Protein AF-A0A8H7CTT2-F1 (afdb_monomer)

Foldseek 3Di:
DKDKDKDFDDLVCLVVVLVVLLVVLCVVLVVQLVVQLVCVVVVPDDPPPPPPPVPPDPDDPVPVVCVVSVVVSVVSSVVSVVVSVVVSVCSCVPPCNVDRVQVQQVPDLLWGKIFIDINNHTQWIFTGDPDPPPPPDDPPDPDGDDPPRVLVVVLVVLPLQFAEEEEEAEPLADCVVNVLVCLVPDPAAEEAEDCDDPVCVVSDDPRYDYDYCPCQAPPNDPPRDLVLVVLVVCLVPPDAEEYEYEYAELQSNCVRVVHLVVSLVSLLVVSVSCVPHPYRYHYYYYYYPPDPNVVVCPDCVSDVWYKYKYKADPLLQVCCCNVVVDHDPPSDPNCVCCVPSVVQRVPSVNSCCCAPNPVHPHSPDNPDIDIDIDTDPQVPDPDHPDQDPVRVVVVVVPDDPPPPPPDPPDDDDDPPPDDDDDDDPPPPPPPPPVCPPPPD

InterPro domains:
  IPR019519 Elongator complex protein 5 [PTHR15641] (373-440)

Sequence (440 aa):
MASAAIRPIKDSDEKLVRFMVAKANMESLAAANRQGAFLSFARKQPPNVLQPIITHCYLQPLPGFATIFVPLMFAIDWINRPYFENLTQDALRAPDMRGNIKEHYEKSPASGFFIVEYDEKFVGLIAIDASIENDVSTKHSPNFILVEYKCLSFANHVGVSNLFLLLQSSIAQSSIAILCQLLEDASSHALLFCLLHPSLLSLQGTDVQVYDLLDNVPGYNDNYEDPRRRIHSAVENAPAGPLDFVVDSVDTLASDIGSIAETYKFLSELLSLIRARSSPSRLIVHALSPSALLPLLCQPGF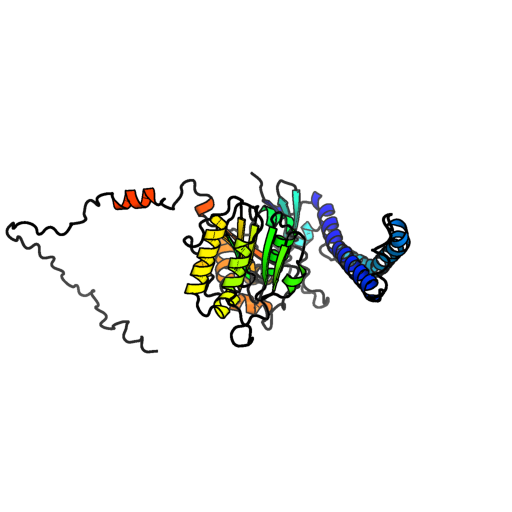SPSLTHVISHPPALLRHLSTEYLILPPPLSPEAKFWGIFLPVSERVHESERLIFGAEGEGTGDGDELVIETVVDPTQNVSFNLNLTASQQNSRAQVPLPYVHEGRPLEKQPPTAAAIFYDPDSADDIDDDDPDEDLDI

pLDDT: mean 76.31, std 17.23, range [29.31, 96.88]

Organism: NCBI:txid2733690

Secondary structure (DSSP, 8-state):
---EEEEE--GGGHHHHHHHHHHHHHHHHHHHHHHHHHHHHHTT--TTSSTTTTTT--S--HHHHHHHHHHHHHHHHHHHHHHHHHHHHHHHTSTTTSS-HHHHHTSSTT-EEEEEEETTEEEEEEEE-------TT--S----------GGGHHHHS-TT-SEEEEEEESS---HHHHHHHHHT-SSEEEEEESS-GGGGGG--SSEEEEE-TT--TTT-TT---HHHHHHHHHHTPPSS-EEEEES-HHHHHHHHT-HHHHHHHHHHHHHHHHTSSS--EEEEEEEES-SSHHHHTSTTT-TTEEEEEEE-HHHHHHHHHHS--PSTTSS-HHHHHHHHHHHHS-HHHHHHHHHSTT---S--TT--EEEEEE-GGGG-SS--SPPHHHHHHHHHS--TT----------------------TT-------TTTT---

Radius of gyration: 29.82 Å; Cα contacts (8 Å, |Δi|>4): 509; chains: 1; bounding box: 79×101×53 Å

Structure (mmCIF, N/CA/C/O backbone):
data_AF-A0A8H7CTT2-F1
#
_entry.id   AF-A0A8H7CTT2-F1
#
loop_
_atom_site.group_PDB
_atom_site.id
_atom_site.type_symbol
_atom_site.label_atom_id
_atom_site.label_alt_id
_atom_site.label_comp_id
_atom_site.label_asym_id
_atom_site.label_entity_id
_atom_site.label_seq_id
_atom_site.pdbx_PDB_ins_code
_atom_site.Cartn_x
_atom_site.Cartn_y
_atom_site.Cartn_z
_atom_site.occupancy
_atom_site.B_iso_or_equiv
_atom_site.auth_seq_id
_atom_site.auth_comp_id
_atom_site.auth_asym_id
_atom_site.auth_atom_id
_atom_site.pdbx_PDB_model_num
ATOM 1 N N . MET A 1 1 ? 14.256 13.945 19.549 1.00 48.69 1 MET A N 1
ATOM 2 C CA . MET A 1 1 ? 13.421 13.848 18.338 1.00 48.69 1 MET A CA 1
ATOM 3 C C . MET A 1 1 ? 14.164 12.921 17.419 1.00 48.69 1 MET A C 1
ATOM 5 O O . MET A 1 1 ? 15.333 13.197 17.179 1.00 48.69 1 MET A O 1
ATOM 9 N N . ALA A 1 2 ? 13.546 11.810 17.034 1.00 54.56 2 ALA A N 1
ATOM 10 C CA . ALA A 1 2 ? 14.168 10.929 16.068 1.00 54.56 2 ALA A CA 1
ATOM 11 C C . ALA A 1 2 ? 14.158 11.617 14.696 1.00 54.56 2 ALA A C 1
ATOM 13 O O . ALA A 1 2 ? 13.149 12.238 14.353 1.00 54.56 2 ALA A O 1
ATOM 14 N N . SER A 1 3 ? 15.268 11.584 13.961 1.00 73.38 3 SER A N 1
ATOM 15 C CA . SER A 1 3 ? 15.383 12.274 12.668 1.00 73.38 3 SER A CA 1
ATOM 16 C C . SER A 1 3 ? 15.800 11.296 11.583 1.00 73.38 3 SER A C 1
ATOM 18 O O . SER A 1 3 ? 16.865 10.684 11.667 1.00 73.38 3 SER A O 1
ATOM 20 N N . ALA A 1 4 ? 14.975 11.195 10.542 1.00 75.38 4 ALA A N 1
ATOM 21 C CA . ALA A 1 4 ? 15.380 10.615 9.272 1.00 75.38 4 ALA A CA 1
ATOM 22 C C . ALA A 1 4 ? 16.249 11.631 8.517 1.00 75.38 4 ALA A C 1
ATOM 24 O O . ALA A 1 4 ? 15.970 12.833 8.540 1.00 75.38 4 ALA A O 1
ATOM 25 N N . ALA A 1 5 ? 17.307 11.162 7.867 1.00 78.25 5 ALA A N 1
ATOM 26 C CA . ALA A 1 5 ? 18.188 11.982 7.053 1.00 78.25 5 ALA A CA 1
ATOM 27 C C . ALA A 1 5 ? 18.608 11.211 5.802 1.00 78.25 5 ALA A C 1
ATOM 29 O O . ALA A 1 5 ? 18.986 10.045 5.872 1.00 78.25 5 ALA A O 1
ATOM 30 N N . ILE A 1 6 ? 18.574 11.883 4.654 1.00 86.69 6 ILE A N 1
ATOM 31 C CA . ILE A 1 6 ? 19.164 11.385 3.412 1.00 86.69 6 ILE A CA 1
ATOM 32 C C . ILE A 1 6 ? 20.411 12.218 3.165 1.00 86.69 6 ILE A C 1
ATOM 34 O O . ILE A 1 6 ? 20.343 13.448 3.127 1.00 86.69 6 ILE A O 1
ATOM 38 N N . ARG A 1 7 ? 21.561 11.562 3.016 1.00 92.81 7 ARG A N 1
ATOM 39 C CA . ARG A 1 7 ? 22.835 12.245 2.767 1.00 92.81 7 ARG A CA 1
ATOM 40 C C . ARG A 1 7 ? 23.594 11.613 1.604 1.00 92.81 7 ARG A C 1
ATOM 42 O O . ARG A 1 7 ? 23.482 10.405 1.401 1.00 92.81 7 ARG A O 1
ATOM 49 N N . PRO A 1 8 ? 24.406 12.388 0.867 1.00 92.38 8 PRO A N 1
ATOM 50 C CA . PRO A 1 8 ? 25.280 11.829 -0.155 1.00 92.38 8 PRO A CA 1
ATOM 51 C C . PRO A 1 8 ? 26.294 10.854 0.454 1.00 92.38 8 PRO A C 1
ATOM 53 O O . PRO A 1 8 ? 26.694 10.979 1.624 1.00 92.38 8 PRO A O 1
ATOM 56 N N . ILE A 1 9 ? 26.706 9.885 -0.360 1.00 94.31 9 ILE A N 1
ATOM 57 C CA . ILE A 1 9 ? 27.750 8.922 -0.017 1.00 94.31 9 ILE A CA 1
ATOM 58 C C . ILE A 1 9 ? 29.070 9.645 0.299 1.00 94.31 9 ILE A C 1
ATOM 60 O O . ILE A 1 9 ? 29.475 10.593 -0.380 1.00 94.31 9 ILE A O 1
ATOM 64 N N . LYS A 1 10 ? 29.757 9.202 1.353 1.00 94.81 10 LYS A N 1
ATOM 65 C CA . LYS A 1 10 ? 31.129 9.610 1.676 1.00 94.81 10 LYS A CA 1
ATOM 66 C C . LYS A 1 10 ? 32.083 8.482 1.299 1.00 94.81 10 LYS A C 1
ATOM 68 O O . LYS A 1 10 ? 31.701 7.317 1.315 1.00 94.81 10 LYS A O 1
ATOM 73 N N . ASP A 1 11 ? 33.356 8.803 1.086 1.00 93.25 11 ASP A N 1
ATOM 74 C CA . ASP A 1 11 ? 34.378 7.793 0.766 1.00 93.25 11 ASP A CA 1
ATOM 75 C C . ASP A 1 11 ? 34.506 6.717 1.868 1.00 93.25 11 ASP A C 1
ATOM 77 O O . ASP A 1 11 ? 34.843 5.566 1.604 1.00 93.25 11 ASP A O 1
ATOM 81 N N . SER A 1 12 ? 34.176 7.060 3.121 1.00 94.31 12 SER A N 1
ATOM 82 C CA . SER A 1 12 ? 34.130 6.107 4.240 1.00 94.31 12 SER A CA 1
ATOM 83 C C . SER A 1 12 ? 33.042 5.039 4.104 1.00 94.31 12 SER A C 1
ATOM 85 O O . SER A 1 12 ? 33.159 3.974 4.711 1.00 94.31 12 SER A O 1
ATOM 87 N N . ASP A 1 13 ? 31.988 5.317 3.338 1.00 94.12 13 ASP A N 1
ATOM 88 C CA . ASP A 1 13 ? 30.805 4.469 3.247 1.00 94.12 13 ASP A CA 1
ATOM 89 C C . ASP A 1 13 ? 30.926 3.392 2.161 1.00 94.12 13 ASP A C 1
ATOM 91 O O . ASP A 1 13 ? 30.118 2.470 2.129 1.00 94.12 13 ASP A O 1
ATOM 95 N N . GLU A 1 14 ? 31.945 3.443 1.297 1.00 93.31 14 GLU A N 1
ATOM 96 C CA . GLU A 1 14 ? 32.088 2.537 0.145 1.00 93.31 14 GLU A CA 1
ATOM 97 C C . GLU A 1 14 ? 32.002 1.052 0.544 1.00 93.31 14 GLU A C 1
ATOM 99 O O . GLU A 1 14 ? 31.341 0.242 -0.110 1.00 93.31 14 GLU A O 1
ATOM 104 N N . LYS A 1 15 ? 32.620 0.688 1.676 1.00 93.06 15 LYS A N 1
ATOM 105 C CA . LYS A 1 15 ? 32.554 -0.679 2.215 1.00 93.06 15 LYS A CA 1
ATOM 106 C C . LYS A 1 15 ? 31.149 -1.060 2.668 1.00 93.06 15 LYS A C 1
ATOM 108 O O . LYS A 1 15 ? 30.745 -2.199 2.453 1.00 93.06 15 LYS A O 1
ATOM 113 N N . LEU A 1 16 ? 30.438 -0.132 3.307 1.00 90.62 16 LEU A N 1
ATOM 114 C CA . LEU A 1 16 ? 29.067 -0.341 3.762 1.00 90.62 16 LEU A CA 1
ATOM 115 C C . LEU A 1 16 ? 28.144 -0.535 2.560 1.00 90.62 16 LEU A C 1
ATOM 117 O O . LEU A 1 16 ? 27.384 -1.495 2.538 1.00 90.62 16 LEU A O 1
ATOM 121 N N . VAL A 1 17 ? 28.279 0.309 1.536 1.00 91.31 17 VAL A N 1
ATOM 122 C CA . VAL A 1 17 ? 27.490 0.222 0.304 1.00 91.31 17 VAL A CA 1
ATOM 123 C C . VAL A 1 17 ? 27.681 -1.125 -0.383 1.00 91.31 17 VAL A C 1
ATOM 125 O O . VAL A 1 17 ? 26.712 -1.853 -0.584 1.00 91.31 17 VAL A O 1
ATOM 128 N N . ARG A 1 18 ? 28.930 -1.519 -0.663 1.00 92.12 18 ARG A N 1
ATOM 129 C CA . ARG A 1 18 ? 29.215 -2.818 -1.296 1.00 92.12 18 ARG A CA 1
ATOM 130 C C . ARG A 1 18 ? 28.729 -3.991 -0.452 1.00 92.12 18 ARG A C 1
ATOM 132 O O . ARG A 1 18 ? 28.223 -4.967 -0.997 1.00 92.12 18 ARG A O 1
ATOM 139 N N . PHE A 1 19 ? 28.867 -3.904 0.871 1.00 90.94 19 PHE A N 1
ATOM 140 C CA . PHE A 1 19 ? 28.348 -4.926 1.773 1.00 90.94 19 PHE A CA 1
ATOM 141 C C . PHE A 1 19 ? 26.824 -5.040 1.684 1.00 90.94 19 PHE A C 1
ATOM 143 O O . PHE A 1 19 ? 26.311 -6.150 1.604 1.00 90.94 19 PHE A O 1
ATOM 150 N N . MET A 1 20 ? 26.109 -3.917 1.663 1.00 87.50 20 MET A N 1
ATOM 151 C CA . MET A 1 20 ? 24.649 -3.896 1.599 1.00 87.50 20 MET A CA 1
ATOM 152 C C . MET A 1 20 ? 24.117 -4.394 0.255 1.00 87.50 20 MET A C 1
ATOM 154 O O . MET A 1 20 ? 23.231 -5.241 0.249 1.00 87.50 20 MET A O 1
ATOM 158 N N . VAL A 1 21 ? 24.717 -3.982 -0.866 1.00 84.88 21 VAL A N 1
ATOM 159 C CA . VAL A 1 21 ? 24.374 -4.509 -2.202 1.00 84.88 21 VAL A CA 1
ATOM 160 C C . VAL A 1 21 ? 24.631 -6.017 -2.278 1.00 84.88 21 VAL A C 1
ATOM 162 O O . VAL A 1 21 ? 23.805 -6.774 -2.788 1.00 84.88 21 VAL A O 1
ATOM 165 N N . ALA A 1 22 ? 25.754 -6.490 -1.728 1.00 85.88 22 ALA A N 1
ATOM 166 C CA . ALA A 1 22 ? 26.042 -7.921 -1.686 1.00 85.88 22 ALA A CA 1
ATOM 167 C C . ALA A 1 22 ? 25.053 -8.686 -0.799 1.00 85.88 22 ALA A C 1
ATOM 169 O O . ALA A 1 22 ? 24.620 -9.783 -1.140 1.00 85.88 22 ALA A O 1
ATOM 170 N N . LYS A 1 23 ? 24.690 -8.097 0.342 1.00 85.19 23 LYS A N 1
ATOM 171 C CA . LYS A 1 23 ? 23.737 -8.665 1.290 1.00 85.19 23 LYS A CA 1
ATOM 172 C C . LYS A 1 23 ? 22.350 -8.793 0.668 1.00 85.19 23 LYS A C 1
ATOM 174 O O . LYS A 1 23 ? 21.797 -9.879 0.756 1.00 85.19 23 LYS A O 1
ATOM 179 N N . ALA A 1 24 ? 21.839 -7.755 0.008 1.00 79.62 24 ALA A N 1
ATOM 180 C CA . ALA A 1 24 ? 20.527 -7.770 -0.640 1.00 79.62 24 ALA A CA 1
ATOM 181 C C . ALA A 1 24 ? 20.403 -8.913 -1.663 1.00 79.62 24 ALA A C 1
ATOM 183 O O . ALA A 1 24 ? 19.492 -9.731 -1.575 1.00 79.62 24 ALA A O 1
ATOM 184 N N . ASN A 1 25 ? 21.397 -9.070 -2.542 1.00 80.00 25 ASN A N 1
ATOM 185 C CA . ASN A 1 25 ? 21.426 -10.167 -3.518 1.00 80.00 25 ASN A CA 1
ATOM 186 C C . ASN A 1 25 ? 21.512 -11.563 -2.869 1.00 80.00 25 ASN A C 1
ATOM 188 O O . ASN A 1 25 ? 21.018 -12.550 -3.418 1.00 80.00 25 ASN A O 1
ATOM 192 N N . MET A 1 26 ? 22.127 -11.661 -1.687 1.00 81.25 26 MET A N 1
ATOM 193 C CA . MET A 1 26 ? 22.232 -12.906 -0.923 1.00 81.25 26 MET A CA 1
ATOM 194 C C . MET A 1 26 ? 21.018 -13.177 -0.022 1.00 81.25 26 MET A C 1
ATOM 196 O O . MET A 1 26 ? 20.853 -14.307 0.431 1.00 81.25 26 MET A O 1
ATOM 200 N N . GLU A 1 27 ? 20.149 -12.204 0.251 1.00 79.50 27 GLU A N 1
ATOM 201 C CA . GLU A 1 27 ? 18.933 -12.434 1.045 1.00 79.50 27 GLU A CA 1
ATOM 202 C C . GLU A 1 27 ? 17.910 -13.281 0.277 1.00 79.50 27 GLU A C 1
ATOM 204 O O . GLU A 1 27 ? 17.281 -14.170 0.859 1.00 79.50 27 GLU A O 1
ATOM 209 N N . SER A 1 28 ? 17.842 -13.131 -1.048 1.00 76.31 28 SER A N 1
ATOM 210 C CA . SER A 1 28 ? 17.013 -13.966 -1.926 1.00 76.31 28 SER A CA 1
ATOM 211 C C . SER A 1 28 ? 17.384 -15.458 -1.859 1.00 76.31 28 SER A C 1
ATOM 213 O O . SER A 1 28 ? 16.513 -16.318 -2.019 1.00 76.31 28 SER A O 1
ATOM 215 N N . LEU A 1 29 ? 18.639 -15.799 -1.525 1.00 82.19 29 LEU A N 1
ATOM 216 C CA . LEU A 1 29 ? 19.058 -17.183 -1.260 1.00 82.19 29 LEU A CA 1
ATOM 217 C C . LEU A 1 29 ? 18.328 -17.767 -0.042 1.00 82.19 29 LEU A C 1
ATOM 219 O O . LEU A 1 29 ? 17.911 -18.924 -0.071 1.00 82.19 29 LEU A O 1
ATOM 223 N N . ALA A 1 30 ? 18.129 -16.982 1.021 1.00 73.62 30 ALA A N 1
ATOM 224 C CA . ALA A 1 30 ? 17.416 -17.444 2.210 1.00 73.62 30 ALA A CA 1
ATOM 225 C C . ALA A 1 30 ? 15.936 -17.730 1.903 1.00 73.62 30 ALA A C 1
ATOM 227 O O . ALA A 1 30 ? 15.404 -18.756 2.341 1.00 73.62 30 ALA A O 1
ATOM 228 N N . ALA A 1 31 ? 15.293 -16.877 1.098 1.00 73.12 31 ALA A N 1
ATOM 229 C CA . ALA A 1 31 ? 13.925 -17.088 0.628 1.00 73.12 31 ALA A CA 1
ATOM 230 C C . ALA A 1 31 ? 13.812 -18.349 -0.250 1.00 73.12 31 ALA A C 1
ATOM 232 O O . ALA A 1 31 ? 12.969 -19.215 0.013 1.00 73.12 31 ALA A O 1
ATOM 233 N N . ALA A 1 32 ? 14.718 -18.516 -1.219 1.00 74.12 32 ALA A N 1
ATOM 234 C CA . ALA A 1 32 ? 14.778 -19.697 -2.081 1.00 74.12 32 ALA A CA 1
ATOM 235 C C . ALA A 1 32 ? 15.019 -20.991 -1.280 1.00 74.12 32 ALA A C 1
ATOM 237 O O . ALA A 1 32 ? 14.371 -22.014 -1.517 1.00 74.12 32 ALA A O 1
ATOM 238 N N . ASN A 1 33 ? 15.897 -20.944 -0.275 1.00 76.25 33 ASN A N 1
ATOM 239 C CA . ASN A 1 33 ? 16.166 -22.073 0.614 1.00 76.25 33 ASN A CA 1
ATOM 240 C C . ASN A 1 33 ? 14.943 -22.443 1.464 1.00 76.25 33 ASN A C 1
ATOM 242 O O . ASN A 1 33 ? 14.650 -23.631 1.629 1.00 76.25 33 ASN A O 1
ATOM 246 N N . ARG A 1 34 ? 14.193 -21.450 1.963 1.00 71.88 34 ARG A N 1
ATOM 247 C CA . ARG A 1 34 ? 12.956 -21.670 2.731 1.00 71.88 34 ARG A CA 1
ATOM 248 C C . ARG A 1 34 ? 11.881 -22.344 1.873 1.00 71.88 34 ARG A C 1
ATOM 250 O O . ARG A 1 34 ? 11.289 -23.332 2.311 1.00 71.88 34 ARG A O 1
ATOM 257 N N . GLN A 1 35 ? 11.674 -21.867 0.645 1.00 72.38 35 GLN A N 1
ATOM 258 C CA . GLN A 1 35 ? 10.717 -22.463 -0.294 1.00 72.38 35 GLN A CA 1
ATOM 259 C C . GLN A 1 35 ? 11.130 -23.881 -0.723 1.00 72.38 35 GLN A C 1
ATOM 261 O O . GLN A 1 35 ? 10.313 -24.806 -0.697 1.00 72.38 35 GLN A O 1
ATOM 266 N N . GLY A 1 36 ? 12.409 -24.089 -1.052 1.00 71.88 36 GLY A N 1
ATOM 267 C CA . GLY A 1 36 ? 12.940 -25.395 -1.449 1.00 71.88 36 GLY A CA 1
ATOM 268 C C . GLY A 1 36 ? 12.846 -26.449 -0.340 1.00 71.88 36 GLY A C 1
ATOM 269 O O . GLY A 1 36 ? 12.511 -27.611 -0.606 1.00 71.88 36 GLY A O 1
ATOM 270 N N . ALA A 1 37 ? 13.086 -26.050 0.914 1.00 68.56 37 ALA A N 1
ATOM 271 C CA . ALA A 1 37 ? 12.950 -26.929 2.074 1.00 68.56 37 ALA A CA 1
ATOM 272 C C . ALA A 1 37 ? 11.487 -27.338 2.305 1.00 68.56 37 ALA A C 1
ATOM 274 O O . ALA A 1 37 ? 11.207 -28.517 2.538 1.00 68.56 37 ALA A O 1
ATOM 275 N N . PHE A 1 38 ? 10.552 -26.392 2.170 1.00 62.41 38 PHE A N 1
ATOM 276 C CA . PHE A 1 38 ? 9.121 -26.644 2.341 1.00 62.41 38 PHE A CA 1
ATOM 277 C C . PHE A 1 38 ? 8.565 -27.597 1.274 1.00 62.41 38 PHE A C 1
ATOM 279 O O . PHE A 1 38 ? 7.932 -28.600 1.607 1.00 62.41 38 PHE A O 1
ATOM 286 N N . LEU A 1 39 ? 8.876 -27.356 -0.004 1.00 60.28 39 LEU A N 1
ATOM 287 C CA . LEU A 1 39 ? 8.451 -28.216 -1.116 1.00 60.28 39 LEU A CA 1
ATOM 288 C C . LEU A 1 39 ? 9.016 -29.638 -1.000 1.00 60.28 39 LEU A C 1
ATOM 290 O O . LEU A 1 39 ? 8.318 -30.613 -1.280 1.00 60.28 39 LEU A O 1
ATOM 294 N N . SER A 1 40 ? 10.264 -29.776 -0.545 1.00 60.06 40 SER A N 1
ATOM 295 C CA . SER A 1 40 ? 10.899 -31.084 -0.344 1.00 60.06 40 SER A CA 1
ATOM 296 C C . SER A 1 40 ? 10.265 -31.881 0.800 1.00 60.06 40 SER A C 1
ATOM 298 O O . SER A 1 40 ? 10.217 -33.112 0.733 1.00 60.06 40 SER A O 1
ATOM 300 N N . PHE A 1 41 ? 9.763 -31.193 1.830 1.00 59.97 41 PHE A N 1
ATOM 301 C CA . PHE A 1 41 ? 9.067 -31.805 2.960 1.00 59.97 41 PHE A CA 1
ATOM 302 C C . PHE A 1 41 ? 7.616 -32.172 2.606 1.00 59.97 41 PHE A C 1
ATOM 304 O O . PHE A 1 41 ? 7.197 -33.308 2.833 1.00 59.97 41 PHE A O 1
ATOM 311 N N . ALA A 1 42 ? 6.880 -31.259 1.964 1.00 57.16 42 ALA A N 1
ATOM 312 C CA . ALA A 1 42 ? 5.481 -31.453 1.579 1.00 57.16 42 ALA A CA 1
ATOM 313 C C . ALA A 1 42 ? 5.296 -32.554 0.518 1.00 57.16 42 ALA A C 1
ATOM 315 O O . ALA A 1 42 ? 4.326 -33.306 0.556 1.00 57.16 42 ALA A O 1
ATOM 316 N N . ARG A 1 43 ? 6.249 -32.707 -0.412 1.00 55.84 43 ARG A N 1
ATOM 317 C CA . ARG A 1 43 ? 6.139 -33.668 -1.525 1.00 55.84 43 ARG A CA 1
ATOM 318 C C . ARG A 1 43 ? 6.504 -35.112 -1.149 1.00 55.84 43 ARG A C 1
ATOM 320 O O . ARG A 1 43 ? 6.282 -36.012 -1.954 1.00 55.84 43 ARG A O 1
ATOM 327 N N . LYS A 1 44 ? 7.072 -35.354 0.042 1.00 54.81 44 LYS A N 1
ATOM 328 C CA . LYS A 1 44 ? 7.575 -36.679 0.471 1.00 54.81 44 LYS A CA 1
ATOM 329 C C . LYS A 1 44 ? 6.771 -37.363 1.585 1.00 54.81 44 LYS A C 1
ATOM 331 O O . LYS A 1 44 ? 7.139 -38.471 1.970 1.00 54.81 44 LYS A O 1
ATOM 336 N N . GLN A 1 45 ? 5.691 -36.768 2.089 1.00 53.53 45 GLN A N 1
ATOM 337 C CA . GLN A 1 45 ? 4.894 -37.358 3.173 1.00 53.53 45 GLN A CA 1
ATOM 338 C C . GLN A 1 45 ? 3.493 -37.760 2.676 1.00 53.53 45 GLN A C 1
ATOM 340 O O . GLN A 1 45 ? 2.701 -36.884 2.333 1.00 53.53 45 GLN A O 1
ATOM 345 N N . PRO A 1 46 ? 3.143 -39.061 2.631 1.00 55.06 46 PRO A N 1
ATOM 346 C CA . PRO A 1 46 ? 1.758 -39.471 2.440 1.00 55.06 46 PRO A CA 1
ATOM 347 C C . PRO A 1 46 ? 0.923 -39.091 3.681 1.00 55.06 46 PRO A C 1
ATOM 349 O O . PRO A 1 46 ? 1.387 -39.290 4.807 1.00 55.06 46 PRO A O 1
ATOM 352 N N . PRO A 1 47 ? -0.327 -38.617 3.514 1.00 55.81 47 PRO A N 1
ATOM 353 C CA . PRO A 1 47 ? -1.152 -38.083 4.608 1.00 55.81 47 PRO A CA 1
ATOM 354 C C . PRO A 1 47 ? -1.468 -39.091 5.733 1.00 55.81 47 PRO A C 1
ATOM 356 O O . PRO A 1 47 ? -1.877 -38.696 6.820 1.00 55.81 47 PRO A O 1
ATOM 359 N N . ASN A 1 48 ? -1.218 -40.387 5.523 1.00 54.81 48 ASN A N 1
ATOM 360 C CA . ASN A 1 48 ? -1.610 -41.455 6.448 1.00 54.81 48 ASN A CA 1
ATOM 361 C C . ASN A 1 48 ? -0.519 -41.895 7.446 1.00 54.81 48 ASN A C 1
ATOM 363 O O . ASN A 1 48 ? -0.766 -42.799 8.240 1.00 54.81 48 ASN A O 1
ATOM 367 N N . VAL A 1 49 ? 0.681 -41.297 7.436 1.00 54.78 49 VAL A N 1
ATOM 368 C CA . VAL A 1 49 ? 1.801 -41.729 8.311 1.00 54.78 49 VAL A CA 1
ATOM 369 C C . VAL A 1 49 ? 1.967 -40.853 9.565 1.00 54.78 49 VAL A C 1
ATOM 371 O O . VAL A 1 49 ? 2.593 -41.275 10.535 1.00 54.78 49 VAL A O 1
ATOM 374 N N . LEU A 1 50 ? 1.348 -39.670 9.610 1.00 50.19 50 LEU A N 1
ATOM 375 C CA . LEU A 1 50 ? 1.482 -38.733 10.736 1.00 50.19 50 LEU A CA 1
ATOM 376 C C . LEU A 1 50 ? 0.495 -38.970 11.890 1.00 50.19 50 LEU A C 1
ATOM 378 O O . LEU A 1 50 ? 0.736 -38.500 13.000 1.00 50.19 50 LEU A O 1
ATOM 382 N N . GLN A 1 51 ? -0.579 -39.733 11.677 1.00 52.12 51 GLN A N 1
ATOM 383 C CA . GLN A 1 51 ? -1.618 -39.914 12.696 1.00 52.12 51 GLN A CA 1
ATOM 384 C C . GLN A 1 51 ? -1.233 -40.810 13.898 1.00 52.12 51 GLN A C 1
ATOM 386 O O . GLN A 1 51 ? -1.655 -40.476 15.002 1.00 52.12 51 GLN A O 1
ATOM 391 N N . PRO A 1 52 ? -0.422 -41.887 13.781 1.00 48.53 52 PRO A N 1
ATOM 392 C CA . PRO A 1 52 ? -0.124 -42.739 14.939 1.00 48.53 52 PRO A CA 1
ATOM 393 C C . PRO A 1 52 ? 1.076 -42.265 15.776 1.00 48.53 52 PRO A C 1
ATOM 395 O O . PRO A 1 52 ? 1.243 -42.713 16.909 1.00 48.53 52 PRO A O 1
ATOM 398 N N . ILE A 1 53 ? 1.929 -41.385 15.239 1.00 51.94 53 ILE A N 1
ATOM 399 C CA . ILE A 1 53 ? 3.192 -40.981 15.889 1.00 51.94 53 ILE A CA 1
ATOM 400 C C . ILE A 1 53 ? 2.960 -39.850 16.904 1.00 51.94 53 ILE A C 1
ATOM 402 O O . ILE A 1 53 ? 3.631 -39.787 17.933 1.00 51.94 53 ILE A O 1
ATOM 406 N N . ILE A 1 54 ? 1.963 -38.994 16.666 1.00 53.53 54 ILE A N 1
ATOM 407 C CA . ILE A 1 54 ? 1.665 -37.840 17.529 1.00 53.53 54 ILE A CA 1
ATOM 408 C C . ILE A 1 54 ? 0.993 -38.277 18.842 1.00 53.53 54 ILE A C 1
ATOM 410 O O . ILE A 1 54 ? 1.149 -37.620 19.866 1.00 53.53 54 ILE A O 1
ATOM 414 N N . THR A 1 55 ? 0.296 -39.416 18.860 1.00 52.75 55 THR A N 1
ATOM 415 C CA . THR A 1 55 ? -0.513 -39.816 20.023 1.00 52.75 55 THR A CA 1
ATOM 416 C C . THR A 1 55 ? 0.265 -40.564 21.115 1.00 52.75 55 THR A C 1
ATOM 418 O O . THR A 1 55 ? -0.275 -40.730 22.203 1.00 52.75 55 THR A O 1
ATOM 421 N N . HIS A 1 56 ? 1.510 -41.008 20.875 1.00 50.41 56 HIS A N 1
ATOM 422 C CA . HIS A 1 56 ? 2.236 -41.877 21.826 1.00 50.41 56 HIS A CA 1
ATOM 423 C C . HIS A 1 56 ? 3.656 -41.434 22.229 1.00 50.41 56 HIS A C 1
ATOM 425 O O . HIS A 1 56 ? 4.287 -42.120 23.033 1.00 50.41 56 HIS A O 1
ATOM 431 N N . CYS A 1 57 ? 4.173 -40.293 21.765 1.00 48.28 57 CYS A N 1
ATOM 432 C CA . CYS A 1 57 ? 5.526 -39.849 22.126 1.00 48.28 57 CYS A CA 1
ATOM 433 C C . CYS A 1 57 ? 5.518 -38.599 23.014 1.00 48.28 57 CYS A C 1
ATOM 435 O O . CYS A 1 57 ? 5.685 -37.477 22.551 1.00 48.28 57 CYS A O 1
ATOM 437 N N . TYR A 1 58 ? 5.417 -38.823 24.327 1.00 49.09 58 TYR A N 1
ATOM 438 C CA . TYR A 1 58 ? 5.636 -37.822 25.383 1.00 49.09 58 TYR A CA 1
ATOM 439 C C . TYR A 1 58 ? 7.136 -37.518 25.640 1.00 49.09 58 TYR A C 1
ATOM 441 O O . TYR A 1 58 ? 7.501 -36.972 26.677 1.00 49.09 58 TYR A O 1
ATOM 449 N N . LEU A 1 59 ? 8.023 -37.872 24.701 1.00 49.97 59 LEU A N 1
ATOM 450 C CA . LEU A 1 59 ? 9.461 -37.584 24.718 1.00 49.97 59 LEU A CA 1
ATOM 451 C C . LEU A 1 59 ? 9.909 -37.185 23.300 1.00 49.97 59 LEU A C 1
ATOM 453 O O . LEU A 1 59 ? 9.633 -37.889 22.333 1.00 49.97 59 LEU A O 1
ATOM 457 N N . GLN A 1 60 ? 10.575 -36.032 23.215 1.00 56.06 60 GLN A N 1
ATOM 458 C CA . GLN A 1 60 ? 11.192 -35.395 22.041 1.00 56.06 60 GLN A CA 1
ATOM 459 C C . GLN A 1 60 ? 11.561 -36.330 20.863 1.00 56.06 60 GLN A C 1
ATOM 461 O O . GLN A 1 60 ? 12.471 -37.147 21.008 1.00 56.06 60 GLN A O 1
ATOM 466 N N . PRO A 1 61 ? 11.046 -36.084 19.640 1.00 51.97 61 PRO A N 1
ATOM 467 C CA . PRO A 1 61 ? 11.662 -36.568 18.409 1.00 51.97 61 PRO A CA 1
ATOM 468 C C . PRO A 1 61 ? 12.461 -35.463 17.687 1.00 51.97 61 PRO A C 1
ATOM 470 O O . PRO A 1 61 ? 12.612 -35.505 16.473 1.00 51.97 61 PRO A O 1
ATOM 473 N N . LEU A 1 62 ? 12.985 -34.451 18.385 1.00 55.12 62 LEU A N 1
ATOM 474 C CA . LEU A 1 62 ? 13.770 -33.383 17.741 1.00 55.12 62 LEU A CA 1
ATOM 475 C C . LEU A 1 62 ? 15.147 -33.833 17.193 1.00 55.12 62 LEU A C 1
ATOM 477 O O . LEU A 1 62 ? 15.501 -33.385 16.103 1.00 55.12 62 LEU A O 1
ATOM 481 N N . PRO A 1 63 ? 15.919 -34.742 17.832 1.00 58.03 63 PRO A N 1
ATOM 482 C CA . PRO A 1 63 ? 17.253 -35.085 17.324 1.00 58.03 63 PRO A CA 1
ATOM 483 C C . PRO A 1 63 ? 17.229 -35.909 16.028 1.00 58.03 63 PRO A C 1
ATOM 485 O O . PRO A 1 63 ? 18.056 -35.696 15.148 1.00 58.03 63 PRO A O 1
ATOM 488 N N . GLY A 1 64 ? 16.284 -36.848 15.894 1.00 62.06 64 GLY A N 1
ATOM 489 C CA . GLY A 1 64 ? 16.268 -37.813 14.786 1.00 62.06 64 GLY A CA 1
ATOM 490 C C . GLY A 1 64 ? 15.806 -37.234 13.448 1.00 62.06 64 GLY A C 1
ATOM 491 O O . GLY A 1 64 ? 16.276 -37.661 12.400 1.00 62.06 64 GLY A O 1
ATOM 492 N N . PHE A 1 65 ? 14.916 -36.238 13.464 1.00 62.66 65 PHE A N 1
ATOM 493 C CA . PHE A 1 65 ? 14.543 -35.522 12.241 1.00 62.66 65 PHE A CA 1
ATOM 494 C C . PHE A 1 65 ? 15.578 -34.458 11.873 1.00 62.66 65 PHE A C 1
ATOM 496 O O . PHE A 1 65 ? 15.839 -34.254 10.688 1.00 62.66 65 PHE A O 1
ATOM 503 N N . ALA A 1 66 ? 16.236 -33.843 12.863 1.00 66.69 66 ALA A N 1
ATOM 504 C CA . ALA A 1 66 ? 17.310 -32.885 12.619 1.00 66.69 66 ALA A CA 1
ATOM 505 C C . ALA A 1 66 ? 18.491 -33.509 11.852 1.00 66.69 66 ALA A C 1
ATOM 507 O O . ALA A 1 66 ? 19.049 -32.856 10.974 1.00 66.69 66 ALA A O 1
ATOM 508 N N . THR A 1 67 ? 18.837 -34.779 12.097 1.00 75.56 67 THR A N 1
ATOM 509 C CA . THR A 1 67 ? 19.949 -35.449 11.391 1.00 75.56 67 THR A CA 1
ATOM 510 C C . THR A 1 67 ? 19.697 -35.672 9.900 1.00 75.56 67 THR A C 1
ATOM 512 O O . THR A 1 67 ? 20.661 -35.772 9.148 1.00 75.56 67 THR A O 1
ATOM 515 N N . ILE A 1 68 ? 18.438 -35.715 9.451 1.00 76.88 68 ILE A N 1
ATOM 516 C CA . ILE A 1 68 ? 18.073 -35.813 8.025 1.00 76.88 68 ILE A CA 1
ATOM 517 C C . ILE A 1 68 ? 17.800 -34.423 7.443 1.00 76.88 68 ILE A C 1
ATOM 519 O O . ILE A 1 68 ? 18.181 -34.129 6.309 1.00 76.88 68 ILE A O 1
ATOM 523 N N . PHE A 1 69 ? 17.161 -33.554 8.224 1.00 78.56 69 PHE A N 1
ATOM 524 C CA . PHE A 1 69 ? 16.775 -32.217 7.792 1.00 78.56 69 PHE A CA 1
ATOM 525 C C . PHE A 1 69 ? 17.983 -31.298 7.588 1.00 78.56 69 PHE A C 1
ATOM 527 O O . PHE A 1 69 ? 18.034 -30.577 6.597 1.00 78.56 69 PHE A O 1
ATOM 534 N N . VAL A 1 70 ? 18.985 -31.357 8.472 1.00 80.44 70 VAL A N 1
ATOM 535 C CA . VAL A 1 70 ? 20.177 -30.500 8.382 1.00 80.44 70 VAL A CA 1
ATOM 536 C C . VAL A 1 70 ? 20.976 -30.768 7.093 1.00 80.44 70 VAL A C 1
ATOM 538 O O . VAL A 1 70 ? 21.200 -29.811 6.352 1.00 80.44 70 VAL A O 1
ATOM 541 N N . PRO A 1 71 ? 21.344 -32.018 6.728 1.00 87.50 71 PRO A N 1
ATOM 542 C CA . PRO A 1 71 ? 21.991 -32.292 5.442 1.00 87.50 71 PRO A CA 1
ATOM 543 C C . PRO A 1 71 ? 21.148 -31.897 4.226 1.00 87.50 71 PRO A C 1
ATOM 545 O O . PRO A 1 71 ? 21.702 -31.440 3.232 1.00 87.50 71 PRO A O 1
ATOM 548 N N . LEU A 1 72 ? 19.818 -32.045 4.296 1.00 84.44 72 LEU A N 1
ATOM 549 C CA . LEU A 1 72 ? 18.919 -31.633 3.215 1.00 84.44 72 LEU A CA 1
ATOM 550 C C . LEU A 1 72 ? 18.907 -30.109 3.040 1.00 84.44 72 LEU A C 1
ATOM 552 O O . LEU A 1 72 ? 18.994 -29.628 1.915 1.00 84.44 72 LEU A O 1
ATOM 556 N N . MET A 1 73 ? 18.845 -29.357 4.140 1.00 83.12 73 MET A N 1
ATOM 557 C CA . MET A 1 73 ? 18.926 -27.896 4.130 1.00 83.12 73 MET A CA 1
ATOM 558 C C . MET A 1 73 ? 20.261 -27.425 3.539 1.00 83.12 73 MET A C 1
ATOM 560 O O . MET A 1 73 ? 20.264 -26.556 2.673 1.00 83.12 73 MET A O 1
ATOM 564 N N . PHE A 1 74 ? 21.380 -28.047 3.933 1.00 88.69 74 PHE A N 1
ATOM 565 C CA . PHE A 1 74 ? 22.690 -27.763 3.340 1.00 88.69 74 PHE A CA 1
ATOM 566 C C . PHE A 1 74 ? 22.766 -28.138 1.857 1.00 88.69 74 PHE A C 1
ATOM 568 O O . PHE A 1 74 ? 23.399 -27.421 1.092 1.00 88.69 74 PHE A O 1
ATOM 575 N N . ALA A 1 75 ? 22.125 -29.228 1.427 1.00 88.56 75 ALA A N 1
ATOM 576 C CA . ALA A 1 75 ? 22.089 -29.610 0.018 1.00 88.56 75 ALA A CA 1
ATOM 577 C C . ALA A 1 75 ? 21.290 -28.609 -0.832 1.00 88.56 75 ALA A C 1
ATOM 579 O O . ALA A 1 75 ? 21.722 -28.267 -1.929 1.00 88.56 75 ALA A O 1
ATOM 580 N N . ILE A 1 76 ? 20.153 -28.120 -0.328 1.00 85.44 76 ILE A N 1
ATOM 581 C CA . ILE A 1 76 ? 19.348 -27.088 -0.999 1.00 85.44 76 ILE A CA 1
ATOM 582 C C . ILE A 1 76 ? 20.135 -25.778 -1.083 1.00 85.44 76 ILE A C 1
ATOM 584 O O . ILE A 1 76 ? 20.243 -25.210 -2.168 1.00 85.44 76 ILE A O 1
ATOM 588 N N . ASP A 1 77 ? 20.752 -25.355 0.025 1.00 90.12 77 ASP A N 1
ATOM 589 C CA . ASP A 1 77 ? 21.635 -24.186 0.043 1.00 90.12 77 ASP A CA 1
ATOM 590 C C . ASP A 1 77 ? 22.777 -24.335 -0.968 1.00 90.12 77 ASP A C 1
ATOM 592 O O . ASP A 1 77 ? 23.021 -23.433 -1.759 1.00 90.12 77 ASP A O 1
ATOM 596 N N . TRP A 1 78 ? 23.421 -25.503 -1.023 1.00 92.31 78 TRP A N 1
ATOM 597 C CA . TRP A 1 78 ? 24.509 -25.782 -1.961 1.00 92.31 78 TRP A CA 1
ATOM 598 C C . TRP A 1 78 ? 24.077 -25.718 -3.431 1.00 92.31 78 TRP A C 1
ATOM 600 O O . TRP A 1 78 ? 24.860 -25.302 -4.282 1.00 92.31 78 TRP A O 1
ATOM 610 N N . ILE A 1 79 ? 22.849 -26.136 -3.748 1.00 90.06 79 ILE A N 1
ATOM 611 C CA . ILE A 1 79 ? 22.311 -26.088 -5.115 1.00 90.06 79 ILE A CA 1
ATOM 612 C C . ILE A 1 79 ? 21.989 -24.648 -5.523 1.00 90.06 79 ILE A C 1
ATOM 614 O O . ILE A 1 79 ? 22.293 -24.251 -6.645 1.00 90.06 79 ILE A O 1
ATOM 618 N N . ASN A 1 80 ? 21.394 -23.866 -4.621 1.00 83.12 80 ASN A N 1
ATOM 619 C CA . ASN A 1 80 ? 20.964 -22.501 -4.914 1.00 83.12 80 ASN A CA 1
ATOM 620 C C . ASN A 1 80 ? 22.129 -21.499 -4.885 1.00 83.12 80 ASN A C 1
ATOM 622 O O . ASN A 1 80 ? 22.168 -20.569 -5.689 1.00 83.12 80 ASN A O 1
ATOM 626 N N . ARG A 1 81 ? 23.099 -21.686 -3.983 1.00 92.19 81 ARG A N 1
ATOM 627 C CA . ARG A 1 81 ? 24.171 -20.720 -3.697 1.00 92.19 81 ARG A CA 1
ATOM 628 C C . ARG A 1 81 ? 24.979 -20.266 -4.923 1.00 92.19 81 ARG A C 1
ATOM 630 O O . ARG A 1 81 ? 25.150 -19.057 -5.042 1.00 92.19 81 ARG A O 1
ATOM 637 N N . PRO A 1 82 ? 25.436 -21.131 -5.853 1.00 93.12 82 PRO A N 1
ATOM 638 C CA . PRO A 1 82 ? 26.243 -20.686 -6.992 1.00 93.12 82 PRO A CA 1
ATOM 639 C C . PRO A 1 82 ? 25.546 -19.640 -7.869 1.00 93.12 82 PRO A C 1
ATOM 641 O O . PRO A 1 82 ? 26.199 -18.745 -8.395 1.00 93.12 82 PRO A O 1
ATOM 644 N N . TYR A 1 83 ? 24.220 -19.733 -8.016 1.00 90.19 83 TYR A N 1
ATOM 645 C CA . TYR A 1 83 ? 23.439 -18.754 -8.770 1.00 90.19 83 TYR A CA 1
ATOM 646 C C . TYR A 1 83 ? 23.483 -17.373 -8.103 1.00 90.19 83 TYR A C 1
ATOM 648 O O . TYR A 1 83 ? 23.855 -16.393 -8.745 1.00 90.19 83 TYR A O 1
ATOM 656 N N . PHE A 1 84 ? 23.181 -17.307 -6.803 1.00 85.50 84 PHE A N 1
ATOM 657 C CA . PHE A 1 84 ? 23.176 -16.048 -6.053 1.00 85.50 84 PHE A CA 1
ATOM 658 C C . PHE A 1 84 ? 24.583 -15.475 -5.844 1.00 85.50 84 PHE A C 1
ATOM 660 O O . PHE A 1 84 ? 24.753 -14.258 -5.851 1.00 85.50 84 PHE A O 1
ATOM 667 N N . GLU A 1 85 ? 25.608 -16.324 -5.722 1.00 90.69 85 GLU A N 1
ATOM 668 C CA . GLU A 1 85 ? 27.004 -15.879 -5.697 1.00 90.69 85 GLU A CA 1
ATOM 669 C C . GLU A 1 85 ? 27.403 -15.230 -7.024 1.00 90.69 85 GLU A C 1
ATOM 671 O O . GLU A 1 85 ? 28.028 -14.173 -7.004 1.00 90.69 85 GLU A O 1
ATOM 676 N N . ASN A 1 86 ? 27.014 -15.809 -8.166 1.00 86.25 86 ASN A N 1
ATOM 677 C CA . ASN A 1 86 ? 27.263 -15.199 -9.473 1.00 86.25 86 ASN A CA 1
ATOM 678 C C . ASN A 1 86 ? 26.526 -13.866 -9.610 1.00 86.25 86 ASN A C 1
ATOM 680 O O . ASN A 1 86 ? 27.160 -12.872 -9.934 1.00 86.25 86 ASN A O 1
ATOM 684 N N . LEU A 1 87 ? 25.239 -13.817 -9.257 1.00 78.75 87 LEU A N 1
ATOM 685 C CA . LEU A 1 87 ? 24.439 -12.590 -9.299 1.00 78.75 87 LEU A CA 1
ATOM 686 C C . LEU A 1 87 ? 25.036 -11.489 -8.406 1.00 78.75 87 LEU A C 1
ATOM 688 O O . LEU A 1 87 ? 25.190 -10.346 -8.828 1.00 78.75 87 LEU A O 1
ATOM 692 N N . THR A 1 88 ? 25.483 -11.852 -7.202 1.00 84.81 88 THR A N 1
ATOM 693 C CA . THR A 1 88 ? 26.191 -10.942 -6.290 1.00 84.81 88 THR A CA 1
ATOM 694 C C . THR A 1 88 ? 27.525 -10.470 -6.875 1.00 84.81 88 THR A C 1
ATOM 696 O O . THR A 1 88 ? 27.869 -9.294 -6.770 1.00 84.81 88 THR A O 1
ATOM 699 N N . GLN A 1 89 ? 28.306 -11.367 -7.485 1.00 90.50 89 GLN A N 1
ATOM 700 C CA . GLN A 1 89 ? 29.571 -11.006 -8.130 1.00 90.50 89 GLN A CA 1
ATOM 701 C C . GLN A 1 89 ? 29.349 -10.100 -9.336 1.00 90.50 89 GLN A C 1
ATOM 703 O O . GLN A 1 89 ? 30.134 -9.176 -9.528 1.00 90.50 89 GLN A O 1
ATOM 708 N N . ASP A 1 90 ? 28.309 -10.346 -10.124 1.00 82.44 90 ASP A N 1
ATOM 709 C CA . ASP A 1 90 ? 27.959 -9.548 -11.291 1.00 82.44 90 ASP A CA 1
ATOM 710 C C . ASP A 1 90 ? 27.527 -8.142 -10.861 1.00 82.44 90 ASP A C 1
ATOM 712 O O . ASP A 1 90 ? 28.086 -7.169 -11.365 1.00 82.44 90 ASP A O 1
ATOM 716 N N . ALA A 1 91 ? 26.678 -8.025 -9.832 1.00 81.94 91 ALA A N 1
ATOM 717 C CA . ALA A 1 91 ? 26.306 -6.743 -9.230 1.00 81.94 91 ALA A CA 1
ATOM 718 C C . ALA A 1 91 ? 27.526 -5.979 -8.679 1.00 81.94 91 ALA A C 1
ATOM 720 O O . ALA A 1 91 ? 27.716 -4.801 -8.963 1.00 81.94 91 ALA A O 1
ATOM 721 N N . LEU A 1 92 ? 28.426 -6.646 -7.947 1.00 87.19 92 LEU A N 1
ATOM 722 C CA . LEU A 1 92 ? 29.645 -6.009 -7.423 1.00 87.19 92 LEU A CA 1
ATOM 723 C C . LEU A 1 92 ? 30.681 -5.674 -8.509 1.00 87.19 92 LEU A C 1
ATOM 725 O O . LEU A 1 92 ? 31.578 -4.860 -8.281 1.00 87.19 92 LEU A O 1
ATOM 729 N N . ARG A 1 93 ? 30.602 -6.322 -9.674 1.00 88.12 93 ARG A N 1
ATOM 730 C CA . ARG A 1 93 ? 31.464 -6.066 -10.835 1.00 88.12 93 ARG A CA 1
ATOM 731 C C . ARG A 1 93 ? 30.834 -5.101 -11.830 1.00 88.12 93 ARG A C 1
ATOM 733 O O . ARG A 1 93 ? 31.489 -4.828 -12.841 1.00 88.12 93 ARG A O 1
ATOM 740 N N . ALA A 1 94 ? 29.631 -4.606 -11.565 1.00 83.88 94 ALA A N 1
ATOM 741 C CA . ALA A 1 94 ? 28.984 -3.622 -12.407 1.00 83.88 94 ALA A CA 1
ATOM 742 C C . ALA A 1 94 ? 29.857 -2.348 -12.526 1.00 83.88 94 ALA A C 1
ATOM 744 O O . ALA A 1 94 ? 30.680 -2.069 -11.639 1.00 83.88 94 ALA A O 1
ATOM 745 N N . PRO A 1 95 ? 29.771 -1.608 -13.649 1.00 83.44 95 PRO A N 1
ATOM 746 C CA . PRO A 1 95 ? 30.614 -0.434 -13.905 1.00 83.44 95 PRO A CA 1
ATOM 747 C C . PRO A 1 95 ? 30.527 0.657 -12.829 1.00 83.44 95 PRO A C 1
ATOM 749 O O . PRO A 1 95 ? 31.490 1.401 -12.624 1.00 83.44 95 PRO A O 1
ATOM 752 N N . ASP A 1 96 ? 29.397 0.737 -12.139 1.00 84.81 96 ASP A N 1
ATOM 753 C CA . ASP A 1 96 ? 29.113 1.655 -11.039 1.00 84.81 96 ASP A CA 1
ATOM 754 C C . ASP A 1 96 ? 29.725 1.204 -9.700 1.00 84.81 96 ASP A C 1
ATOM 756 O O . ASP A 1 96 ? 30.085 2.036 -8.868 1.00 84.81 96 ASP A O 1
ATOM 760 N N . MET A 1 97 ? 29.962 -0.100 -9.530 1.00 88.56 97 MET A N 1
ATOM 761 C CA . MET A 1 97 ? 30.521 -0.697 -8.310 1.00 88.56 97 MET A CA 1
ATOM 762 C C . MET A 1 97 ? 32.031 -0.988 -8.378 1.00 88.56 97 MET A C 1
ATOM 764 O O . MET A 1 97 ? 32.691 -1.051 -7.333 1.00 88.56 97 MET A O 1
ATOM 768 N N . ARG A 1 98 ? 32.609 -1.141 -9.583 1.00 83.19 98 ARG A N 1
ATOM 769 C CA . ARG A 1 98 ? 34.033 -1.496 -9.807 1.00 83.19 98 ARG A CA 1
ATOM 770 C C . ARG A 1 98 ? 35.048 -0.431 -9.384 1.00 83.19 98 ARG A C 1
ATOM 772 O O . ARG A 1 98 ? 36.215 -0.770 -9.187 1.00 83.19 98 ARG A O 1
ATOM 779 N N . GLY A 1 99 ? 34.633 0.829 -9.300 1.00 85.12 99 GLY A N 1
ATOM 780 C CA . GLY A 1 99 ? 35.504 1.972 -9.028 1.00 85.12 99 GLY A CA 1
ATOM 781 C C . GLY A 1 99 ? 35.073 2.769 -7.803 1.00 85.12 99 GLY A C 1
ATOM 782 O O . GLY A 1 99 ? 34.429 2.241 -6.895 1.00 85.12 99 GLY A O 1
ATOM 783 N N . ASN A 1 100 ? 35.431 4.054 -7.793 1.00 90.19 100 ASN A N 1
ATOM 784 C CA . ASN A 1 100 ? 34.877 4.990 -6.829 1.00 90.19 100 ASN A CA 1
ATOM 785 C C . ASN A 1 100 ? 33.398 5.222 -7.175 1.00 90.19 100 ASN A C 1
ATOM 787 O O . ASN A 1 100 ? 33.084 5.872 -8.172 1.00 90.19 100 ASN A O 1
ATOM 791 N N . ILE A 1 101 ? 32.508 4.665 -6.349 1.00 90.94 101 ILE A N 1
ATOM 792 C CA . ILE A 1 101 ? 31.050 4.760 -6.515 1.00 90.94 101 ILE A CA 1
ATOM 793 C C . ILE A 1 101 ? 30.645 6.231 -6.640 1.00 90.94 101 ILE A C 1
ATOM 795 O O . ILE A 1 101 ? 29.916 6.608 -7.549 1.00 90.94 101 ILE A O 1
ATOM 799 N N . LYS A 1 102 ? 31.194 7.096 -5.783 1.00 91.38 102 LYS A N 1
ATOM 800 C CA . LYS A 1 102 ? 30.895 8.526 -5.802 1.00 91.38 102 LYS A CA 1
ATOM 801 C C . LYS A 1 102 ? 31.263 9.166 -7.142 1.00 91.38 102 LYS A C 1
ATOM 803 O O . LYS A 1 102 ? 30.437 9.845 -7.731 1.00 91.38 102 LYS A O 1
ATOM 808 N N . GLU A 1 103 ? 32.460 8.888 -7.654 1.00 90.50 103 GLU A N 1
ATOM 809 C CA . GLU A 1 103 ? 32.921 9.426 -8.940 1.00 90.50 103 GLU A CA 1
ATOM 810 C C . GLU A 1 103 ? 32.046 8.956 -10.109 1.00 90.50 103 GLU A C 1
ATOM 812 O O . GLU A 1 103 ? 31.777 9.729 -11.025 1.00 90.50 103 GLU A O 1
ATOM 817 N N . HIS A 1 104 ? 31.566 7.707 -10.076 1.00 87.38 104 HIS A N 1
ATOM 818 C CA . HIS A 1 104 ? 30.667 7.188 -11.104 1.00 87.38 104 HIS A CA 1
ATOM 819 C C . HIS A 1 104 ? 29.346 7.966 -11.142 1.00 87.38 104 HIS A C 1
ATOM 821 O O . HIS A 1 104 ? 28.940 8.431 -12.205 1.00 87.38 104 HIS A O 1
ATOM 827 N N . TYR A 1 105 ? 28.715 8.152 -9.984 1.00 85.88 105 TYR A N 1
ATOM 828 C CA . TYR A 1 105 ? 27.433 8.848 -9.874 1.00 85.88 105 TYR A CA 1
ATOM 829 C C . TYR A 1 105 ? 27.564 10.383 -9.912 1.00 85.88 105 TYR A C 1
ATOM 831 O O . TYR A 1 105 ? 26.560 11.069 -10.039 1.00 85.88 105 TYR A O 1
ATOM 839 N N . GLU A 1 106 ? 28.776 10.945 -9.865 1.00 87.38 106 GLU A N 1
ATOM 840 C CA . GLU A 1 106 ? 29.039 12.377 -10.094 1.00 87.38 106 GLU A CA 1
ATOM 841 C C . GLU A 1 106 ? 29.243 12.730 -11.582 1.00 87.38 106 GLU A C 1
ATOM 843 O O . GLU A 1 106 ? 29.342 13.909 -11.929 1.00 87.38 106 GLU A O 1
ATOM 848 N N . LYS A 1 107 ? 29.284 11.737 -12.488 1.00 84.50 107 LYS A N 1
ATOM 849 C CA . LYS A 1 107 ? 29.470 11.962 -13.937 1.00 84.50 107 LYS A CA 1
ATOM 850 C C . LYS A 1 107 ? 28.351 12.784 -14.576 1.00 84.50 107 LYS A C 1
ATOM 852 O O . LYS A 1 107 ? 28.605 13.513 -15.534 1.00 84.50 107 LYS A O 1
ATOM 857 N N . SER A 1 108 ? 27.123 12.638 -14.084 1.00 82.12 108 SER A N 1
ATOM 858 C CA . SER A 1 108 ? 25.956 13.392 -14.541 1.00 82.12 108 SER A CA 1
ATOM 859 C C . SER A 1 108 ? 25.436 14.248 -13.389 1.00 82.12 108 SER A C 1
ATOM 861 O O . SER A 1 108 ? 25.310 13.742 -12.276 1.00 82.12 108 SER A O 1
ATOM 863 N N . PRO A 1 109 ? 25.075 15.522 -13.627 1.00 76.31 109 PRO A N 1
ATOM 864 C CA . PRO A 1 109 ? 24.515 16.383 -12.586 1.00 76.31 109 PRO A CA 1
ATOM 865 C C . PRO A 1 109 ? 23.151 15.896 -12.070 1.00 76.31 109 PRO A C 1
ATOM 867 O O . PRO A 1 109 ? 22.690 16.381 -11.040 1.00 76.31 109 PRO A O 1
ATOM 870 N N . ALA A 1 110 ? 22.503 14.971 -12.788 1.00 72.75 110 ALA A N 1
ATOM 871 C CA . ALA A 1 110 ? 21.252 14.334 -12.391 1.00 72.75 110 ALA A CA 1
ATOM 872 C C . ALA A 1 110 ? 21.447 12.918 -11.803 1.00 72.75 110 ALA A C 1
ATOM 874 O O . ALA A 1 110 ? 20.466 12.287 -11.414 1.00 72.75 110 ALA A O 1
ATOM 875 N N . SER A 1 111 ? 22.685 12.417 -11.731 1.00 83.19 111 SER A N 1
ATOM 876 C CA . SER A 1 111 ? 23.011 11.175 -11.026 1.00 83.19 111 SER A CA 1
ATOM 877 C C . SER A 1 111 ? 23.366 11.473 -9.564 1.00 83.19 111 SER A C 1
ATOM 879 O O . SER A 1 111 ? 23.755 12.585 -9.201 1.00 83.19 111 SER A O 1
ATOM 881 N N . GLY A 1 112 ? 23.222 10.482 -8.691 1.00 82.56 112 GLY A N 1
ATOM 882 C CA . GLY A 1 112 ? 23.627 10.596 -7.301 1.00 82.56 112 GLY A CA 1
ATOM 883 C C . GLY A 1 112 ? 23.502 9.287 -6.535 1.00 82.56 112 GLY A C 1
ATOM 884 O O . GLY A 1 112 ? 22.700 8.423 -6.874 1.00 82.56 112 GLY A O 1
ATOM 885 N N . PHE A 1 113 ? 24.299 9.155 -5.479 1.00 88.56 113 PHE A N 1
ATOM 886 C CA . PHE A 1 113 ? 24.284 7.994 -4.598 1.00 88.56 113 PHE A CA 1
ATOM 887 C C . PHE A 1 113 ? 24.175 8.452 -3.144 1.00 88.56 113 PHE A C 1
ATOM 889 O O . PHE A 1 113 ? 24.981 9.259 -2.666 1.00 88.56 113 PHE A O 1
ATOM 896 N N . PHE A 1 114 ? 23.183 7.933 -2.430 1.00 86.75 114 PHE A N 1
ATOM 897 C CA . PHE A 1 114 ? 22.779 8.407 -1.114 1.00 86.75 114 PHE A CA 1
ATOM 898 C C . PHE A 1 114 ? 22.639 7.272 -0.116 1.00 86.75 114 PHE A C 1
ATOM 900 O O . PHE A 1 114 ? 22.407 6.112 -0.458 1.00 86.75 114 PHE A O 1
ATOM 907 N N . ILE A 1 115 ? 22.766 7.655 1.146 1.00 86.56 115 ILE A N 1
ATOM 908 C CA . ILE A 1 115 ? 22.516 6.811 2.300 1.00 86.56 115 ILE A CA 1
ATOM 909 C C . ILE A 1 115 ? 21.331 7.394 3.050 1.00 86.56 115 ILE A C 1
ATOM 911 O O . ILE A 1 115 ? 21.290 8.595 3.333 1.00 86.56 115 ILE A O 1
ATOM 915 N N . VAL A 1 116 ? 20.389 6.519 3.375 1.00 84.81 116 VAL A N 1
ATOM 916 C CA . VAL A 1 116 ? 19.260 6.812 4.249 1.00 84.81 116 VAL A CA 1
ATOM 917 C C . VAL A 1 116 ? 19.664 6.427 5.663 1.00 84.81 116 VAL A C 1
ATOM 919 O O . VAL A 1 116 ? 20.034 5.279 5.917 1.00 84.81 116 VAL A O 1
ATOM 922 N N . GLU A 1 117 ? 19.611 7.384 6.581 1.00 83.62 117 GLU A N 1
ATOM 923 C CA . GLU A 1 117 ? 19.917 7.194 7.995 1.00 83.62 117 GLU A CA 1
ATOM 924 C C . GLU A 1 117 ? 18.712 7.572 8.862 1.00 83.62 117 GLU A C 1
ATOM 926 O O . GLU A 1 117 ? 17.959 8.493 8.545 1.00 83.62 117 GLU A O 1
ATOM 931 N N . TYR A 1 118 ? 18.546 6.875 9.981 1.00 77.06 118 TYR A N 1
ATOM 932 C CA . TYR A 1 118 ? 17.574 7.193 11.023 1.00 77.06 118 TYR A CA 1
ATOM 933 C C . TYR A 1 118 ? 18.282 7.156 12.369 1.00 77.06 118 TYR A C 1
ATOM 935 O O . TYR A 1 118 ? 18.848 6.127 12.739 1.00 77.06 118 TYR A O 1
ATOM 943 N N . ASP A 1 119 ? 18.293 8.279 13.086 1.00 82.25 119 ASP A N 1
ATOM 944 C CA . ASP A 1 119 ? 19.063 8.430 14.329 1.00 82.25 119 ASP A CA 1
ATOM 945 C C . ASP A 1 119 ? 20.528 7.989 14.168 1.00 82.25 119 ASP A C 1
ATOM 947 O O . ASP A 1 119 ? 21.055 7.207 14.960 1.00 82.25 119 ASP A O 1
ATOM 951 N N . GLU A 1 120 ? 21.162 8.457 13.085 1.00 81.31 120 GLU A N 1
ATOM 952 C CA . GLU A 1 120 ? 22.551 8.143 12.701 1.00 81.31 120 GLU A CA 1
ATOM 953 C C . GLU A 1 120 ? 22.812 6.656 12.393 1.00 81.31 120 GLU A C 1
ATOM 955 O O . GLU A 1 120 ? 23.955 6.240 12.196 1.00 81.31 120 GLU A O 1
ATOM 960 N N . LYS A 1 121 ? 21.764 5.829 12.325 1.00 80.62 121 LYS A N 1
ATOM 961 C CA . LYS A 1 121 ? 21.866 4.429 11.911 1.00 80.62 121 LYS A CA 1
ATOM 962 C C . LYS A 1 121 ? 21.537 4.302 10.440 1.00 80.62 121 LYS A C 1
ATOM 964 O O . LYS A 1 121 ? 20.528 4.821 9.981 1.00 80.62 121 LYS A O 1
ATOM 969 N N . PHE A 1 122 ? 22.360 3.546 9.729 1.00 85.62 122 PHE A N 1
ATOM 970 C CA . PHE A 1 122 ? 22.100 3.150 8.354 1.00 85.62 122 PHE A CA 1
ATOM 971 C C . PHE A 1 122 ? 20.758 2.406 8.231 1.00 85.62 122 PHE A C 1
ATOM 973 O O . PHE A 1 122 ? 20.521 1.438 8.958 1.00 85.62 122 PHE A O 1
ATOM 980 N N . VAL A 1 123 ? 19.915 2.844 7.297 1.00 82.19 123 VAL A N 1
ATOM 981 C CA . VAL A 1 123 ? 18.613 2.237 6.980 1.00 82.19 123 VAL A CA 1
ATOM 982 C C . VAL A 1 123 ? 18.616 1.643 5.577 1.00 82.19 123 VAL A C 1
ATOM 984 O O . VAL A 1 123 ? 18.173 0.512 5.411 1.00 82.19 123 VAL A O 1
ATOM 987 N N . GLY A 1 124 ? 19.140 2.377 4.594 1.00 80.38 124 GLY A N 1
ATOM 988 C CA . GLY A 1 124 ? 19.083 1.978 3.191 1.00 80.38 124 GLY A CA 1
ATOM 989 C C . GLY A 1 124 ? 20.001 2.798 2.290 1.00 80.38 124 GLY A C 1
ATOM 990 O O . GLY A 1 124 ? 20.678 3.732 2.732 1.00 80.38 124 GLY A O 1
ATOM 991 N N . LEU A 1 125 ? 20.029 2.426 1.014 1.00 85.12 125 LEU A N 1
ATOM 992 C CA . LEU A 1 125 ? 20.762 3.110 -0.049 1.00 85.12 125 LEU A CA 1
ATOM 993 C C . LEU A 1 125 ? 19.764 3.719 -1.034 1.00 85.12 125 LEU A C 1
ATOM 995 O O . LEU A 1 125 ? 18.621 3.283 -1.106 1.00 85.12 125 LEU A O 1
ATOM 999 N N . ILE A 1 126 ? 20.190 4.739 -1.772 1.00 80.75 126 ILE A N 1
ATOM 1000 C CA . ILE A 1 126 ? 19.466 5.243 -2.941 1.00 80.75 126 ILE A CA 1
ATOM 1001 C C . ILE A 1 126 ? 20.514 5.518 -4.012 1.00 80.75 126 ILE A C 1
ATOM 1003 O O . ILE A 1 126 ? 21.393 6.352 -3.805 1.00 80.75 126 ILE A O 1
ATOM 1007 N N . ALA A 1 127 ? 20.422 4.837 -5.147 1.00 80.94 127 ALA A N 1
ATOM 1008 C CA . ALA A 1 127 ? 21.268 5.080 -6.306 1.00 80.94 127 ALA A CA 1
ATOM 1009 C C . ALA A 1 127 ? 20.399 5.605 -7.450 1.00 80.94 127 ALA A C 1
ATOM 1011 O O . ALA A 1 127 ? 19.395 4.992 -7.803 1.00 80.94 127 ALA A O 1
ATOM 1012 N N . ILE A 1 128 ? 20.764 6.753 -8.008 1.00 77.94 128 ILE A N 1
ATOM 1013 C CA . ILE A 1 128 ? 20.082 7.370 -9.141 1.00 77.94 128 ILE A CA 1
ATOM 1014 C C . ILE A 1 128 ? 21.127 7.548 -10.229 1.00 77.94 128 ILE A C 1
ATOM 1016 O O . ILE A 1 128 ? 22.019 8.374 -10.066 1.00 77.94 128 ILE A O 1
ATOM 1020 N N . ASP A 1 129 ? 21.025 6.813 -11.333 1.00 78.88 129 ASP A N 1
ATOM 1021 C CA . ASP A 1 129 ? 21.874 7.055 -12.496 1.00 78.88 129 ASP A CA 1
ATOM 1022 C C . ASP A 1 129 ? 21.081 7.682 -13.649 1.00 78.88 129 ASP A C 1
ATOM 1024 O O . ASP A 1 129 ? 20.260 7.041 -14.294 1.00 78.88 129 ASP A O 1
ATOM 1028 N N . ALA A 1 130 ? 21.326 8.964 -13.897 1.00 75.62 130 ALA A N 1
ATOM 1029 C CA . ALA A 1 130 ? 20.838 9.716 -15.045 1.00 75.62 130 ALA A CA 1
ATOM 1030 C C . ALA A 1 130 ? 21.929 9.912 -16.114 1.00 75.62 130 ALA A C 1
ATOM 1032 O O . ALA A 1 130 ? 21.864 10.853 -16.912 1.00 75.62 130 ALA A O 1
ATOM 1033 N N . SER A 1 131 ? 22.989 9.100 -16.104 1.00 73.38 131 SER A N 1
ATOM 1034 C CA . SER A 1 131 ? 23.970 9.106 -17.180 1.00 73.38 131 SER A CA 1
ATOM 1035 C C . SER A 1 131 ? 23.361 8.456 -18.431 1.00 73.38 131 SER A C 1
ATOM 1037 O O . SER A 1 131 ? 22.824 7.352 -18.399 1.00 73.38 131 SER A O 1
ATOM 1039 N N . ILE A 1 132 ? 23.379 9.177 -19.556 1.00 59.16 132 ILE A N 1
ATOM 1040 C CA . ILE A 1 132 ? 22.930 8.640 -20.847 1.00 59.16 132 ILE A CA 1
ATOM 1041 C C . ILE A 1 132 ? 24.077 7.779 -21.390 1.00 59.16 132 ILE A C 1
ATOM 1043 O O . ILE A 1 132 ? 24.903 8.258 -22.170 1.00 59.16 132 ILE A O 1
ATOM 1047 N N . GLU A 1 133 ? 24.196 6.527 -20.949 1.00 58.00 133 GLU A N 1
ATOM 1048 C CA . GLU A 1 133 ? 25.123 5.594 -21.592 1.00 58.00 133 GLU A CA 1
ATOM 1049 C C . GLU A 1 133 ? 24.524 5.110 -22.926 1.00 58.00 133 GLU A C 1
ATOM 1051 O O . GLU A 1 133 ? 23.514 4.416 -22.979 1.00 58.00 133 GLU A O 1
ATOM 1056 N N . ASN A 1 134 ? 25.172 5.486 -24.036 1.00 39.72 134 ASN A N 1
ATOM 1057 C CA . ASN A 1 134 ? 24.863 5.069 -25.414 1.00 39.72 134 ASN A CA 1
ATOM 1058 C C . ASN A 1 134 ? 25.163 3.576 -25.693 1.00 39.72 134 ASN A C 1
ATOM 1060 O O . ASN A 1 134 ? 25.414 3.205 -26.844 1.00 39.72 134 ASN A O 1
ATOM 1064 N N . ASP A 1 135 ? 25.210 2.708 -24.681 1.00 44.16 135 ASP A N 1
ATOM 1065 C CA . ASP A 1 135 ? 25.704 1.346 -24.868 1.00 44.16 135 ASP A CA 1
ATOM 1066 C C . ASP A 1 135 ? 24.586 0.389 -25.316 1.00 44.16 135 ASP A C 1
ATOM 1068 O O . ASP A 1 135 ? 23.935 -0.311 -24.546 1.00 44.16 135 ASP A O 1
ATOM 1072 N N . VAL A 1 136 ? 24.383 0.357 -26.636 1.00 41.97 136 VAL A N 1
ATOM 1073 C CA . VAL A 1 136 ? 23.416 -0.459 -27.401 1.00 41.97 136 VAL A CA 1
ATOM 1074 C C . VAL A 1 136 ? 23.663 -1.984 -27.275 1.00 41.97 136 VAL A C 1
ATOM 1076 O O . VAL A 1 136 ? 23.064 -2.775 -28.002 1.00 41.97 136 VAL A O 1
ATOM 1079 N N . SER A 1 137 ? 24.534 -2.459 -26.376 1.00 36.97 137 SER A N 1
ATOM 1080 C CA . SER A 1 137 ? 25.013 -3.852 -26.401 1.00 36.97 137 SER A CA 1
ATOM 1081 C C . SER A 1 137 ? 24.745 -4.719 -25.168 1.00 36.97 137 SER A C 1
ATOM 1083 O O . SER A 1 137 ? 24.909 -5.938 -25.262 1.00 36.97 137 SER A O 1
ATOM 1085 N N . THR A 1 138 ? 24.235 -4.185 -24.058 1.00 35.94 138 THR A N 1
ATOM 1086 C CA . THR A 1 138 ? 23.854 -5.016 -22.905 1.00 35.94 138 THR A CA 1
ATOM 1087 C C . THR A 1 138 ? 22.350 -4.988 -22.683 1.00 35.94 138 THR A C 1
ATOM 1089 O O . THR A 1 138 ? 21.789 -3.985 -22.267 1.00 35.94 138 THR A O 1
ATOM 1092 N N . LYS A 1 139 ? 21.688 -6.135 -22.900 1.00 33.81 139 LYS A N 1
ATOM 1093 C CA . LYS A 1 139 ? 20.337 -6.445 -22.390 1.00 33.81 139 LYS A CA 1
ATOM 1094 C C . LYS A 1 139 ? 20.337 -6.571 -20.855 1.00 33.81 139 LYS A C 1
ATOM 1096 O O . LYS A 1 139 ? 19.881 -7.571 -20.305 1.00 33.81 139 LYS A O 1
ATOM 1101 N N . HIS A 1 140 ? 20.919 -5.609 -20.163 1.00 35.75 140 HIS A N 1
ATOM 1102 C CA . HIS A 1 140 ? 20.660 -5.367 -18.758 1.00 35.75 140 HIS A CA 1
ATOM 1103 C C . HIS A 1 140 ? 20.046 -3.985 -18.723 1.00 35.75 140 HIS A C 1
ATOM 1105 O O . HIS A 1 140 ? 20.673 -3.010 -19.130 1.00 35.75 140 HIS A O 1
ATOM 1111 N N . SER A 1 141 ? 18.769 -3.971 -18.358 1.00 30.95 141 SER A N 1
ATOM 1112 C CA . SER A 1 141 ? 17.990 -2.797 -18.002 1.00 30.95 141 SER A CA 1
ATOM 1113 C C . SER A 1 141 ? 18.868 -1.797 -17.238 1.00 30.95 141 SER A C 1
ATOM 1115 O O . SER A 1 141 ? 19.746 -2.247 -16.498 1.00 30.95 141 SER A O 1
ATOM 1117 N N . PRO A 1 142 ? 18.675 -0.475 -17.391 1.00 33.00 142 PRO A N 1
ATOM 1118 C CA . PRO A 1 142 ? 19.405 0.498 -16.582 1.00 33.00 142 PRO A CA 1
ATOM 1119 C C . PRO A 1 142 ? 19.314 0.083 -15.107 1.00 33.00 142 PRO A C 1
ATOM 1121 O O . PRO A 1 142 ? 18.219 -0.030 -14.556 1.00 33.00 142 PRO A O 1
ATOM 1124 N N . ASN A 1 143 ? 20.470 -0.252 -14.525 1.00 34.00 143 ASN A N 1
ATOM 1125 C CA . ASN A 1 143 ? 20.595 -0.823 -13.188 1.00 34.00 143 ASN A CA 1
ATOM 1126 C C . ASN A 1 143 ? 20.275 0.262 -12.153 1.00 34.00 143 ASN A C 1
ATOM 1128 O O . ASN A 1 143 ? 21.170 0.926 -11.640 1.00 34.00 143 ASN A O 1
ATOM 1132 N N . PHE A 1 144 ? 18.998 0.442 -11.839 1.00 35.84 144 PHE A N 1
ATOM 1133 C CA . PHE A 1 144 ? 18.586 1.019 -10.568 1.00 35.84 144 PHE A CA 1
ATOM 1134 C C . PHE A 1 144 ? 18.438 -0.151 -9.598 1.00 35.84 144 PHE A C 1
ATOM 1136 O O . PHE A 1 144 ? 17.683 -1.079 -9.867 1.00 35.84 144 PHE A O 1
ATOM 1143 N N . ILE A 1 145 ? 19.223 -0.154 -8.520 1.00 34.69 145 ILE A N 1
ATOM 1144 C CA . ILE A 1 145 ? 19.127 -1.162 -7.464 1.00 34.69 145 ILE A CA 1
ATOM 1145 C C . ILE A 1 145 ? 18.904 -0.450 -6.131 1.00 34.69 145 ILE A C 1
ATOM 1147 O O . ILE A 1 145 ? 19.788 0.245 -5.624 1.00 34.69 145 ILE A O 1
ATOM 1151 N N . LEU A 1 146 ? 17.729 -0.744 -5.567 1.00 31.94 146 LEU A N 1
ATOM 1152 C CA . LEU A 1 146 ? 17.401 -0.814 -4.148 1.00 31.94 146 LEU A CA 1
ATOM 1153 C C . LEU A 1 146 ? 17.298 0.522 -3.406 1.00 31.94 146 LEU A C 1
ATOM 1155 O O . LEU A 1 146 ? 18.221 0.951 -2.715 1.00 31.94 146 LEU A O 1
ATOM 1159 N N . VAL A 1 147 ? 16.087 1.080 -3.394 1.00 31.28 147 VAL A N 1
ATOM 1160 C CA . VAL A 1 147 ? 15.583 1.711 -2.170 1.00 31.28 147 VAL A CA 1
ATOM 1161 C C . VAL A 1 147 ? 15.040 0.590 -1.281 1.00 31.28 147 VAL A C 1
ATOM 1163 O O . VAL A 1 147 ? 13.844 0.315 -1.267 1.00 31.28 147 VAL A O 1
ATOM 1166 N N . GLU A 1 148 ? 15.916 -0.088 -0.531 1.00 29.83 148 GLU A N 1
ATOM 1167 C CA . GLU A 1 148 ? 15.462 -0.957 0.563 1.00 29.83 148 GLU A CA 1
ATOM 1168 C C . GLU A 1 148 ? 14.946 -0.049 1.686 1.00 29.83 148 GLU A C 1
ATOM 1170 O O . GLU A 1 148 ? 15.641 0.245 2.661 1.00 29.83 148 GLU A O 1
ATOM 1175 N N . TYR A 1 149 ? 13.702 0.419 1.570 1.00 34.28 149 TYR A N 1
ATOM 1176 C CA . TYR A 1 149 ? 12.934 0.676 2.775 1.00 34.28 149 TYR A CA 1
ATOM 1177 C C . TYR A 1 149 ? 12.683 -0.687 3.386 1.00 34.28 149 TYR A C 1
ATOM 1179 O O . TYR A 1 149 ? 11.730 -1.381 3.040 1.00 34.28 149 TYR A O 1
ATOM 1187 N N . LYS A 1 150 ? 13.536 -1.075 4.335 1.00 29.31 150 LYS A N 1
ATOM 1188 C CA . LYS A 1 150 ? 13.132 -2.094 5.288 1.00 29.31 150 LYS A CA 1
ATOM 1189 C C . LYS A 1 150 ? 11.839 -1.601 5.915 1.00 29.31 150 LYS A C 1
ATOM 1191 O O . LYS A 1 150 ? 11.835 -0.661 6.708 1.00 29.31 150 LYS A O 1
ATOM 1196 N N . CYS A 1 151 ? 10.740 -2.226 5.514 1.00 33.84 151 CYS A N 1
ATOM 1197 C CA . CYS A 1 151 ? 9.384 -1.878 5.909 1.00 33.84 151 CYS A CA 1
ATOM 1198 C C . CYS A 1 151 ? 9.198 -1.972 7.452 1.00 33.84 151 CYS A C 1
ATOM 1200 O O . CYS A 1 151 ? 8.334 -1.314 8.026 1.00 33.84 151 CYS A O 1
ATOM 1202 N N . LEU A 1 152 ? 10.164 -2.597 8.144 1.00 31.44 152 LEU A N 1
ATOM 1203 C CA . LEU A 1 152 ? 10.463 -2.463 9.580 1.00 31.44 152 LEU A CA 1
ATOM 1204 C C . LEU A 1 152 ? 10.504 -1.009 10.108 1.00 31.44 152 LEU A C 1
ATOM 1206 O O . LEU A 1 152 ? 10.207 -0.769 11.278 1.00 31.44 152 LEU A O 1
ATOM 1210 N N . SER A 1 153 ? 10.883 -0.017 9.291 1.00 34.28 153 SER A N 1
ATOM 1211 C CA . SER A 1 153 ? 10.832 1.402 9.679 1.00 34.28 153 SER A CA 1
ATOM 1212 C C . SER A 1 153 ? 9.475 2.045 9.401 1.00 34.28 153 SER A C 1
ATOM 1214 O O . SER A 1 153 ? 9.137 3.010 10.081 1.00 34.28 153 SER A O 1
ATOM 1216 N N . PHE A 1 154 ? 8.694 1.543 8.442 1.00 39.91 154 PHE A N 1
ATOM 1217 C CA . PHE A 1 154 ? 7.375 2.085 8.114 1.00 39.91 154 PHE A CA 1
ATOM 1218 C C . PHE A 1 154 ? 6.372 1.811 9.239 1.00 39.91 154 PHE A C 1
ATOM 1220 O O . PHE A 1 154 ? 5.675 2.730 9.657 1.00 39.91 154 PHE A O 1
ATOM 1227 N N . ALA A 1 155 ? 6.395 0.608 9.826 1.00 38.53 155 ALA A N 1
ATOM 1228 C CA . ALA A 1 155 ? 5.618 0.286 11.028 1.00 38.53 155 ALA A CA 1
ATOM 1229 C C . ALA A 1 155 ? 5.965 1.187 12.236 1.00 38.53 155 ALA A C 1
ATOM 1231 O O . ALA A 1 155 ? 5.117 1.434 13.089 1.00 38.53 155 ALA A O 1
ATOM 1232 N N . ASN A 1 156 ? 7.195 1.718 12.294 1.00 36.75 156 ASN A N 1
ATOM 1233 C CA . ASN A 1 156 ? 7.616 2.688 13.313 1.00 36.75 156 ASN A CA 1
ATOM 1234 C C . ASN A 1 156 ? 7.276 4.150 12.943 1.00 36.75 156 ASN A C 1
ATOM 1236 O O . ASN A 1 156 ? 7.137 4.981 13.839 1.00 36.75 156 ASN A O 1
ATOM 1240 N N . HIS A 1 157 ? 7.148 4.475 11.648 1.00 41.81 157 HIS A N 1
ATOM 1241 C CA . HIS A 1 157 ? 6.848 5.821 11.135 1.00 41.81 157 HIS A CA 1
ATOM 1242 C C . HIS A 1 157 ? 5.340 6.109 11.059 1.00 41.81 157 HIS A C 1
ATOM 1244 O O . HIS A 1 157 ? 4.908 7.219 11.374 1.00 41.81 157 HIS A O 1
ATOM 1250 N N . VAL A 1 158 ? 4.536 5.111 10.679 1.00 50.12 158 VAL A N 1
ATOM 1251 C CA . VAL A 1 158 ? 3.076 5.115 10.826 1.00 50.12 158 VAL A CA 1
ATOM 1252 C C . VAL A 1 158 ? 2.793 4.789 12.283 1.00 50.12 158 VAL A C 1
ATOM 1254 O O . VAL A 1 158 ? 2.607 3.636 12.661 1.00 50.12 158 VAL A O 1
ATOM 1257 N N . GLY A 1 159 ? 2.887 5.818 13.125 1.00 45.97 159 GLY A N 1
ATOM 1258 C CA . GLY A 1 159 ? 2.807 5.680 14.571 1.00 45.97 159 GLY A CA 1
ATOM 1259 C C . GLY A 1 159 ? 1.636 4.800 15.017 1.00 45.97 159 GLY A C 1
ATOM 1260 O O . GLY A 1 159 ? 0.518 4.903 14.512 1.00 45.97 159 GLY A O 1
ATOM 1261 N N . VAL A 1 160 ? 1.891 3.988 16.044 1.00 48.44 160 VAL A N 1
ATOM 1262 C CA . VAL A 1 160 ? 0.924 3.109 16.738 1.00 48.44 160 VAL A CA 1
ATOM 1263 C C . VAL A 1 160 ? -0.283 3.887 17.321 1.00 48.44 160 VAL A C 1
ATOM 1265 O O . VAL A 1 160 ? -1.204 3.307 17.886 1.00 48.44 160 VAL A O 1
ATOM 1268 N N . SER A 1 161 ? -0.303 5.216 17.198 1.00 56.47 161 SER A N 1
ATOM 1269 C CA . SER A 1 161 ? -1.318 6.129 17.726 1.00 56.47 161 SER A CA 1
ATOM 1270 C C . SER A 1 161 ? -2.433 6.520 16.747 1.00 56.47 161 SER A C 1
ATOM 1272 O O . SER A 1 161 ? -3.369 7.202 17.169 1.00 56.47 161 SER A O 1
ATOM 1274 N N . ASN A 1 162 ? -2.360 6.144 15.465 1.00 71.56 162 ASN A N 1
ATOM 1275 C CA . ASN A 1 162 ? -3.321 6.630 14.469 1.00 71.56 162 ASN A CA 1
ATOM 1276 C C . ASN A 1 162 ? -4.544 5.711 14.378 1.00 71.56 162 ASN A C 1
ATOM 1278 O O . ASN A 1 162 ? -4.428 4.506 14.166 1.00 71.56 162 ASN A O 1
ATOM 1282 N N . LEU A 1 163 ? -5.732 6.300 14.554 1.00 86.19 163 LEU A N 1
ATOM 1283 C CA . LEU A 1 163 ? -7.003 5.571 14.591 1.00 86.19 163 LEU A CA 1
ATOM 1284 C C . LEU A 1 163 ? -7.403 5.072 13.196 1.00 86.19 163 LEU A C 1
ATOM 1286 O O . LEU A 1 163 ? -8.101 4.066 13.095 1.00 86.19 163 LEU A O 1
ATOM 1290 N N . PHE A 1 164 ? -6.990 5.779 12.138 1.00 91.00 164 PHE A N 1
ATOM 1291 C CA . PHE A 1 164 ? -7.368 5.475 10.763 1.00 91.00 164 PHE A CA 1
ATOM 1292 C C . PHE A 1 164 ? -6.168 5.537 9.811 1.00 91.00 164 PHE A C 1
ATOM 1294 O O . PHE A 1 164 ? -5.516 6.574 9.681 1.00 91.00 164 PHE A O 1
ATOM 1301 N N . LEU A 1 165 ? -5.911 4.419 9.135 1.00 91.88 165 LEU A N 1
ATOM 1302 C CA . LEU A 1 165 ? -4.899 4.257 8.101 1.00 91.88 165 LEU A CA 1
ATOM 1303 C C . LEU A 1 165 ? -5.592 3.941 6.774 1.00 91.88 165 LEU A C 1
ATOM 1305 O O . LEU A 1 165 ? -6.297 2.939 6.661 1.00 91.88 165 LEU A O 1
ATOM 1309 N N . LEU A 1 166 ? -5.368 4.779 5.769 1.00 93.94 166 LEU A N 1
ATOM 1310 C CA . LEU A 1 166 ? -5.855 4.578 4.410 1.00 93.94 166 LEU A CA 1
ATOM 1311 C C . LEU A 1 166 ? -4.674 4.205 3.513 1.00 93.94 166 LEU A C 1
ATOM 1313 O O . LEU A 1 166 ? -3.720 4.971 3.403 1.00 93.94 166 LEU A O 1
ATOM 1317 N N . LEU A 1 167 ? -4.735 3.037 2.884 1.00 95.12 167 LEU A N 1
ATOM 1318 C CA . LEU A 1 167 ? -3.784 2.575 1.881 1.00 95.12 167 LEU A CA 1
ATOM 1319 C C . LEU A 1 167 ? -4.413 2.756 0.498 1.00 95.12 167 LEU A C 1
ATOM 1321 O O . LEU A 1 167 ? -5.409 2.111 0.184 1.00 95.12 167 LEU A O 1
ATOM 1325 N N . GLN A 1 168 ? -3.821 3.596 -0.341 1.00 93.69 168 GLN A N 1
ATOM 1326 C CA . GLN A 1 168 ? -4.264 3.812 -1.712 1.00 93.69 168 GLN A CA 1
ATOM 1327 C C . GLN A 1 168 ? -3.336 3.083 -2.686 1.00 93.69 168 GLN A C 1
ATOM 1329 O O . GLN A 1 168 ? -2.127 3.326 -2.729 1.00 93.69 168 GLN A O 1
ATOM 1334 N N . SER A 1 169 ? -3.925 2.192 -3.479 1.00 92.31 169 SER A N 1
ATOM 1335 C CA . SER A 1 169 ? -3.307 1.573 -4.654 1.00 92.31 169 SER A CA 1
ATOM 1336 C C . SER A 1 169 ? -3.755 2.251 -5.943 1.00 92.31 169 SER A C 1
ATOM 1338 O O . SER A 1 169 ? -4.743 2.980 -5.971 1.00 92.31 169 SER A O 1
ATOM 1340 N N . SER A 1 170 ? -3.063 1.948 -7.032 1.00 88.94 170 SER A N 1
ATOM 1341 C CA . SER A 1 170 ? -3.522 2.175 -8.401 1.00 88.94 170 SER A CA 1
ATOM 1342 C C . SER A 1 170 ? -3.380 0.882 -9.204 1.00 88.94 170 SER A C 1
ATOM 1344 O O . SER A 1 170 ? -2.773 -0.085 -8.742 1.00 88.94 170 SER A O 1
ATOM 1346 N N . ILE A 1 171 ? -3.904 0.864 -10.429 1.00 85.56 171 ILE A N 1
ATOM 1347 C CA . ILE A 1 171 ? -3.672 -0.248 -11.364 1.00 85.56 171 ILE A CA 1
ATOM 1348 C C . ILE A 1 171 ? -2.172 -0.386 -11.684 1.00 85.56 171 ILE A C 1
ATOM 1350 O O . ILE A 1 171 ? -1.679 -1.493 -11.887 1.00 85.56 171 ILE A O 1
ATOM 1354 N N . ALA A 1 172 ? -1.438 0.730 -11.689 1.00 84.88 172 ALA A N 1
ATOM 1355 C CA . ALA A 1 172 ? -0.005 0.766 -11.964 1.00 84.88 172 ALA A CA 1
ATOM 1356 C C . ALA A 1 172 ? 0.862 0.301 -10.778 1.00 84.88 172 ALA A C 1
ATOM 1358 O O . ALA A 1 172 ? 1.952 -0.217 -11.001 1.00 84.88 172 ALA A O 1
ATOM 1359 N N . GLN A 1 173 ? 0.404 0.482 -9.533 1.00 87.88 173 GLN A N 1
ATOM 1360 C CA . GLN A 1 173 ? 1.156 0.117 -8.329 1.00 87.88 173 GLN A CA 1
ATOM 1361 C C . GLN A 1 173 ? 0.234 -0.298 -7.176 1.00 87.88 173 GLN A C 1
ATOM 1363 O O . GLN A 1 173 ? -0.594 0.485 -6.704 1.00 87.88 173 GLN A O 1
ATOM 1368 N N . SER A 1 174 ? 0.452 -1.508 -6.654 1.00 87.81 174 SER A N 1
ATOM 1369 C CA . SER A 1 174 ? -0.261 -2.024 -5.484 1.00 87.81 174 SER A CA 1
ATOM 1370 C C . SER A 1 174 ? 0.446 -1.673 -4.170 1.00 87.81 174 SER A C 1
ATOM 1372 O O . SER A 1 174 ? 1.670 -1.739 -4.068 1.00 87.81 174 SER A O 1
ATOM 1374 N N . SER A 1 175 ? -0.349 -1.365 -3.146 1.00 88.81 175 SER A N 1
ATOM 1375 C CA . SER A 1 175 ? 0.052 -1.160 -1.749 1.00 88.81 175 SER A CA 1
ATOM 1376 C C . SER A 1 175 ? -0.132 -2.417 -0.886 1.00 88.81 175 SER A C 1
ATOM 1378 O O . SER A 1 175 ? 0.101 -2.383 0.322 1.00 88.81 175 SER A O 1
ATOM 1380 N N . ILE A 1 176 ? -0.527 -3.551 -1.478 1.00 88.00 176 ILE A N 1
ATOM 1381 C CA . ILE A 1 176 ? -0.809 -4.794 -0.742 1.00 88.00 176 ILE A CA 1
ATOM 1382 C C . ILE A 1 176 ? 0.436 -5.355 -0.051 1.00 88.00 176 ILE A C 1
ATOM 1384 O O . ILE A 1 176 ? 0.323 -5.872 1.056 1.00 88.00 176 ILE A O 1
ATOM 1388 N N . ALA A 1 177 ? 1.628 -5.180 -0.628 1.00 84.12 177 ALA A N 1
ATOM 1389 C CA . ALA A 1 177 ? 2.880 -5.560 0.030 1.00 84.12 177 ALA A CA 1
ATOM 1390 C C . ALA A 1 177 ? 3.077 -4.827 1.373 1.00 84.12 177 ALA A C 1
ATOM 1392 O O . ALA A 1 177 ? 3.497 -5.434 2.357 1.00 84.12 177 ALA A O 1
ATOM 1393 N N . ILE A 1 178 ? 2.691 -3.545 1.439 1.00 84.75 178 ILE A N 1
ATOM 1394 C CA . ILE A 1 178 ? 2.712 -2.754 2.678 1.00 84.75 178 ILE A CA 1
ATOM 1395 C C . ILE A 1 178 ? 1.729 -3.350 3.684 1.00 84.75 178 ILE A C 1
ATOM 1397 O O . ILE A 1 178 ? 2.062 -3.499 4.858 1.00 84.75 178 ILE A O 1
ATOM 1401 N N . LEU A 1 179 ? 0.526 -3.716 3.232 1.00 87.94 179 LEU A N 1
ATOM 1402 C CA . LEU A 1 179 ? -0.475 -4.320 4.103 1.00 87.94 179 LEU A CA 1
ATOM 1403 C C . LEU A 1 179 ? -0.006 -5.664 4.678 1.00 87.94 179 LEU A C 1
ATOM 1405 O O . LEU A 1 179 ? -0.149 -5.883 5.879 1.00 87.94 179 LEU A O 1
ATOM 1409 N N . CYS A 1 180 ? 0.583 -6.532 3.850 1.00 86.81 180 CYS A N 1
ATOM 1410 C CA . CYS A 1 180 ? 1.165 -7.797 4.299 1.00 86.81 180 CYS A CA 1
ATOM 1411 C C . CYS A 1 180 ? 2.199 -7.559 5.399 1.00 86.81 180 CYS A C 1
ATOM 1413 O O . CYS A 1 180 ? 2.088 -8.144 6.473 1.00 86.81 180 CYS A O 1
ATOM 1415 N N . GLN A 1 181 ? 3.148 -6.646 5.175 1.00 82.31 181 GLN A N 1
ATOM 1416 C CA . GLN A 1 181 ? 4.159 -6.344 6.182 1.00 82.31 181 GLN A CA 1
ATOM 1417 C C . GLN A 1 181 ? 3.539 -5.792 7.473 1.00 82.31 181 GLN A C 1
ATOM 1419 O O . GLN A 1 181 ? 3.919 -6.205 8.565 1.00 82.31 181 GLN A O 1
ATOM 1424 N N . LEU A 1 182 ? 2.578 -4.868 7.367 1.00 84.19 182 LEU A N 1
ATOM 1425 C CA . LEU A 1 182 ? 1.912 -4.278 8.533 1.00 84.19 182 LEU A CA 1
ATOM 1426 C C . LEU A 1 182 ? 1.218 -5.325 9.408 1.00 84.19 182 LEU A C 1
ATOM 1428 O O . LEU A 1 182 ? 1.122 -5.120 10.617 1.00 84.19 182 LEU A O 1
ATOM 1432 N N . LEU A 1 183 ? 0.717 -6.398 8.794 1.00 86.62 183 LEU A N 1
ATOM 1433 C CA . LEU A 1 183 ? 0.075 -7.518 9.473 1.00 86.62 183 LEU A CA 1
ATOM 1434 C C . LEU A 1 183 ? 1.089 -8.522 10.033 1.00 86.62 183 LEU A C 1
ATOM 1436 O O . LEU A 1 183 ? 0.872 -9.046 11.121 1.00 86.62 183 LEU A O 1
ATOM 1440 N N . GLU A 1 184 ? 2.195 -8.775 9.331 1.00 83.56 184 GLU A N 1
ATOM 1441 C CA . GLU A 1 184 ? 3.277 -9.646 9.814 1.00 83.56 184 GLU A CA 1
ATOM 1442 C C . GLU A 1 184 ? 4.018 -9.048 11.021 1.00 83.56 184 GLU A C 1
ATOM 1444 O O . GLU A 1 184 ? 4.375 -9.774 11.948 1.00 83.56 184 GLU A O 1
ATOM 1449 N N . ASP A 1 185 ? 4.202 -7.725 11.034 1.00 75.56 185 ASP A N 1
ATOM 1450 C CA . ASP A 1 185 ? 4.848 -6.982 12.124 1.00 75.56 185 ASP A CA 1
ATOM 1451 C C . ASP A 1 185 ? 3.852 -6.518 13.209 1.00 75.56 185 ASP A C 1
ATOM 1453 O O . ASP A 1 185 ? 4.233 -5.812 14.153 1.00 75.56 185 ASP A O 1
ATOM 1457 N N . ALA A 1 186 ? 2.566 -6.872 13.091 1.00 73.88 186 ALA A N 1
ATOM 1458 C CA . ALA A 1 186 ? 1.537 -6.428 14.022 1.00 73.88 186 ALA A CA 1
ATOM 1459 C C . ALA A 1 186 ? 1.812 -6.959 15.439 1.00 73.88 186 ALA A C 1
ATOM 1461 O O . ALA A 1 186 ? 1.942 -8.156 15.681 1.00 73.88 186 ALA A O 1
ATOM 1462 N N . SER A 1 187 ? 1.869 -6.041 16.406 1.00 72.38 187 SER A N 1
ATOM 1463 C CA . SER A 1 187 ? 1.916 -6.385 17.838 1.00 72.38 187 SER A CA 1
ATOM 1464 C C . SER A 1 187 ? 0.521 -6.545 18.457 1.00 72.38 187 SER A C 1
ATOM 1466 O O . SER A 1 187 ? 0.390 -6.984 19.601 1.00 72.38 187 SER A O 1
ATOM 1468 N N . SER A 1 188 ? -0.513 -6.159 17.709 1.00 82.56 188 SER A N 1
ATOM 1469 C CA . SER A 1 188 ? -1.935 -6.257 18.027 1.00 82.56 188 SER A CA 1
ATOM 1470 C C . SER A 1 188 ? -2.570 -7.449 17.315 1.00 82.56 188 SER A C 1
ATOM 1472 O O . SER A 1 188 ? -2.093 -7.910 16.281 1.00 82.56 188 SER A O 1
ATOM 1474 N N . HIS A 1 189 ? -3.692 -7.922 17.856 1.00 90.81 189 HIS A N 1
ATOM 1475 C CA . HIS A 1 189 ? -4.529 -8.874 17.136 1.00 90.81 189 HIS A CA 1
ATOM 1476 C C . HIS A 1 189 ? -5.136 -8.178 15.910 1.00 90.81 189 HIS A C 1
ATOM 1478 O O . HIS A 1 189 ? -5.577 -7.036 16.027 1.00 90.81 189 HIS A O 1
ATOM 1484 N N . ALA A 1 190 ? -5.196 -8.840 14.760 1.00 93.31 190 ALA A N 1
ATOM 1485 C CA . ALA A 1 190 ? -5.727 -8.278 13.525 1.00 93.31 190 ALA A CA 1
ATOM 1486 C C . ALA A 1 190 ? -6.913 -9.090 12.998 1.00 93.31 190 ALA A C 1
ATOM 1488 O O . ALA A 1 190 ? -6.858 -10.317 12.925 1.00 93.31 190 ALA A O 1
ATOM 1489 N N . LEU A 1 191 ? -7.976 -8.396 12.593 1.00 95.19 191 LEU A N 1
ATOM 1490 C CA . LEU A 1 191 ? -9.108 -8.958 11.861 1.00 95.19 191 LEU A CA 1
ATOM 1491 C C . LEU A 1 191 ? -9.017 -8.483 10.414 1.00 95.19 191 LEU A C 1
ATOM 1493 O O . LEU A 1 191 ? -9.188 -7.295 10.145 1.00 95.19 191 LEU A O 1
ATOM 1497 N N . LEU A 1 192 ? -8.742 -9.405 9.497 1.00 95.81 192 LEU A N 1
ATOM 1498 C CA . LEU A 1 192 ? -8.577 -9.128 8.075 1.00 95.81 192 LEU A CA 1
ATOM 1499 C C . LEU A 1 192 ? -9.784 -9.630 7.290 1.00 95.81 192 LEU A C 1
ATOM 1501 O O . LEU A 1 192 ? -10.069 -10.823 7.312 1.00 95.81 192 LEU A O 1
ATOM 1505 N N . PHE A 1 193 ? -10.470 -8.739 6.581 1.00 96.12 193 PHE A N 1
ATOM 1506 C CA . PHE A 1 193 ? -11.572 -9.074 5.680 1.00 96.12 193 PHE A CA 1
ATOM 1507 C C . PHE A 1 193 ? -11.055 -9.021 4.249 1.00 96.12 193 PHE A C 1
ATOM 1509 O O . PHE A 1 193 ? -10.688 -7.946 3.775 1.00 96.12 193 PHE A O 1
ATOM 1516 N N . CYS A 1 194 ? -11.004 -10.184 3.598 1.00 95.00 194 CYS A N 1
ATOM 1517 C CA . CYS A 1 194 ? -10.530 -10.336 2.227 1.00 95.00 194 CYS A CA 1
ATOM 1518 C C . CYS A 1 194 ? -11.722 -10.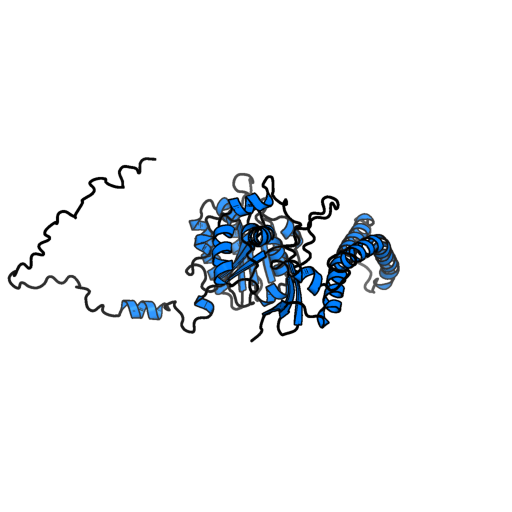355 1.269 1.00 95.00 194 CYS A C 1
ATOM 1520 O O . CYS A 1 194 ? -12.378 -11.386 1.130 1.00 95.00 194 CYS A O 1
ATOM 1522 N N . LEU A 1 195 ? -12.001 -9.221 0.631 1.00 93.69 195 LEU A N 1
ATOM 1523 C CA . LEU A 1 195 ? -13.026 -9.053 -0.395 1.00 93.69 195 LEU A CA 1
ATOM 1524 C C . LEU A 1 195 ? -12.454 -9.154 -1.812 1.00 93.69 195 LEU A C 1
ATOM 1526 O O . LEU A 1 195 ? -13.183 -9.547 -2.717 1.00 93.69 195 LEU A O 1
ATOM 1530 N N . LEU A 1 196 ? -11.173 -8.821 -2.021 1.00 92.25 196 LEU A N 1
ATOM 1531 C CA . LEU A 1 196 ? -10.592 -8.753 -3.368 1.00 92.25 196 LEU A CA 1
ATOM 1532 C C . LEU A 1 196 ? -9.252 -9.481 -3.522 1.00 92.25 196 LEU A C 1
ATOM 1534 O O . LEU A 1 196 ? -8.973 -10.018 -4.593 1.00 92.25 196 LEU A O 1
ATOM 1538 N N . HIS A 1 197 ? -8.406 -9.507 -2.491 1.00 89.81 197 HIS A N 1
ATOM 1539 C CA . HIS A 1 197 ? -7.014 -9.942 -2.628 1.00 89.81 197 HIS A CA 1
ATOM 1540 C C . HIS A 1 197 ? -6.783 -11.357 -2.063 1.00 89.81 197 HIS A C 1
ATOM 1542 O O . HIS A 1 197 ? -6.523 -11.513 -0.867 1.00 89.81 197 HIS A O 1
ATOM 1548 N N . PRO A 1 198 ? -6.776 -12.417 -2.900 1.00 86.44 198 PRO A N 1
ATOM 1549 C CA . PRO A 1 198 ? -6.571 -13.793 -2.435 1.00 86.44 198 PRO A CA 1
ATOM 1550 C C . PRO A 1 198 ? -5.181 -14.043 -1.846 1.00 86.44 198 PRO A C 1
ATOM 1552 O O . PRO A 1 198 ? -5.014 -14.939 -1.021 1.00 86.44 198 PRO A O 1
ATOM 1555 N N . SER A 1 199 ? -4.179 -13.246 -2.228 1.00 81.44 199 SER A N 1
ATOM 1556 C CA . SER A 1 199 ? -2.822 -13.321 -1.671 1.00 81.44 199 SER A CA 1
ATOM 1557 C C . SER A 1 199 ? -2.780 -13.070 -0.161 1.00 81.44 199 SER A C 1
ATOM 1559 O O . SER A 1 199 ? -1.882 -13.563 0.514 1.00 81.44 199 SER A O 1
ATOM 1561 N N . LEU A 1 200 ? -3.765 -12.358 0.389 1.00 85.44 200 LEU A N 1
ATOM 1562 C CA . LEU A 1 200 ? -3.859 -12.080 1.819 1.00 85.44 200 LEU A CA 1
ATOM 1563 C C . LEU A 1 200 ? -4.355 -13.279 2.637 1.00 85.44 200 LEU A C 1
ATOM 1565 O O . LEU A 1 200 ? -4.133 -13.334 3.846 1.00 85.44 200 LEU A O 1
ATOM 1569 N N . LEU A 1 201 ? -4.973 -14.280 1.998 1.00 84.75 201 LEU A N 1
ATOM 1570 C CA . LEU A 1 201 ? -5.483 -15.467 2.691 1.00 84.75 201 LEU A CA 1
ATOM 1571 C C . LEU A 1 201 ? -4.371 -16.299 3.346 1.00 84.75 201 LEU A C 1
ATOM 1573 O O . LEU A 1 201 ? -4.618 -16.987 4.335 1.00 84.75 201 LEU A O 1
ATOM 1577 N N . SER A 1 202 ? -3.137 -16.228 2.835 1.00 82.81 202 SER A N 1
ATOM 1578 C CA . SER A 1 202 ? -2.001 -16.955 3.412 1.00 82.81 202 SER A CA 1
ATOM 1579 C C . SER A 1 202 ? -1.460 -16.358 4.714 1.00 82.81 202 SER A C 1
ATOM 1581 O O . SER A 1 202 ? -0.636 -17.003 5.357 1.00 82.81 202 SER A O 1
ATOM 1583 N N . LEU A 1 203 ? -1.915 -15.169 5.126 1.00 80.75 203 LEU A N 1
ATOM 1584 C CA . LEU A 1 203 ? -1.450 -14.476 6.340 1.00 80.75 203 LEU A CA 1
ATOM 1585 C C . LEU A 1 203 ? -2.070 -15.020 7.640 1.00 80.75 203 LEU A C 1
ATOM 1587 O O . LEU A 1 203 ? -1.931 -14.418 8.702 1.00 80.75 203 LEU A O 1
ATOM 1591 N N . GLN A 1 204 ? -2.768 -16.153 7.579 1.00 77.56 204 GLN A N 1
ATOM 1592 C CA . GLN A 1 204 ? -3.431 -16.743 8.735 1.00 77.56 204 GLN A CA 1
ATOM 1593 C C . GLN A 1 204 ? -2.405 -17.156 9.809 1.00 77.56 204 GLN A C 1
ATOM 1595 O O . GLN A 1 204 ? -1.515 -17.972 9.559 1.00 77.56 204 GLN A O 1
ATOM 1600 N N . GLY A 1 205 ? -2.541 -16.607 11.019 1.00 75.06 205 GLY A N 1
ATOM 1601 C CA . GLY A 1 205 ? -1.570 -16.776 12.103 1.00 75.06 205 GLY A CA 1
ATOM 1602 C C . GLY A 1 205 ? -2.208 -16.783 13.490 1.00 75.06 205 GLY A C 1
ATOM 1603 O O . GLY A 1 205 ? -3.429 -16.782 13.627 1.00 75.06 205 GLY A O 1
ATOM 1604 N N . THR A 1 206 ? -1.382 -16.803 14.541 1.00 65.50 206 THR A N 1
ATOM 1605 C CA . THR A 1 206 ? -1.859 -16.705 15.935 1.00 65.50 206 THR A CA 1
ATOM 1606 C C . THR A 1 206 ? -2.535 -15.371 16.218 1.00 65.50 206 THR A C 1
ATOM 1608 O O . THR A 1 206 ? -3.511 -15.324 16.964 1.00 65.50 206 THR A O 1
ATOM 1611 N N . ASP A 1 207 ? -2.038 -14.311 15.585 1.00 86.50 207 ASP A N 1
ATOM 1612 C CA . ASP A 1 207 ? -2.441 -12.937 15.865 1.00 86.50 207 ASP A CA 1
ATOM 1613 C C . ASP A 1 207 ? -3.280 -12.321 14.738 1.00 86.50 207 ASP A C 1
ATOM 1615 O O . ASP A 1 207 ? -3.906 -11.293 14.959 1.00 86.50 207 ASP A O 1
ATOM 1619 N N . VAL A 1 208 ? -3.387 -12.978 13.575 1.00 91.75 208 VAL A N 1
ATOM 1620 C CA . VAL A 1 208 ? -4.181 -12.514 12.424 1.00 91.75 208 VAL A CA 1
ATOM 1621 C C . VAL A 1 208 ? -5.313 -13.498 12.128 1.00 91.75 208 VAL A C 1
ATOM 1623 O O . VAL A 1 208 ? -5.078 -14.638 11.713 1.00 91.75 208 VAL A O 1
ATOM 1626 N N . GLN A 1 209 ? -6.555 -13.045 12.302 1.00 93.88 209 GLN A N 1
ATOM 1627 C CA . GLN A 1 209 ? -7.760 -13.770 11.915 1.00 93.88 209 GLN A CA 1
ATOM 1628 C C . GLN A 1 209 ? -8.260 -13.276 10.556 1.00 93.88 209 GLN A C 1
ATOM 1630 O O . GLN A 1 209 ? -8.688 -12.132 10.413 1.00 93.88 209 GLN A O 1
ATOM 1635 N N . VAL A 1 210 ? -8.248 -14.169 9.567 1.00 94.12 210 VAL A N 1
ATOM 1636 C CA . VAL A 1 210 ? -8.679 -13.864 8.199 1.00 94.12 210 VAL A CA 1
ATOM 1637 C C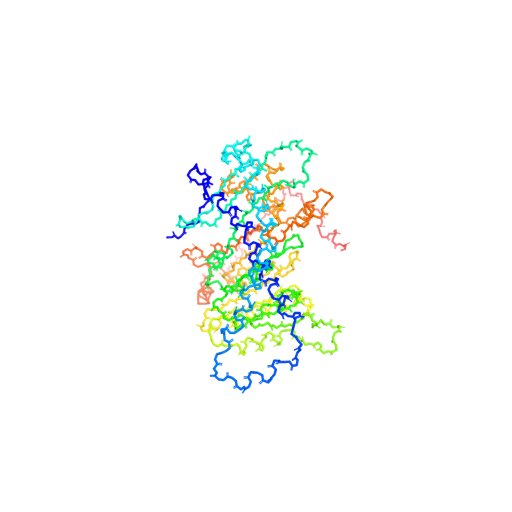 . VAL A 1 210 ? -10.125 -14.317 7.974 1.00 94.12 210 VAL A C 1
ATOM 1639 O O . VAL A 1 210 ? -10.485 -15.459 8.268 1.00 94.12 210 VAL A O 1
ATOM 1642 N N . TYR A 1 211 ? -10.945 -13.418 7.439 1.00 94.38 211 TYR A N 1
ATOM 1643 C CA . TYR A 1 211 ? -12.313 -13.638 6.991 1.00 94.38 211 TYR A CA 1
ATOM 1644 C C . TYR A 1 211 ? -12.332 -13.607 5.464 1.00 94.38 211 TYR A C 1
ATOM 1646 O O . TYR A 1 211 ? -12.226 -12.545 4.854 1.00 94.38 211 TYR A O 1
ATOM 1654 N N . ASP A 1 212 ? -12.467 -14.785 4.864 1.00 93.56 212 ASP A N 1
ATOM 1655 C CA . ASP A 1 212 ? -12.591 -14.940 3.417 1.00 93.56 212 ASP A CA 1
ATOM 1656 C C . ASP A 1 212 ? -14.005 -14.554 2.954 1.00 93.56 212 ASP A C 1
ATOM 1658 O O . ASP A 1 212 ? -14.994 -15.160 3.390 1.00 93.56 212 ASP A O 1
ATOM 1662 N N . LEU A 1 213 ? -14.086 -13.516 2.120 1.00 92.06 213 LEU A N 1
ATOM 1663 C CA . LEU A 1 213 ? -15.306 -12.989 1.509 1.00 92.06 213 LEU A CA 1
ATOM 1664 C C . LEU A 1 213 ? -15.199 -12.921 -0.026 1.00 92.06 213 LEU A C 1
ATOM 1666 O O . LEU A 1 213 ? -16.080 -12.342 -0.654 1.00 92.06 213 LE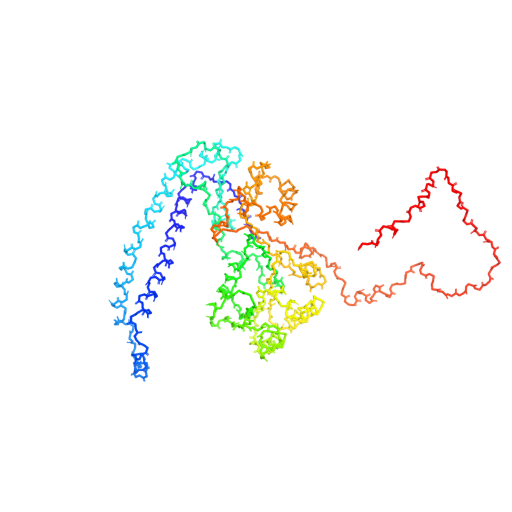U A O 1
ATOM 1670 N N . LEU A 1 214 ? -14.177 -13.533 -0.637 1.00 90.81 214 LEU A N 1
ATOM 1671 C CA . LEU A 1 214 ? -13.935 -13.448 -2.086 1.00 90.81 214 LEU A CA 1
ATOM 1672 C C . LEU A 1 214 ? -15.088 -14.034 -2.916 1.00 90.81 214 LEU A C 1
ATOM 1674 O O . LEU A 1 214 ? -15.454 -13.494 -3.956 1.00 90.81 214 LEU A O 1
ATOM 1678 N N . ASP A 1 215 ? -15.689 -15.126 -2.433 1.00 88.00 215 ASP A N 1
ATOM 1679 C CA . ASP A 1 215 ? -16.798 -15.820 -3.106 1.00 88.00 215 ASP A CA 1
ATOM 1680 C C . A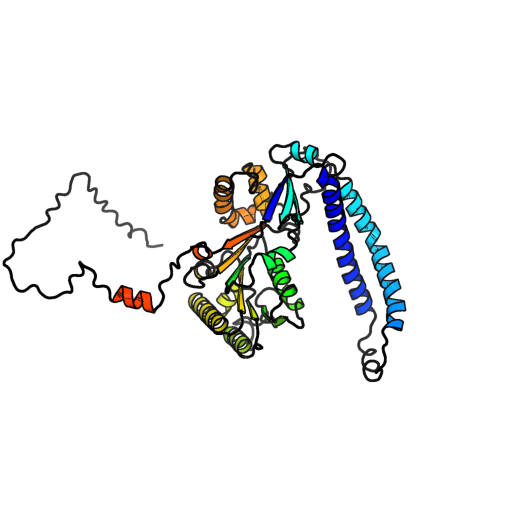SP A 1 215 ? -18.185 -15.277 -2.698 1.00 88.00 215 ASP A C 1
ATOM 1682 O O . ASP A 1 215 ? -19.228 -15.809 -3.100 1.00 88.00 215 ASP A O 1
ATOM 1686 N N . ASN A 1 216 ? -18.234 -14.228 -1.871 1.00 88.00 216 ASN A N 1
ATOM 1687 C CA . ASN A 1 216 ? -19.474 -13.669 -1.335 1.00 88.00 216 ASN A CA 1
ATOM 1688 C C . ASN A 1 216 ? -20.018 -12.519 -2.199 1.00 88.00 216 ASN A C 1
ATOM 1690 O O . ASN A 1 216 ? -20.273 -11.421 -1.712 1.00 88.00 216 ASN A O 1
ATOM 1694 N N . VAL A 1 217 ? -20.207 -12.783 -3.492 1.00 87.38 217 VAL A N 1
ATOM 1695 C CA . VAL A 1 217 ? -20.598 -11.756 -4.468 1.00 87.38 217 VAL A CA 1
ATOM 1696 C C . VAL A 1 217 ? -22.129 -11.670 -4.603 1.00 87.38 217 VAL A C 1
ATOM 1698 O O . VAL A 1 217 ? -22.774 -12.687 -4.914 1.00 87.38 217 VAL A O 1
ATOM 1701 N N . PRO A 1 218 ? -22.745 -10.483 -4.423 1.00 86.69 218 PRO A N 1
ATOM 1702 C CA . PRO A 1 218 ? -24.185 -10.319 -4.571 1.00 86.69 218 PRO A CA 1
ATOM 1703 C C . PRO A 1 218 ? -24.663 -10.705 -5.977 1.00 86.69 218 PRO A C 1
ATOM 1705 O O . PRO A 1 218 ? -24.105 -10.289 -6.990 1.00 86.69 218 PRO A O 1
ATOM 1708 N N . GLY A 1 219 ? -25.726 -11.509 -6.048 1.00 86.06 219 GLY A N 1
ATOM 1709 C CA . GLY A 1 219 ? -26.335 -11.946 -7.312 1.00 86.06 219 GLY A CA 1
ATOM 1710 C C . GLY A 1 219 ? -25.663 -13.143 -7.996 1.00 86.06 219 GLY A C 1
ATOM 1711 O O . GLY A 1 219 ? -26.238 -13.674 -8.943 1.00 86.06 219 GLY A O 1
ATOM 1712 N N . TYR A 1 220 ? -24.506 -13.603 -7.509 1.00 82.12 220 TYR A N 1
ATOM 1713 C CA . TYR A 1 220 ? -23.815 -14.795 -8.026 1.00 82.12 220 TYR A CA 1
ATOM 1714 C C . TYR A 1 220 ? -23.841 -15.982 -7.059 1.00 82.12 220 TYR A C 1
ATOM 1716 O O . TYR A 1 220 ? -23.728 -17.127 -7.496 1.00 82.12 220 TYR A O 1
ATOM 1724 N N . ASN A 1 221 ? -24.005 -15.727 -5.759 1.00 78.88 221 ASN A N 1
ATOM 1725 C CA . ASN A 1 221 ? -24.070 -16.757 -4.729 1.00 78.88 221 ASN A CA 1
ATOM 1726 C C . ASN A 1 221 ? -25.493 -16.862 -4.156 1.00 78.88 221 ASN A C 1
ATOM 1728 O O . ASN A 1 221 ? -26.020 -15.888 -3.614 1.00 78.88 221 ASN A O 1
ATOM 1732 N N . ASP A 1 222 ? -26.099 -18.053 -4.231 1.00 79.75 222 ASP A N 1
ATOM 1733 C CA . ASP A 1 222 ? -27.428 -18.333 -3.660 1.00 79.75 222 ASP A CA 1
ATOM 1734 C C . ASP A 1 222 ? -27.472 -18.105 -2.136 1.00 79.75 222 ASP A C 1
ATOM 1736 O O . ASP A 1 222 ? -28.531 -17.834 -1.571 1.00 79.75 222 ASP A O 1
ATOM 1740 N N . ASN A 1 223 ? -26.313 -18.186 -1.473 1.00 85.25 223 ASN A N 1
ATOM 1741 C CA . ASN A 1 223 ? -26.140 -17.975 -0.037 1.00 85.25 223 ASN A CA 1
ATOM 1742 C C . ASN A 1 223 ? -25.442 -16.645 0.283 1.00 85.25 223 ASN A C 1
ATOM 1744 O O . ASN A 1 223 ? -24.734 -16.566 1.287 1.00 85.25 223 ASN A O 1
ATOM 1748 N N . TYR A 1 224 ? -25.606 -15.620 -0.561 1.00 88.38 224 TYR A N 1
ATOM 1749 C CA . TYR A 1 224 ? -25.047 -14.294 -0.296 1.00 88.38 224 TYR A CA 1
ATOM 1750 C C . TYR A 1 224 ? -25.423 -13.800 1.109 1.00 88.38 224 TYR A C 1
ATOM 1752 O O . TYR A 1 224 ? -26.602 -13.726 1.478 1.00 88.38 224 TYR A O 1
ATOM 1760 N N . GLU A 1 225 ? -24.407 -13.434 1.883 1.00 89.06 225 GLU A N 1
ATOM 1761 C CA . GLU A 1 225 ? -24.560 -12.797 3.183 1.00 89.06 225 GLU A CA 1
ATOM 1762 C C . GLU A 1 225 ? -24.039 -11.366 3.094 1.00 89.06 225 GLU A C 1
ATOM 1764 O O . GLU A 1 225 ? -22.935 -11.131 2.627 1.00 89.06 225 GLU A O 1
ATOM 1769 N N . ASP A 1 226 ? -24.808 -10.390 3.573 1.00 90.75 226 ASP A N 1
ATOM 1770 C CA . ASP A 1 226 ? -24.339 -9.004 3.621 1.00 90.75 226 ASP A CA 1
ATOM 1771 C C . ASP A 1 226 ? -23.025 -8.907 4.432 1.00 90.75 226 ASP A C 1
ATOM 1773 O O . ASP A 1 226 ? -23.042 -9.194 5.642 1.00 90.75 226 ASP A O 1
ATOM 1777 N N . PRO A 1 227 ? -21.899 -8.485 3.816 1.00 91.88 227 PRO A N 1
ATOM 1778 C CA . PRO A 1 227 ? -20.595 -8.455 4.474 1.00 91.88 227 PRO A CA 1
ATOM 1779 C C . PRO A 1 227 ? -20.611 -7.585 5.735 1.00 91.88 227 PRO A C 1
ATOM 1781 O O . PRO A 1 227 ? -19.906 -7.893 6.699 1.00 91.88 227 PRO A O 1
ATOM 1784 N N . ARG A 1 228 ? -21.488 -6.570 5.807 1.00 94.00 228 ARG A N 1
ATOM 1785 C CA . ARG A 1 228 ? -21.644 -5.710 6.990 1.00 94.00 228 ARG A CA 1
ATOM 1786 C C . ARG A 1 228 ? -21.961 -6.507 8.250 1.00 94.00 228 ARG A C 1
ATOM 1788 O O . ARG A 1 228 ? -21.429 -6.202 9.316 1.00 94.00 228 ARG A O 1
ATOM 1795 N N . ARG A 1 229 ? -22.793 -7.550 8.149 1.00 92.50 229 ARG A N 1
ATOM 1796 C CA . ARG A 1 229 ? -23.188 -8.380 9.302 1.00 92.50 229 ARG A CA 1
ATOM 1797 C C . ARG A 1 229 ? -22.011 -9.166 9.852 1.00 92.50 229 ARG A C 1
ATOM 1799 O O . ARG A 1 229 ? -21.808 -9.208 11.064 1.00 92.50 229 ARG A O 1
ATOM 1806 N N . ARG A 1 230 ? -21.224 -9.756 8.955 1.00 91.75 230 ARG A N 1
ATOM 1807 C CA . ARG A 1 230 ? -20.062 -10.568 9.314 1.00 91.75 230 ARG A CA 1
ATOM 1808 C C . ARG A 1 230 ? -18.942 -9.715 9.900 1.00 91.75 230 ARG A C 1
ATOM 1810 O O . ARG A 1 230 ? -18.373 -10.091 10.920 1.00 91.75 230 ARG A O 1
ATOM 1817 N N . ILE A 1 231 ? -18.710 -8.539 9.319 1.00 93.75 231 ILE A N 1
ATOM 1818 C CA . ILE A 1 231 ? -17.784 -7.523 9.833 1.00 93.75 231 ILE A CA 1
ATOM 1819 C C . ILE A 1 231 ? -18.221 -7.073 11.238 1.00 93.75 231 ILE A C 1
ATOM 1821 O O . ILE A 1 231 ? -17.425 -7.162 12.169 1.00 93.75 231 ILE A O 1
ATOM 1825 N N . HIS A 1 232 ? -19.484 -6.678 11.445 1.00 91.44 232 HIS A N 1
ATOM 1826 C CA . HIS A 1 232 ? -19.981 -6.293 12.776 1.00 91.44 232 HIS A CA 1
ATOM 1827 C C . HIS A 1 232 ? -19.841 -7.413 13.807 1.00 91.44 232 HIS A C 1
ATOM 1829 O O . HIS A 1 232 ? -19.319 -7.186 14.898 1.00 91.44 232 HIS A O 1
ATOM 1835 N N . SER A 1 233 ? -20.260 -8.630 13.455 1.00 92.50 233 SER A N 1
ATOM 1836 C CA . SER A 1 233 ? -20.174 -9.778 14.356 1.00 92.50 233 SER A CA 1
ATOM 1837 C C . SER A 1 233 ? -18.727 -10.084 14.752 1.00 92.50 233 SER A C 1
ATOM 1839 O O . SER A 1 233 ? -18.451 -10.388 15.911 1.00 92.50 233 SER A O 1
ATOM 1841 N N . ALA A 1 234 ? -17.784 -9.956 13.819 1.00 92.81 234 ALA A N 1
ATOM 1842 C CA . ALA A 1 234 ? -16.366 -10.132 14.099 1.00 92.81 234 ALA A CA 1
ATOM 1843 C C . ALA A 1 234 ? -15.821 -9.061 15.061 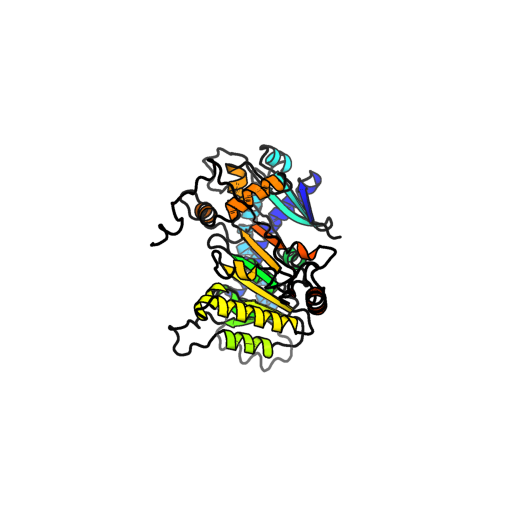1.00 92.81 234 ALA A C 1
ATOM 1845 O O . ALA A 1 234 ? -15.063 -9.394 15.969 1.00 92.81 234 ALA A O 1
ATOM 1846 N N . VAL A 1 235 ? -16.240 -7.796 14.917 1.00 89.12 235 VAL A N 1
ATOM 1847 C CA . VAL A 1 235 ? -15.850 -6.700 15.828 1.00 89.12 235 VAL A CA 1
ATOM 1848 C C . VAL A 1 235 ? -16.375 -6.932 17.244 1.00 89.12 235 VAL A C 1
ATOM 1850 O O . VAL A 1 235 ? -15.642 -6.735 18.213 1.00 89.12 235 VAL A O 1
ATOM 1853 N N . GLU A 1 236 ? -17.637 -7.344 17.376 1.00 89.06 236 GLU A N 1
ATOM 1854 C CA . GLU A 1 236 ? -18.277 -7.583 18.675 1.00 89.06 236 GLU A CA 1
ATOM 1855 C C . GLU A 1 236 ? -17.655 -8.767 19.422 1.00 89.06 236 GLU A C 1
ATOM 1857 O O . GLU A 1 236 ? -17.498 -8.718 20.641 1.00 89.06 236 GLU A O 1
ATOM 1862 N N . ASN A 1 237 ? -17.263 -9.811 18.688 1.00 90.81 237 ASN A N 1
ATOM 1863 C CA . ASN A 1 237 ? -16.637 -11.011 19.243 1.00 90.81 237 ASN A CA 1
ATOM 1864 C C . ASN A 1 237 ? -15.107 -10.905 19.370 1.00 90.81 237 ASN A C 1
ATOM 1866 O O . ASN A 1 237 ? -14.461 -11.858 19.814 1.00 90.81 237 ASN A O 1
ATOM 1870 N N . ALA A 1 238 ? -14.516 -9.772 18.983 1.00 90.06 238 ALA A N 1
ATOM 1871 C CA . ALA A 1 238 ? -13.074 -9.579 19.012 1.00 90.06 238 ALA A CA 1
ATOM 1872 C C . ALA A 1 238 ? -12.523 -9.632 20.451 1.00 90.06 238 ALA A C 1
ATOM 1874 O O . ALA A 1 238 ? -13.149 -9.094 21.375 1.00 90.06 238 ALA A O 1
ATOM 1875 N N . PRO A 1 239 ? -11.324 -10.207 20.665 1.00 88.25 239 PRO A N 1
ATOM 1876 C CA . PRO A 1 239 ? -10.724 -10.303 21.992 1.00 88.25 239 PRO A CA 1
ATOM 1877 C C . PRO A 1 239 ? -10.504 -8.921 22.618 1.00 88.25 239 PRO A C 1
ATOM 1879 O O . PRO A 1 239 ? -10.350 -7.911 21.928 1.00 88.25 239 PRO A O 1
ATOM 1882 N N . ALA A 1 240 ? -10.473 -8.863 23.951 1.00 85.56 240 ALA A N 1
ATOM 1883 C CA . ALA A 1 240 ? -10.102 -7.644 24.662 1.00 85.56 240 ALA A CA 1
ATOM 1884 C C . ALA A 1 240 ? -8.610 -7.342 24.441 1.00 85.56 240 ALA A C 1
ATOM 1886 O O . ALA A 1 240 ? -7.772 -8.227 24.596 1.00 85.56 240 ALA A O 1
ATOM 1887 N N . GLY A 1 241 ? -8.277 -6.092 24.112 1.00 86.69 241 GLY A N 1
ATOM 1888 C CA . GLY A 1 241 ? -6.904 -5.676 23.814 1.00 86.69 241 GLY A CA 1
ATOM 1889 C C . GLY A 1 241 ? -6.782 -4.887 22.506 1.00 86.69 241 GLY A C 1
ATOM 1890 O O . GLY A 1 241 ? -7.803 -4.615 21.855 1.00 86.69 241 GLY A O 1
ATOM 1891 N N . PRO A 1 242 ? -5.563 -4.427 22.171 1.00 87.69 242 PRO A N 1
ATOM 1892 C CA . PRO A 1 242 ? -5.287 -3.704 20.933 1.00 87.69 242 PRO A CA 1
ATOM 1893 C C . PRO A 1 242 ? -5.706 -4.518 19.708 1.00 87.69 242 PRO A C 1
ATOM 1895 O O . PRO A 1 242 ? -5.407 -5.712 19.640 1.00 87.69 242 PRO A O 1
ATOM 1898 N N . LEU A 1 243 ? -6.416 -3.877 18.779 1.00 90.50 243 LEU A N 1
ATOM 1899 C CA . LEU A 1 243 ? -7.022 -4.541 17.627 1.00 90.50 243 LEU A CA 1
ATOM 1900 C C . LEU A 1 243 ? -6.802 -3.741 16.343 1.00 90.50 243 LEU A C 1
ATOM 1902 O O . LEU A 1 243 ? -7.104 -2.547 16.293 1.00 90.50 243 LEU A O 1
ATOM 1906 N N . ASP A 1 244 ? -6.371 -4.431 15.298 1.00 92.19 244 ASP A N 1
ATOM 1907 C CA . ASP A 1 244 ? -6.291 -3.903 13.945 1.00 92.19 244 ASP A CA 1
ATOM 1908 C C . ASP A 1 244 ? -7.461 -4.425 13.131 1.00 92.19 244 ASP A C 1
ATOM 1910 O O . ASP A 1 244 ? -7.669 -5.631 13.013 1.00 92.19 244 ASP A O 1
ATOM 1914 N N . PHE A 1 245 ? -8.237 -3.515 12.567 1.00 94.00 245 PHE A N 1
ATOM 1915 C CA . PHE A 1 245 ? -9.362 -3.859 11.722 1.00 94.00 245 PHE A CA 1
ATOM 1916 C C . PHE A 1 245 ? -9.019 -3.564 10.273 1.00 94.00 245 PHE A C 1
ATOM 1918 O O . PHE A 1 245 ? -8.819 -2.401 9.942 1.00 94.00 245 PHE A O 1
ATOM 1925 N N . VAL A 1 246 ? -8.940 -4.580 9.419 1.00 95.81 246 VAL A N 1
ATOM 1926 C CA . VAL A 1 246 ? -8.441 -4.428 8.050 1.00 95.81 246 VAL A CA 1
ATOM 1927 C C . VAL A 1 246 ? -9.501 -4.791 7.024 1.00 95.81 246 VAL A C 1
ATOM 1929 O O . VAL A 1 246 ? -9.934 -5.937 6.963 1.00 95.81 246 VAL A O 1
ATOM 1932 N N . VAL A 1 247 ? -9.859 -3.834 6.170 1.00 96.75 247 VAL A N 1
ATOM 1933 C CA . VAL A 1 247 ? -10.681 -4.063 4.974 1.00 96.75 247 VAL A CA 1
ATOM 1934 C C . VAL A 1 247 ? -9.783 -3.934 3.747 1.00 96.75 247 VAL A C 1
ATOM 1936 O O . VAL A 1 247 ? -9.258 -2.852 3.485 1.00 96.75 247 VAL A O 1
ATOM 1939 N N . ASP A 1 248 ? -9.584 -5.030 3.014 1.00 95.00 248 ASP A N 1
ATOM 1940 C CA . ASP A 1 248 ? -8.630 -5.097 1.897 1.00 95.00 248 ASP A CA 1
ATOM 1941 C C . ASP A 1 248 ? -9.103 -4.415 0.601 1.00 95.00 248 ASP A C 1
ATOM 1943 O O . ASP A 1 248 ? -8.298 -4.237 -0.306 1.00 95.00 248 ASP A O 1
ATOM 1947 N N . SER A 1 249 ? -10.391 -4.089 0.476 1.00 95.56 249 SER A N 1
ATOM 1948 C CA . SER A 1 249 ? -10.943 -3.343 -0.654 1.00 95.56 249 SER A CA 1
ATOM 1949 C C . SER A 1 249 ? -12.282 -2.709 -0.283 1.00 95.56 249 SER A 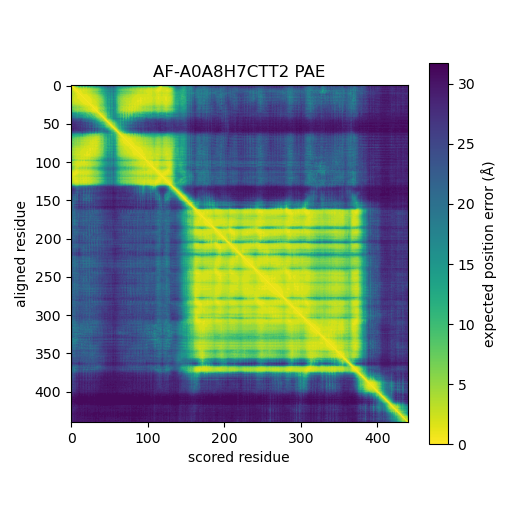C 1
ATOM 1951 O O . SER A 1 249 ? -13.328 -3.365 -0.281 1.00 95.56 249 SER A O 1
ATOM 1953 N N . VAL A 1 250 ? -12.277 -1.406 0.011 1.00 95.81 250 VAL A N 1
ATOM 1954 C CA . VAL A 1 250 ? -13.536 -0.677 0.256 1.00 95.81 250 VAL A CA 1
ATOM 1955 C C . VAL A 1 250 ? -14.346 -0.427 -1.005 1.00 95.81 250 VAL A C 1
ATOM 1957 O O . VAL A 1 250 ? -15.558 -0.257 -0.915 1.00 95.81 250 VAL A O 1
ATOM 1960 N N . ASP A 1 251 ? -13.710 -0.442 -2.172 1.00 94.56 251 ASP A N 1
ATOM 1961 C CA . ASP A 1 251 ? -14.405 -0.309 -3.452 1.00 94.56 251 ASP A CA 1
ATOM 1962 C C . ASP A 1 251 ? -15.259 -1.547 -3.741 1.00 94.56 251 ASP A C 1
ATOM 1964 O O . ASP A 1 251 ? -16.423 -1.417 -4.124 1.00 94.56 251 ASP A O 1
ATOM 1968 N N . THR A 1 252 ? -14.728 -2.742 -3.454 1.00 94.31 252 THR A N 1
ATOM 1969 C CA . THR A 1 252 ? -15.494 -3.996 -3.537 1.00 94.31 252 THR A CA 1
ATOM 1970 C C . THR A 1 252 ? -16.632 -3.994 -2.520 1.00 94.31 252 THR A C 1
ATOM 1972 O O . THR A 1 252 ? -17.777 -4.246 -2.881 1.00 94.31 252 THR A O 1
ATOM 1975 N N . LEU A 1 253 ? -16.361 -3.574 -1.278 1.00 94.75 253 LEU A N 1
ATOM 1976 C CA . LEU A 1 253 ? -17.398 -3.431 -0.253 1.00 94.75 253 LEU A CA 1
ATOM 1977 C C . LEU A 1 253 ? -18.520 -2.466 -0.685 1.00 94.75 253 LEU A C 1
ATOM 1979 O O . LEU A 1 253 ? -19.696 -2.748 -0.460 1.00 94.75 253 LEU A O 1
ATOM 1983 N N . ALA A 1 254 ? -18.178 -1.336 -1.312 1.00 94.88 254 ALA A N 1
ATOM 1984 C CA . ALA A 1 254 ? -19.165 -0.393 -1.835 1.00 94.88 254 ALA A CA 1
ATOM 1985 C C . ALA A 1 254 ? -19.976 -0.957 -2.995 1.00 94.88 254 ALA A C 1
ATOM 1987 O O . ALA A 1 254 ? -21.183 -0.707 -3.060 1.00 94.88 254 ALA A O 1
ATOM 1988 N N . SER A 1 255 ? -19.332 -1.714 -3.884 1.00 92.81 255 SER A N 1
ATOM 1989 C CA . SER A 1 255 ? -20.019 -2.438 -4.949 1.00 92.81 255 SER A CA 1
ATOM 1990 C C . SER A 1 255 ? -21.009 -3.453 -4.372 1.00 92.81 255 SER A C 1
ATOM 1992 O O . SER A 1 255 ? -22.152 -3.502 -4.822 1.00 92.81 255 SER A O 1
ATOM 1994 N N . ASP A 1 256 ? -20.614 -4.202 -3.340 1.00 91.88 256 ASP A N 1
ATOM 1995 C CA . ASP A 1 256 ? -21.459 -5.230 -2.723 1.00 91.88 256 ASP A CA 1
ATOM 1996 C C . ASP A 1 256 ? -22.664 -4.641 -1.979 1.00 91.88 256 ASP A C 1
ATOM 1998 O O . ASP A 1 256 ? -23.774 -5.176 -2.034 1.00 91.88 256 ASP A O 1
ATOM 2002 N N . ILE A 1 257 ? -22.463 -3.509 -1.298 1.00 93.38 257 ILE A N 1
ATOM 2003 C CA . ILE A 1 257 ? -23.538 -2.757 -0.636 1.00 93.38 257 ILE A CA 1
ATOM 2004 C C . ILE A 1 257 ? -24.447 -2.073 -1.672 1.00 93.38 257 ILE A C 1
ATOM 2006 O O . ILE A 1 257 ? -25.636 -1.876 -1.421 1.00 93.38 257 ILE A O 1
ATOM 2010 N N . GLY A 1 258 ? -23.903 -1.692 -2.830 1.00 92.00 258 GLY A N 1
ATOM 2011 C CA . GLY A 1 258 ? -24.620 -0.988 -3.895 1.00 92.00 258 GLY A CA 1
ATOM 2012 C C . GLY A 1 258 ? -24.845 0.505 -3.624 1.00 92.00 258 GLY A C 1
ATOM 2013 O O . GLY A 1 258 ? -25.612 1.149 -4.339 1.00 92.00 258 GLY A O 1
ATOM 2014 N N . SER A 1 259 ? -24.207 1.078 -2.594 1.00 94.31 259 SER A N 1
ATOM 2015 C CA . SER A 1 259 ? -24.347 2.497 -2.239 1.00 94.31 259 SER A CA 1
ATOM 2016 C C . SER A 1 259 ? -23.108 3.058 -1.541 1.00 94.31 259 SER A C 1
ATOM 2018 O O . SER A 1 259 ? -22.712 2.611 -0.461 1.00 94.31 259 SER A O 1
ATOM 2020 N N . ILE A 1 260 ? -22.538 4.119 -2.121 1.00 95.25 260 ILE A N 1
ATOM 2021 C CA . ILE A 1 260 ? -21.392 4.856 -1.562 1.00 95.25 260 ILE A CA 1
ATOM 2022 C C . ILE A 1 260 ? -21.758 5.468 -0.203 1.00 95.25 260 ILE A C 1
ATOM 2024 O O . ILE A 1 260 ? -20.990 5.367 0.751 1.00 95.25 260 ILE A O 1
ATOM 2028 N N . ALA A 1 261 ? -22.950 6.064 -0.087 1.00 95.56 261 ALA A N 1
ATOM 2029 C CA . ALA A 1 261 ? -23.401 6.716 1.142 1.00 95.56 261 ALA A CA 1
ATOM 2030 C C . ALA A 1 261 ? -23.621 5.713 2.285 1.00 95.56 261 ALA A C 1
ATOM 2032 O O . ALA A 1 261 ? -23.241 5.981 3.426 1.00 95.56 261 ALA A O 1
ATOM 2033 N N . GLU A 1 262 ? -24.197 4.544 1.987 1.00 96.56 262 GLU A N 1
ATOM 2034 C CA . GLU A 1 262 ? -24.344 3.483 2.989 1.00 96.56 262 GLU A CA 1
ATOM 2035 C C . GLU A 1 262 ? -22.992 2.911 3.411 1.00 96.56 262 GLU A C 1
ATOM 2037 O O . GLU A 1 262 ? -22.784 2.662 4.596 1.00 96.56 262 GLU A O 1
ATOM 2042 N N . THR A 1 263 ? -22.059 2.759 2.471 1.00 96.88 263 THR A N 1
ATOM 2043 C CA . THR A 1 263 ? -20.705 2.269 2.760 1.00 96.88 263 THR A CA 1
ATOM 2044 C C . THR A 1 263 ? -19.929 3.255 3.624 1.00 96.88 263 THR A C 1
ATOM 2046 O O . THR A 1 263 ? -19.329 2.866 4.621 1.00 96.88 263 THR A O 1
ATOM 2049 N N . TYR A 1 264 ? -20.000 4.551 3.310 1.00 96.81 264 TYR A N 1
ATOM 2050 C CA . TYR A 1 264 ? -19.420 5.606 4.139 1.00 96.81 264 TYR A CA 1
ATOM 2051 C C . TYR A 1 264 ? -19.999 5.592 5.559 1.00 96.81 264 TYR A C 1
ATOM 2053 O O . TYR A 1 264 ? -19.252 5.615 6.540 1.00 96.81 264 TYR A O 1
ATOM 2061 N N . LYS A 1 265 ? -21.331 5.510 5.677 1.00 96.69 265 LYS A N 1
ATOM 2062 C CA . LYS A 1 265 ? -22.018 5.435 6.971 1.00 96.69 265 LYS A CA 1
ATOM 2063 C C . LYS A 1 265 ? -21.548 4.219 7.771 1.00 96.69 265 LYS A C 1
ATOM 2065 O O . LYS A 1 265 ? -21.211 4.358 8.942 1.00 96.69 265 LYS A O 1
ATOM 2070 N N . PHE A 1 266 ? -21.463 3.063 7.125 1.00 96.81 266 PHE A N 1
ATOM 2071 C CA . PHE A 1 266 ? -20.983 1.828 7.729 1.00 96.81 266 PHE A CA 1
ATOM 2072 C C . PHE A 1 266 ? -19.531 1.931 8.223 1.00 96.81 266 PHE A C 1
ATOM 2074 O O . PHE A 1 266 ? -19.241 1.584 9.366 1.00 96.81 266 PHE A O 1
ATOM 2081 N N . LEU A 1 267 ? -18.616 2.470 7.410 1.00 96.44 267 LEU A N 1
ATOM 2082 C CA . LEU A 1 267 ? -17.222 2.677 7.819 1.00 96.44 267 LEU A CA 1
ATOM 2083 C C . LEU A 1 267 ? -17.106 3.680 8.980 1.00 96.44 267 LEU A C 1
ATOM 2085 O O . LEU A 1 267 ? -16.264 3.510 9.862 1.00 96.44 267 LEU A O 1
ATOM 2089 N N . SER A 1 268 ? -17.974 4.695 9.025 1.00 95.00 268 SER A N 1
ATOM 2090 C CA . SER A 1 268 ? -18.049 5.651 10.138 1.00 95.00 268 SER A CA 1
ATOM 2091 C C . SER A 1 268 ? -18.562 5.000 11.434 1.00 95.00 268 SER A C 1
ATOM 2093 O O . SER A 1 268 ? -18.013 5.228 12.519 1.00 95.00 268 SER A O 1
ATOM 2095 N N . GLU A 1 269 ? -19.579 4.140 11.337 1.00 94.88 269 GLU A N 1
ATOM 2096 C CA . GLU A 1 269 ? -20.078 3.330 12.457 1.00 94.88 269 GLU A CA 1
ATOM 2097 C C . GLU A 1 269 ? -18.989 2.388 12.988 1.00 94.88 269 GLU A C 1
ATOM 2099 O O . GLU A 1 269 ? -18.743 2.338 14.195 1.00 94.88 269 GLU A O 1
ATOM 2104 N N . LEU A 1 270 ? -18.266 1.715 12.094 1.00 93.56 270 LEU A N 1
ATOM 2105 C CA . LEU A 1 270 ? -17.138 0.853 12.432 1.00 93.56 270 LEU A CA 1
ATOM 2106 C C . LEU A 1 270 ? -16.015 1.624 13.144 1.00 93.56 270 LEU A C 1
ATOM 2108 O O . LEU A 1 270 ? -15.539 1.198 14.197 1.00 93.56 270 LEU A O 1
ATOM 2112 N N . LEU A 1 271 ? -15.635 2.797 12.633 1.00 92.44 271 LEU A N 1
ATOM 2113 C CA . LEU A 1 271 ? -14.649 3.665 13.279 1.00 92.44 271 LEU A CA 1
ATOM 2114 C C . LEU A 1 271 ? -15.108 4.111 14.680 1.00 92.44 271 LEU A C 1
ATOM 2116 O O . LEU A 1 271 ? -14.298 4.202 15.605 1.00 92.44 271 LEU A O 1
ATOM 2120 N N . SER A 1 272 ? -16.411 4.349 14.859 1.00 91.88 272 SER A N 1
ATOM 2121 C CA . SER A 1 272 ? -17.008 4.687 16.158 1.00 91.88 272 SER A CA 1
ATOM 2122 C C . SER A 1 272 ? -16.924 3.523 17.150 1.00 91.88 272 SER A C 1
ATOM 2124 O O . SER A 1 272 ? -16.586 3.741 18.315 1.00 91.88 272 SER A O 1
ATOM 2126 N N . LEU A 1 273 ? -17.162 2.289 16.690 1.00 90.69 273 LEU A N 1
ATOM 2127 C CA . LEU A 1 273 ? -16.988 1.073 17.493 1.00 90.69 273 LEU A CA 1
ATOM 2128 C C . LEU A 1 273 ? -15.530 0.874 17.912 1.00 90.69 273 LEU A C 1
ATOM 2130 O O . LEU A 1 273 ? -15.260 0.593 19.077 1.00 90.69 273 LEU A O 1
ATOM 2134 N N . ILE A 1 274 ? -14.588 1.074 16.989 1.00 89.81 274 ILE A N 1
ATOM 2135 C CA . ILE A 1 274 ? -13.146 0.977 17.257 1.00 89.81 274 ILE A CA 1
ATOM 2136 C C . ILE A 1 274 ? -12.726 2.028 18.291 1.00 89.81 274 ILE A C 1
ATOM 2138 O O . ILE A 1 274 ? -12.026 1.703 19.248 1.00 89.81 274 ILE A O 1
ATOM 2142 N N . ARG A 1 275 ? -13.219 3.268 18.164 1.00 89.12 275 ARG A N 1
ATOM 2143 C CA . ARG A 1 275 ? -12.961 4.356 19.122 1.00 89.12 275 ARG A CA 1
ATOM 2144 C C . ARG A 1 275 ? -13.535 4.082 20.516 1.00 89.12 275 ARG A C 1
ATOM 2146 O O . ARG A 1 275 ? -12.990 4.580 21.497 1.00 89.12 275 ARG A O 1
ATOM 2153 N N . ALA A 1 276 ? -14.627 3.327 20.617 1.00 89.88 276 ALA A N 1
ATOM 2154 C CA . ALA A 1 276 ? -15.257 2.994 21.895 1.00 89.88 276 ALA A CA 1
ATOM 2155 C C . ALA A 1 276 ? -14.491 1.922 22.696 1.00 89.88 276 ALA A C 1
ATOM 2157 O O . ALA A 1 276 ? -14.793 1.705 23.872 1.00 89.88 276 ALA A O 1
ATOM 2158 N N . ARG A 1 277 ? -13.506 1.246 22.089 1.00 88.31 277 ARG A N 1
ATOM 2159 C CA . ARG A 1 277 ? -12.691 0.229 22.764 1.00 88.31 277 ARG A CA 1
ATOM 2160 C C . ARG A 1 277 ? -11.739 0.879 23.773 1.00 88.31 277 ARG A C 1
ATOM 2162 O O . ARG A 1 277 ? -11.227 1.973 23.568 1.00 88.31 277 ARG A O 1
ATOM 2169 N N . SER A 1 278 ? -11.488 0.183 24.882 1.00 82.88 278 SER A N 1
ATOM 2170 C CA . SER A 1 278 ? -10.612 0.662 25.964 1.00 82.88 278 SER A CA 1
ATOM 2171 C C . SER A 1 278 ? -9.121 0.632 25.612 1.00 82.88 278 SER A C 1
ATOM 2173 O O . SER A 1 278 ? -8.318 1.310 26.250 1.00 82.88 278 SER A O 1
ATOM 2175 N N . SER A 1 279 ? -8.750 -0.167 24.618 1.00 83.88 279 SER A N 1
ATOM 2176 C CA . SER A 1 279 ? -7.394 -0.363 24.116 1.00 83.88 279 SER A CA 1
ATOM 2177 C C . SER A 1 279 ? -7.192 0.348 22.773 1.00 83.88 279 SER A C 1
ATOM 2179 O O . SER A 1 279 ? -8.127 0.394 21.966 1.00 83.88 279 SER A O 1
ATOM 2181 N N . PRO A 1 280 ? -5.974 0.852 22.490 1.00 82.19 280 PRO A N 1
ATOM 2182 C CA . PRO A 1 280 ? -5.675 1.500 21.217 1.00 82.19 280 PRO A CA 1
ATOM 2183 C C . PRO A 1 280 ? -5.914 0.505 20.079 1.00 82.19 280 PRO A C 1
ATOM 2185 O O . PRO A 1 280 ? -5.320 -0.569 20.051 1.00 82.19 280 PRO A O 1
A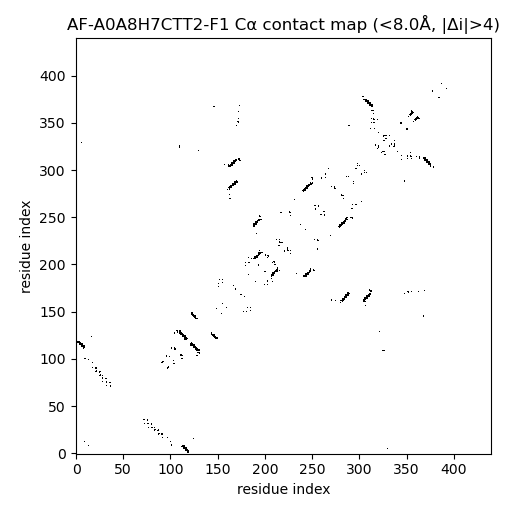TOM 2188 N N . SER A 1 281 ? -6.846 0.840 19.196 1.00 89.94 281 SER A N 1
ATOM 2189 C CA . SER A 1 281 ? -7.266 0.011 18.067 1.00 89.94 281 SER A CA 1
ATOM 2190 C C . SER A 1 281 ? -7.283 0.886 16.815 1.00 89.94 281 SER A C 1
ATOM 2192 O O . SER A 1 281 ? -7.516 2.092 16.929 1.00 89.94 281 SER A O 1
ATOM 2194 N N . ARG A 1 282 ? -7.031 0.310 15.639 1.00 90.44 282 ARG A N 1
ATOM 2195 C CA . ARG A 1 282 ? -6.933 1.053 14.371 1.00 90.44 282 ARG A CA 1
ATOM 2196 C C . ARG A 1 282 ? -7.809 0.444 13.286 1.00 90.44 282 ARG A C 1
ATOM 2198 O O . ARG A 1 282 ? -7.942 -0.772 13.204 1.00 90.44 282 ARG A O 1
ATOM 2205 N N . LEU A 1 283 ? -8.379 1.301 12.446 1.00 94.06 283 LEU A N 1
ATOM 2206 C CA . LEU A 1 283 ? -9.026 0.923 11.194 1.00 94.06 283 LEU A CA 1
ATOM 2207 C C . LEU A 1 283 ? -8.022 1.101 10.051 1.00 94.06 283 LEU A C 1
ATOM 2209 O O . LEU A 1 283 ? -7.540 2.209 9.831 1.00 94.06 283 LEU A O 1
ATOM 2213 N N . ILE A 1 284 ? -7.723 0.027 9.332 1.00 94.94 284 ILE A N 1
ATOM 2214 C CA . ILE A 1 284 ? -6.905 0.008 8.123 1.00 94.94 284 ILE A CA 1
ATOM 2215 C C . ILE A 1 284 ? -7.829 -0.293 6.948 1.00 94.94 284 ILE A C 1
ATOM 2217 O O . ILE A 1 284 ? -8.528 -1.304 6.925 1.00 94.94 284 ILE A O 1
ATOM 2221 N N . VAL A 1 285 ? -7.837 0.595 5.969 1.00 96.50 285 VAL A N 1
ATOM 2222 C CA . VAL A 1 285 ? -8.655 0.468 4.766 1.00 96.50 285 VAL A CA 1
ATOM 2223 C C . VAL A 1 285 ? -7.750 0.523 3.554 1.00 96.50 285 VAL A C 1
ATOM 2225 O O . VAL A 1 285 ? -6.904 1.407 3.462 1.00 96.50 285 VAL A O 1
ATOM 2228 N N . HIS A 1 286 ? -7.958 -0.388 2.612 1.00 96.75 286 HIS A N 1
ATOM 2229 C CA . HIS A 1 286 ? -7.349 -0.331 1.292 1.00 96.75 286 HIS A CA 1
ATOM 2230 C C . HIS A 1 286 ? -8.374 0.100 0.237 1.00 96.75 286 HIS A C 1
ATOM 2232 O O . HIS A 1 286 ? -9.501 -0.398 0.216 1.00 96.75 286 HIS A O 1
ATOM 2238 N N . ALA A 1 287 ? -7.977 1.054 -0.605 1.00 95.81 287 ALA A N 1
ATOM 2239 C CA . ALA A 1 287 ? -8.759 1.593 -1.713 1.00 95.81 287 ALA A CA 1
ATOM 2240 C C . ALA A 1 287 ? -7.941 1.576 -3.013 1.00 95.81 287 ALA A C 1
ATOM 2242 O O . ALA A 1 287 ? -6.723 1.785 -3.005 1.00 95.81 287 ALA A O 1
ATOM 2243 N N . LEU A 1 288 ? -8.618 1.371 -4.141 1.00 92.50 288 LEU A N 1
ATOM 2244 C CA . LEU A 1 288 ? -8.035 1.398 -5.478 1.00 92.50 288 LEU A CA 1
ATOM 2245 C C . LEU A 1 288 ? -8.411 2.706 -6.182 1.00 92.50 288 LEU A C 1
ATOM 2247 O O . LEU A 1 288 ? -9.582 3.002 -6.382 1.00 92.50 288 LEU A O 1
ATOM 2251 N N . SER A 1 289 ? -7.417 3.496 -6.581 1.00 89.31 289 SER A N 1
ATOM 2252 C CA . SER A 1 289 ? -7.640 4.699 -7.380 1.00 89.31 289 SER A CA 1
ATOM 2253 C C . SER A 1 289 ? -7.926 4.338 -8.846 1.00 89.31 289 SER A C 1
ATOM 2255 O O . SER A 1 289 ? -7.181 3.526 -9.408 1.00 89.31 289 SER A O 1
ATOM 2257 N N . PRO A 1 290 ? -8.940 4.954 -9.487 1.00 89.38 290 PRO A N 1
ATOM 2258 C CA . PRO A 1 290 ? -9.861 5.947 -8.925 1.00 89.38 290 PRO A CA 1
ATOM 2259 C C . PRO A 1 290 ? -10.961 5.315 -8.054 1.00 89.38 290 PRO A C 1
ATOM 2261 O O . PRO A 1 290 ? -11.584 4.332 -8.442 1.00 89.38 290 PRO A O 1
ATOM 2264 N N . SER A 1 291 ? -11.258 5.943 -6.911 1.00 90.81 291 SER A N 1
ATOM 2265 C CA . SER A 1 291 ? -12.303 5.503 -5.976 1.00 90.81 291 SER A CA 1
ATOM 2266 C C . SER A 1 291 ? -13.259 6.646 -5.648 1.00 90.81 291 SER A C 1
ATOM 2268 O O . SER A 1 291 ? -12.833 7.750 -5.305 1.00 90.81 291 SER A O 1
ATOM 2270 N N . ALA A 1 292 ? -14.564 6.373 -5.692 1.00 92.75 292 ALA A N 1
ATOM 2271 C CA . ALA A 1 292 ? -15.591 7.341 -5.305 1.00 92.75 292 ALA A CA 1
ATOM 2272 C C . ALA A 1 292 ? -15.680 7.548 -3.779 1.00 92.75 292 ALA A C 1
ATOM 2274 O O . ALA A 1 292 ? -16.207 8.560 -3.318 1.00 92.75 292 ALA A O 1
ATOM 2275 N N . LEU A 1 293 ? -15.159 6.603 -2.988 1.00 94.00 293 LEU A N 1
ATOM 2276 C CA . LEU A 1 293 ? -15.102 6.706 -1.529 1.00 94.00 293 LEU A CA 1
ATOM 2277 C C . LEU A 1 293 ? -13.900 7.515 -1.049 1.00 94.00 293 LEU A C 1
ATOM 2279 O O . LEU A 1 293 ? -13.983 8.162 -0.007 1.00 94.00 293 LEU A O 1
ATOM 2283 N N . LEU A 1 294 ? -12.791 7.495 -1.789 1.00 92.38 294 LEU A N 1
ATOM 2284 C CA . LEU A 1 294 ? -11.533 8.098 -1.355 1.00 92.38 294 LEU A CA 1
ATOM 2285 C C . LEU A 1 294 ? -11.658 9.592 -0.989 1.00 92.38 294 LEU A C 1
ATOM 2287 O O . LEU A 1 294 ? -11.234 9.949 0.112 1.00 92.38 294 LEU A O 1
ATOM 2291 N N . PRO A 1 295 ? -12.333 10.460 -1.776 1.00 91.38 295 PRO A N 1
ATOM 2292 C CA . PRO A 1 295 ? -12.543 11.856 -1.387 1.00 91.38 295 PRO A CA 1
ATOM 2293 C C . PRO A 1 295 ? -13.327 12.021 -0.083 1.00 91.38 295 PRO A C 1
ATOM 2295 O O . PRO A 1 295 ? -13.118 13.007 0.615 1.00 91.38 295 PRO A O 1
ATOM 2298 N N . LEU A 1 296 ? -14.221 11.080 0.248 1.00 93.88 296 LEU A N 1
ATOM 2299 C CA . LEU A 1 296 ? -15.033 11.097 1.469 1.00 93.88 296 LEU A CA 1
ATOM 2300 C C . LEU A 1 296 ? -14.234 10.611 2.686 1.00 93.88 296 LEU A C 1
ATOM 2302 O O . LEU A 1 296 ? -14.344 11.188 3.767 1.00 93.88 296 LEU A O 1
ATOM 2306 N N . LEU A 1 297 ? -13.417 9.569 2.509 1.00 92.38 297 LEU A N 1
ATOM 2307 C CA . LEU A 1 297 ? -12.563 9.007 3.561 1.00 92.38 297 LEU A CA 1
ATOM 2308 C C . LEU A 1 297 ? -11.397 9.936 3.922 1.00 92.38 297 LEU A C 1
ATOM 2310 O O . LEU A 1 297 ? -10.956 9.946 5.070 1.00 92.38 297 LEU A O 1
ATOM 2314 N N . CYS A 1 298 ? -10.943 10.752 2.969 1.00 90.00 298 CYS A N 1
ATOM 2315 C CA . CYS A 1 298 ? -9.920 11.772 3.187 1.00 90.00 298 CYS A CA 1
ATOM 2316 C C . CYS A 1 298 ? -10.441 13.031 3.902 1.00 90.00 298 CYS A C 1
ATOM 2318 O O . CYS A 1 298 ? -9.645 13.891 4.278 1.00 90.00 298 CYS A O 1
ATOM 2320 N N . GLN A 1 299 ? -11.758 13.179 4.098 1.00 87.75 299 GLN A N 1
ATOM 2321 C CA . GLN A 1 299 ? -12.297 14.360 4.771 1.00 87.75 299 GLN A CA 1
ATOM 2322 C C . GLN A 1 299 ? -11.934 14.353 6.264 1.00 87.75 299 GLN A C 1
ATOM 2324 O O . GLN A 1 299 ? -12.135 13.334 6.933 1.00 87.75 299 GLN A O 1
ATOM 2329 N N . PRO A 1 300 ? -11.556 15.508 6.846 1.00 81.81 300 PRO A N 1
ATOM 2330 C CA . PRO A 1 300 ? -11.313 15.627 8.289 1.00 81.81 300 PRO A CA 1
ATOM 2331 C C . PRO A 1 300 ? -12.517 15.221 9.156 1.00 81.81 300 PRO A C 1
ATOM 2333 O O . PRO A 1 300 ? -12.367 14.855 10.320 1.00 81.81 300 PRO A O 1
ATOM 2336 N N . GLY A 1 301 ? -13.731 15.278 8.590 1.00 84.69 301 GLY A N 1
ATOM 2337 C CA . GLY A 1 301 ? -14.957 14.836 9.254 1.00 84.69 301 GLY A CA 1
ATOM 2338 C C . GLY A 1 301 ? -15.050 13.321 9.454 1.00 84.69 301 GLY A C 1
ATOM 2339 O O . GLY A 1 301 ? -15.727 12.886 10.384 1.00 84.69 301 GLY A O 1
ATOM 2340 N N . PHE A 1 302 ? -14.369 12.518 8.628 1.00 89.19 302 PHE A N 1
ATOM 2341 C CA . PHE A 1 302 ? -14.380 11.062 8.757 1.00 89.19 302 PHE A CA 1
ATOM 2342 C C . PHE A 1 302 ? -13.484 10.599 9.912 1.00 89.19 302 PHE A C 1
ATOM 2344 O O . PHE A 1 302 ? -13.939 9.897 10.815 1.00 89.19 302 PHE A O 1
ATOM 2351 N N . SER A 1 303 ? -12.224 11.043 9.933 1.00 85.88 303 SER A N 1
ATOM 2352 C CA . SER A 1 303 ? -11.292 10.763 11.026 1.00 85.88 303 SER A CA 1
ATOM 2353 C C . SER A 1 303 ? -10.383 11.964 11.308 1.00 85.88 303 SER A C 1
ATOM 2355 O O . SER A 1 303 ? -9.780 12.486 10.376 1.00 85.88 303 SER A O 1
ATOM 2357 N N . PRO A 1 304 ? -10.194 12.356 12.585 1.00 76.38 304 PRO A N 1
ATOM 2358 C CA . PRO A 1 304 ? -9.271 13.427 12.975 1.00 76.38 304 PRO A CA 1
ATOM 2359 C C . PRO A 1 304 ? -7.791 12.990 12.986 1.00 76.38 304 PRO A C 1
ATOM 2361 O O . PRO A 1 304 ? -6.913 13.764 13.364 1.00 76.38 304 PRO A O 1
ATOM 2364 N N . SER A 1 305 ? -7.502 11.719 12.690 1.00 77.50 305 SER A N 1
ATOM 2365 C CA . SER A 1 305 ? -6.148 11.151 12.717 1.00 77.50 305 SER A CA 1
ATOM 2366 C C . SER A 1 305 ? -5.865 10.251 11.523 1.00 77.50 305 SER A C 1
ATOM 2368 O O . SER A 1 305 ? -5.363 9.136 11.667 1.00 77.50 305 SER A O 1
ATOM 2370 N N . LEU A 1 306 ? -6.212 10.747 10.335 1.00 85.25 306 LEU A N 1
ATOM 2371 C CA . LEU A 1 306 ? -5.917 10.085 9.074 1.00 85.25 306 LEU A CA 1
ATOM 2372 C C . LEU A 1 306 ? -4.406 10.043 8.818 1.00 85.25 306 LEU A C 1
ATOM 2374 O O . LEU A 1 306 ? -3.729 11.072 8.776 1.00 85.25 306 LEU A O 1
ATOM 2378 N N . THR A 1 307 ? -3.898 8.837 8.587 1.00 86.38 307 THR A N 1
ATOM 2379 C CA . THR A 1 307 ? -2.662 8.619 7.831 1.00 86.38 307 THR A CA 1
ATOM 2380 C C . THR A 1 307 ? -3.037 8.042 6.485 1.00 86.38 307 THR A C 1
ATOM 2382 O O . THR A 1 307 ? -3.612 6.958 6.423 1.00 86.38 307 THR A O 1
ATOM 2385 N N . HIS A 1 308 ? -2.732 8.766 5.420 1.00 88.00 308 HIS A N 1
ATOM 2386 C CA . HIS A 1 308 ? -3.003 8.333 4.063 1.00 88.00 308 HIS A CA 1
ATOM 2387 C C . HIS A 1 308 ? -1.688 7.972 3.375 1.00 88.00 308 HIS A C 1
ATOM 2389 O O . HIS A 1 308 ? -0.751 8.762 3.341 1.00 88.00 308 HIS A O 1
ATOM 2395 N N . VAL A 1 309 ? -1.607 6.746 2.877 1.00 89.12 309 VAL A N 1
ATOM 2396 C CA . VAL A 1 309 ? -0.411 6.156 2.284 1.00 89.12 309 VAL A CA 1
ATOM 2397 C C . VAL A 1 309 ? -0.737 5.839 0.840 1.00 89.12 309 VAL A C 1
ATOM 2399 O O . VAL A 1 309 ? -1.545 4.954 0.567 1.00 89.12 309 VAL A O 1
ATOM 2402 N N . ILE A 1 310 ? -0.103 6.551 -0.079 1.00 89.44 310 ILE A N 1
ATOM 2403 C CA . ILE A 1 310 ? -0.328 6.417 -1.513 1.00 89.44 310 ILE A CA 1
ATOM 2404 C C . ILE A 1 310 ? 0.880 5.709 -2.114 1.00 89.44 310 ILE A C 1
ATOM 2406 O O . ILE A 1 310 ? 2.023 6.116 -1.896 1.00 89.44 310 ILE A O 1
ATOM 2410 N N . SER A 1 311 ? 0.627 4.619 -2.837 1.00 89.56 311 SER A N 1
ATOM 2411 C CA . SER A 1 311 ? 1.669 3.877 -3.548 1.00 89.56 311 SER A CA 1
ATOM 2412 C C . SER A 1 311 ? 1.750 4.317 -5.003 1.00 89.56 311 SER A C 1
ATOM 2414 O O . SER A 1 311 ? 0.776 4.220 -5.749 1.00 89.56 311 SER A O 1
ATOM 2416 N N . HIS A 1 312 ? 2.937 4.766 -5.395 1.00 87.81 312 HIS A N 1
ATOM 2417 C CA . HIS A 1 312 ? 3.265 5.242 -6.731 1.00 87.81 312 HIS A CA 1
ATOM 2418 C C . HIS A 1 312 ? 4.282 4.311 -7.399 1.00 87.81 312 HIS A C 1
ATOM 2420 O O . HIS A 1 312 ? 5.172 3.787 -6.718 1.00 87.81 312 HIS A O 1
ATOM 2426 N N . PRO A 1 313 ? 4.192 4.111 -8.723 1.00 86.94 313 PRO A N 1
ATOM 2427 C CA . PRO A 1 313 ? 5.182 3.328 -9.444 1.00 86.94 313 PRO A CA 1
ATOM 2428 C C . PRO A 1 313 ? 6.542 4.051 -9.461 1.00 86.94 313 PRO A C 1
ATOM 2430 O O . PRO A 1 313 ? 6.583 5.258 -9.725 1.00 86.94 313 PRO A O 1
ATOM 2433 N N . PRO A 1 314 ? 7.678 3.349 -9.276 1.00 85.06 314 PRO A N 1
ATOM 2434 C CA . PRO A 1 314 ? 9.014 3.951 -9.386 1.00 85.06 314 PRO A CA 1
ATOM 2435 C C . PRO A 1 314 ? 9.280 4.643 -10.731 1.00 85.06 314 PRO A C 1
ATOM 2437 O O . PRO A 1 314 ? 10.000 5.643 -10.785 1.00 85.06 314 PRO A O 1
ATOM 2440 N N . ALA A 1 315 ? 8.632 4.172 -11.804 1.00 84.50 315 ALA A N 1
ATOM 2441 C CA . ALA A 1 315 ? 8.691 4.782 -13.133 1.00 84.50 315 ALA A CA 1
ATOM 2442 C C . ALA A 1 315 ? 8.285 6.262 -13.144 1.00 84.50 315 ALA A C 1
ATOM 2444 O O . ALA A 1 315 ? 8.801 7.033 -13.951 1.00 84.50 315 ALA A O 1
ATOM 2445 N N . LEU A 1 316 ? 7.427 6.690 -12.213 1.00 85.44 316 LEU A N 1
ATOM 2446 C CA . LEU A 1 316 ? 7.057 8.091 -12.065 1.00 85.44 316 LEU A CA 1
ATOM 2447 C C . LEU A 1 316 ? 8.271 8.956 -11.700 1.00 85.44 316 LEU A C 1
ATOM 2449 O O . LEU A 1 316 ? 8.501 9.991 -12.320 1.00 85.44 316 LEU A O 1
ATOM 2453 N N . LEU A 1 317 ? 9.088 8.525 -10.733 1.00 85.88 317 LEU A N 1
ATOM 2454 C CA . LEU A 1 317 ? 10.295 9.266 -10.353 1.00 85.88 317 LEU A CA 1
ATOM 2455 C C . LEU A 1 317 ? 11.325 9.280 -11.479 1.00 85.88 317 LEU A C 1
ATOM 2457 O O . LEU A 1 317 ? 11.992 10.294 -11.678 1.00 85.88 317 LEU A O 1
ATOM 2461 N N . ARG A 1 318 ? 11.427 8.186 -12.240 1.00 81.81 318 ARG A N 1
ATOM 2462 C CA . ARG A 1 318 ? 12.313 8.127 -13.405 1.00 81.81 318 ARG A CA 1
ATOM 2463 C C . ARG A 1 318 ? 11.857 9.068 -14.514 1.00 81.81 318 ARG A C 1
ATOM 2465 O O . ARG A 1 318 ? 12.676 9.761 -15.107 1.00 81.81 318 ARG A O 1
ATOM 2472 N N . HIS A 1 319 ? 10.558 9.148 -14.768 1.00 85.25 319 HIS A N 1
ATOM 2473 C CA . HIS A 1 319 ? 10.007 10.103 -15.721 1.00 85.25 319 HIS A CA 1
ATOM 2474 C C . HIS A 1 319 ? 10.302 11.550 -15.301 1.00 85.25 319 HIS A C 1
ATOM 2476 O O . HIS A 1 319 ? 10.763 12.356 -16.105 1.00 85.25 319 HIS A O 1
ATOM 2482 N N . LEU A 1 320 ? 10.126 11.876 -14.018 1.00 85.06 320 LEU A N 1
ATOM 2483 C CA . LEU A 1 320 ? 10.449 13.204 -13.491 1.00 85.06 320 LEU A CA 1
ATOM 2484 C C . LEU A 1 320 ? 11.944 13.540 -13.587 1.00 85.06 320 LEU A C 1
ATOM 2486 O O . LEU A 1 320 ? 12.303 14.674 -13.918 1.00 85.06 320 LEU A O 1
ATOM 2490 N N . SER A 1 321 ? 12.821 12.569 -13.334 1.00 83.94 321 SER A N 1
ATOM 2491 C CA . SER A 1 321 ? 14.265 12.791 -13.416 1.00 83.94 321 SER A CA 1
ATOM 2492 C C . SER A 1 321 ? 14.756 12.944 -14.854 1.00 83.94 321 SER A C 1
ATOM 2494 O O . SER A 1 321 ? 15.646 13.755 -15.098 1.00 83.94 321 SER A O 1
ATOM 2496 N N . THR A 1 322 ? 14.166 12.218 -15.803 1.00 82.06 322 THR A N 1
ATOM 2497 C CA . THR A 1 322 ? 14.583 12.213 -17.213 1.00 82.06 322 THR A CA 1
ATOM 2498 C C . THR A 1 322 ? 13.974 13.364 -18.010 1.00 82.06 322 THR A C 1
ATOM 2500 O O . THR A 1 322 ? 14.710 14.128 -18.630 1.00 82.06 322 THR A O 1
ATOM 2503 N N . GLU A 1 323 ? 12.655 13.547 -17.945 1.00 85.56 323 GLU A N 1
ATOM 2504 C CA . GLU A 1 323 ? 11.941 14.539 -18.762 1.00 85.56 323 GLU A CA 1
ATOM 2505 C C . GLU A 1 323 ? 11.951 15.934 -18.132 1.00 85.56 323 GLU A C 1
ATOM 2507 O O . GLU A 1 323 ? 12.062 16.946 -18.825 1.00 85.56 323 GLU A O 1
ATOM 2512 N N . TYR A 1 324 ? 11.867 16.006 -16.802 1.00 84.75 324 TYR A N 1
ATOM 2513 C CA . TYR A 1 324 ? 11.788 17.281 -16.084 1.00 84.75 324 TYR A CA 1
ATOM 2514 C C . TYR A 1 324 ? 13.102 17.683 -15.408 1.00 84.75 324 TYR A C 1
ATOM 2516 O O . TYR A 1 324 ? 13.193 18.798 -14.884 1.00 84.75 324 TYR A O 1
ATOM 2524 N N . LEU A 1 325 ? 14.126 16.818 -15.435 1.00 85.94 325 LEU A N 1
ATOM 2525 C CA . LEU A 1 325 ? 15.415 17.022 -14.761 1.00 85.94 325 LEU A CA 1
ATOM 2526 C C . LEU A 1 325 ? 15.234 17.357 -13.271 1.00 85.94 325 LEU A C 1
ATOM 2528 O O . LEU A 1 325 ? 15.891 18.246 -12.718 1.00 85.94 325 LEU A O 1
ATOM 2532 N N . ILE A 1 326 ? 14.278 16.679 -12.632 1.00 82.38 326 ILE A N 1
ATOM 2533 C CA . ILE A 1 326 ? 13.903 16.883 -11.234 1.00 82.38 326 ILE A CA 1
ATOM 2534 C C . ILE A 1 326 ? 14.071 15.582 -10.466 1.00 82.38 326 ILE A C 1
ATOM 2536 O O . ILE A 1 326 ? 13.427 14.577 -10.742 1.00 82.38 326 ILE A O 1
ATOM 2540 N N . LEU A 1 327 ? 14.927 15.642 -9.454 1.00 80.44 327 LEU A N 1
ATOM 2541 C CA . LEU A 1 327 ? 15.178 14.549 -8.526 1.00 80.44 327 LEU A CA 1
ATOM 2542 C C . LEU A 1 327 ? 14.367 14.732 -7.239 1.00 80.44 327 LEU A C 1
ATOM 2544 O O . LEU A 1 327 ? 14.066 15.875 -6.879 1.00 80.44 327 LEU A O 1
ATOM 2548 N N . PRO A 1 328 ? 14.043 13.652 -6.513 1.00 77.62 328 PRO A N 1
ATOM 2549 C CA . PRO A 1 328 ? 13.383 13.759 -5.217 1.00 77.62 328 PRO A CA 1
ATOM 2550 C C . PRO A 1 328 ? 14.206 14.592 -4.213 1.00 77.62 328 PRO A C 1
ATOM 2552 O O . PRO A 1 328 ? 15.441 14.626 -4.292 1.00 77.62 328 PRO A O 1
ATOM 2555 N N . PRO A 1 329 ? 13.556 15.283 -3.258 1.00 75.19 329 PRO A N 1
ATOM 2556 C CA . PRO A 1 329 ? 14.249 15.994 -2.194 1.00 75.19 329 PRO A CA 1
ATOM 2557 C C . PRO A 1 329 ? 15.178 15.050 -1.411 1.00 75.19 329 PRO A C 1
ATOM 2559 O O . PRO A 1 329 ? 14.853 13.875 -1.234 1.00 75.19 329 PRO A O 1
ATOM 2562 N N . PRO A 1 330 ? 16.340 15.536 -0.939 1.00 71.88 330 PRO A N 1
ATOM 2563 C CA . PRO A 1 330 ? 16.761 16.942 -0.891 1.00 71.88 330 PRO A CA 1
ATOM 2564 C C . PRO A 1 330 ? 17.458 17.460 -2.167 1.00 71.88 330 PRO A C 1
ATOM 2566 O O . PRO A 1 330 ? 18.002 18.562 -2.157 1.00 71.88 330 PRO A O 1
ATOM 2569 N N . LEU A 1 331 ? 17.497 16.678 -3.252 1.00 72.38 331 LEU A N 1
ATOM 2570 C CA . LEU A 1 331 ? 18.328 16.977 -4.431 1.00 72.38 331 LEU A CA 1
ATOM 2571 C C . LEU A 1 331 ? 17.776 18.083 -5.311 1.00 72.38 331 LEU A C 1
ATOM 2573 O O . LEU A 1 331 ? 18.531 18.808 -5.958 1.00 72.38 331 LEU A O 1
ATOM 2577 N N . SER A 1 332 ? 16.460 18.230 -5.317 1.00 76.19 332 SER A N 1
ATOM 2578 C CA . SER A 1 332 ? 15.811 19.420 -5.832 1.00 76.19 332 SER A CA 1
ATOM 2579 C C . SER A 1 332 ? 15.075 20.137 -4.698 1.00 76.19 332 SER A C 1
ATOM 2581 O O . SER A 1 332 ? 14.728 19.513 -3.689 1.00 76.19 332 SER A O 1
ATOM 2583 N N . PRO A 1 333 ? 14.846 21.458 -4.823 1.00 81.81 333 PRO A N 1
ATOM 2584 C CA . PRO A 1 333 ? 14.026 22.183 -3.863 1.00 81.81 333 PRO A CA 1
ATOM 2585 C C . PRO A 1 333 ? 12.650 21.523 -3.732 1.00 81.81 333 PRO A C 1
ATOM 2587 O O . PRO A 1 333 ? 11.981 21.318 -4.744 1.00 81.81 333 PRO A O 1
ATOM 2590 N N . GLU A 1 334 ? 12.207 21.255 -2.502 1.00 75.88 334 GLU A N 1
ATOM 2591 C CA . GLU A 1 334 ? 10.931 20.577 -2.219 1.00 75.88 334 GLU A CA 1
ATOM 2592 C C . GLU A 1 334 ? 9.760 21.201 -2.979 1.00 75.88 334 GLU A C 1
ATOM 2594 O O . GLU A 1 334 ? 9.014 20.499 -3.650 1.00 75.88 334 GLU A O 1
ATOM 2599 N N . ALA A 1 335 ? 9.647 22.532 -2.961 1.00 78.81 335 ALA A N 1
ATOM 2600 C CA . ALA A 1 335 ? 8.585 23.244 -3.668 1.00 78.81 335 ALA A CA 1
ATOM 2601 C C . ALA A 1 335 ? 8.575 22.962 -5.183 1.00 78.81 335 ALA A C 1
ATOM 2603 O O . ALA A 1 335 ? 7.509 22.888 -5.790 1.00 78.81 335 ALA A O 1
ATOM 2604 N N . LYS A 1 336 ? 9.754 22.786 -5.795 1.00 80.38 336 LYS A N 1
ATOM 2605 C CA . LYS A 1 336 ? 9.881 22.472 -7.223 1.00 80.38 336 LYS A CA 1
ATOM 2606 C C . LYS A 1 336 ? 9.529 21.012 -7.496 1.00 80.38 336 LYS A C 1
ATOM 2608 O O . LYS A 1 336 ? 8.826 20.747 -8.465 1.00 80.38 336 LYS A O 1
ATOM 2613 N N . PHE A 1 337 ? 10.004 20.092 -6.653 1.00 84.50 337 PHE A N 1
ATOM 2614 C CA . PHE A 1 337 ? 9.660 18.678 -6.764 1.00 84.50 337 PHE A CA 1
ATOM 2615 C C . PHE A 1 337 ? 8.155 18.473 -6.627 1.00 84.50 337 PHE A C 1
ATOM 2617 O O . PHE A 1 337 ? 7.525 17.995 -7.560 1.00 84.50 337 PHE A O 1
ATOM 2624 N N . TRP A 1 338 ? 7.565 18.899 -5.508 1.00 83.19 338 TRP A N 1
ATOM 2625 C CA . TRP A 1 338 ? 6.145 18.692 -5.221 1.00 83.19 338 TRP A CA 1
ATOM 2626 C C . TRP A 1 338 ? 5.232 19.411 -6.212 1.00 83.19 338 TRP A C 1
ATOM 2628 O O . TRP A 1 338 ? 4.212 18.856 -6.607 1.00 83.19 338 TRP A O 1
ATOM 2638 N N . GLY A 1 339 ? 5.629 20.599 -6.684 1.00 83.12 339 GLY A N 1
ATOM 2639 C CA . GLY A 1 339 ? 4.884 21.339 -7.704 1.00 83.12 339 GLY A CA 1
ATOM 2640 C C . GLY A 1 339 ? 4.785 20.630 -9.059 1.00 83.12 339 GLY A C 1
ATOM 2641 O O . GLY A 1 339 ? 3.937 21.000 -9.865 1.00 83.12 339 GLY A O 1
ATOM 2642 N N . ILE A 1 340 ? 5.628 19.624 -9.317 1.00 87.62 340 ILE A N 1
ATOM 2643 C CA . ILE A 1 340 ? 5.610 18.832 -10.556 1.00 87.62 340 ILE A CA 1
ATOM 2644 C C . ILE A 1 340 ? 5.194 17.385 -10.281 1.00 87.62 340 ILE A C 1
ATOM 2646 O O . ILE A 1 340 ? 4.429 16.824 -11.058 1.00 87.62 340 ILE A O 1
ATOM 2650 N N . PHE A 1 341 ? 5.623 16.801 -9.164 1.00 87.00 341 PHE A N 1
ATOM 2651 C CA . PHE A 1 341 ? 5.244 15.454 -8.758 1.00 87.00 341 PHE A CA 1
ATOM 2652 C C . PHE A 1 341 ? 3.729 15.326 -8.584 1.00 87.00 341 PHE A C 1
ATOM 2654 O O . PHE A 1 341 ? 3.147 14.454 -9.218 1.00 87.00 341 PHE A O 1
ATOM 2661 N N . LEU A 1 342 ? 3.085 16.209 -7.805 1.00 86.94 342 LEU A N 1
ATOM 2662 C CA . LEU A 1 342 ? 1.653 16.082 -7.491 1.00 86.94 342 LEU A CA 1
ATOM 2663 C C . LEU A 1 342 ? 0.767 16.139 -8.749 1.00 86.94 342 LEU A C 1
ATOM 2665 O O . LEU A 1 342 ? -0.014 15.215 -8.962 1.00 86.94 342 LEU A O 1
ATOM 2669 N N . PRO A 1 343 ? 0.916 17.123 -9.662 1.00 87.00 343 PRO A N 1
ATOM 2670 C CA . PRO A 1 343 ? 0.072 17.157 -10.855 1.00 87.00 343 PRO A CA 1
ATOM 2671 C C . PRO A 1 343 ? 0.285 15.977 -11.807 1.00 87.00 343 PRO A C 1
ATOM 2673 O O . PRO A 1 343 ? -0.606 15.692 -12.605 1.00 87.00 343 PRO A O 1
ATOM 2676 N N . VAL A 1 344 ? 1.464 15.343 -11.797 1.00 86.12 344 VAL A N 1
ATOM 2677 C CA . VAL A 1 344 ? 1.758 14.172 -12.640 1.00 86.12 344 VAL A CA 1
ATOM 2678 C C . VAL A 1 344 ? 1.254 12.892 -11.970 1.00 86.12 344 VAL A C 1
ATOM 2680 O O . VAL A 1 344 ? 0.657 12.059 -12.648 1.00 86.12 344 VAL A O 1
ATOM 2683 N N . SER A 1 345 ? 1.426 12.750 -10.654 1.00 84.50 345 SER A N 1
ATOM 2684 C CA . SER A 1 345 ? 0.976 11.580 -9.892 1.00 84.50 345 SER A CA 1
ATOM 2685 C C . SER A 1 345 ? -0.552 11.481 -9.813 1.00 84.50 345 SER A C 1
ATOM 2687 O O . SER A 1 345 ? -1.105 10.388 -9.906 1.00 84.50 345 SER A O 1
ATOM 2689 N N . GLU A 1 346 ? -1.256 12.614 -9.728 1.00 84.75 346 GLU A N 1
ATOM 2690 C CA . GLU A 1 346 ? -2.725 12.674 -9.725 1.00 84.75 346 GLU A CA 1
ATOM 2691 C C . GLU A 1 346 ? -3.343 12.319 -11.089 1.00 84.75 346 GLU A C 1
ATOM 2693 O O . GLU A 1 346 ? -4.497 11.887 -11.175 1.00 84.75 346 GLU A O 1
ATOM 2698 N N . ARG A 1 347 ? -2.582 12.459 -12.182 1.00 85.31 347 ARG A N 1
ATOM 2699 C CA . ARG A 1 347 ? -3.023 12.057 -13.522 1.00 85.31 347 ARG A CA 1
ATOM 2700 C C . ARG A 1 347 ? -2.815 10.561 -13.698 1.00 85.31 347 ARG A C 1
ATOM 2702 O O . ARG A 1 347 ? -1.809 10.114 -14.242 1.00 85.31 347 ARG A O 1
ATOM 2709 N N . VAL A 1 348 ? -3.820 9.788 -13.293 1.00 78.00 348 VAL A N 1
ATOM 2710 C CA . VAL A 1 348 ? -3.807 8.315 -13.375 1.00 78.00 348 VAL A CA 1
ATOM 2711 C C . VAL A 1 348 ? -3.385 7.815 -14.764 1.00 78.00 348 VAL A C 1
ATOM 2713 O O . VAL A 1 348 ? -2.506 6.966 -14.863 1.00 78.00 348 VAL A O 1
ATOM 2716 N N . HIS A 1 349 ? -3.910 8.413 -15.838 1.00 81.44 349 HIS A N 1
ATOM 2717 C CA . HIS A 1 349 ? -3.565 8.044 -17.216 1.00 81.44 349 HIS A CA 1
ATOM 2718 C C . HIS A 1 349 ? -2.083 8.253 -17.569 1.00 81.44 349 HIS A C 1
ATOM 2720 O O . HIS A 1 349 ? -1.544 7.512 -18.385 1.00 81.44 349 HIS A O 1
ATOM 2726 N N . GLU A 1 350 ? -1.412 9.246 -16.977 1.00 80.81 350 GLU A N 1
ATOM 2727 C CA . GLU A 1 350 ? 0.025 9.465 -17.180 1.00 80.81 350 GLU A CA 1
ATOM 2728 C C . GLU A 1 350 ? 0.828 8.360 -16.499 1.00 80.81 350 GLU A C 1
ATOM 2730 O O . GLU A 1 350 ? 1.680 7.738 -17.129 1.00 80.81 350 GLU A O 1
ATOM 2735 N N . SER A 1 351 ? 0.492 8.046 -15.245 1.00 80.81 351 SER A N 1
ATOM 2736 C CA . SER A 1 351 ? 1.125 6.949 -14.503 1.00 80.81 351 SER A CA 1
ATOM 2737 C C . SER A 1 351 ? 0.922 5.598 -15.197 1.00 80.81 351 SER A C 1
ATOM 2739 O O . SER A 1 351 ? 1.862 4.818 -15.335 1.00 80.81 351 SER A O 1
ATOM 2741 N N . GLU A 1 352 ? -0.282 5.335 -15.704 1.00 83.50 352 GLU A N 1
ATOM 2742 C CA . GLU A 1 352 ? -0.581 4.133 -16.485 1.00 83.50 352 GLU A CA 1
ATOM 2743 C C . GLU A 1 352 ? 0.166 4.110 -17.817 1.00 83.50 352 GLU A C 1
ATOM 2745 O O . GLU A 1 352 ? 0.687 3.068 -18.201 1.00 83.50 352 GLU A O 1
ATOM 2750 N N . ARG A 1 353 ? 0.284 5.244 -18.517 1.00 84.25 353 ARG A N 1
ATOM 2751 C CA . ARG A 1 353 ? 1.052 5.335 -19.766 1.00 84.25 353 ARG A CA 1
ATOM 2752 C C . ARG A 1 353 ? 2.533 5.027 -19.553 1.00 84.25 353 ARG A C 1
ATOM 2754 O O . ARG A 1 353 ? 3.129 4.375 -20.404 1.00 84.25 353 ARG A O 1
ATOM 2761 N N . LEU A 1 354 ? 3.117 5.461 -18.437 1.00 82.44 354 LEU A N 1
ATOM 2762 C CA . LEU A 1 354 ? 4.518 5.180 -18.099 1.00 82.44 354 LEU A CA 1
ATOM 2763 C C . LEU A 1 354 ? 4.788 3.692 -17.836 1.00 82.44 354 LEU A C 1
ATOM 2765 O O . LEU A 1 354 ? 5.908 3.229 -18.031 1.00 82.44 354 LEU A O 1
ATOM 2769 N N . ILE A 1 355 ? 3.772 2.939 -17.412 1.00 81.06 355 ILE A N 1
ATOM 2770 C CA . ILE A 1 355 ? 3.896 1.512 -17.091 1.00 81.06 355 ILE A CA 1
ATOM 2771 C C . ILE A 1 355 ? 3.436 0.621 -18.250 1.00 81.06 355 ILE A C 1
ATOM 2773 O O . ILE A 1 355 ? 4.143 -0.302 -18.645 1.00 81.06 355 ILE A O 1
ATOM 2777 N N . PHE A 1 356 ? 2.265 0.902 -18.816 1.00 80.12 356 PHE A N 1
ATOM 2778 C CA . PHE A 1 356 ? 1.581 0.068 -19.808 1.00 80.12 356 PHE A CA 1
ATOM 2779 C C . PHE A 1 356 ? 1.659 0.612 -21.244 1.00 80.12 356 PHE A C 1
ATOM 2781 O O . PHE A 1 356 ? 1.153 -0.026 -22.169 1.00 80.12 356 PHE A O 1
ATOM 2788 N N . GLY A 1 357 ? 2.229 1.803 -21.452 1.00 77.06 357 GLY A N 1
ATOM 2789 C CA . GLY A 1 357 ? 2.357 2.416 -22.774 1.00 77.06 357 GLY A CA 1
ATOM 2790 C C . GLY A 1 357 ? 3.363 1.705 -23.682 1.00 77.06 357 GLY A C 1
ATOM 2791 O O . GLY A 1 357 ? 4.122 0.843 -23.251 1.00 77.06 357 GLY A O 1
ATOM 2792 N N . ALA A 1 358 ? 3.397 2.100 -24.959 1.00 69.94 358 ALA A N 1
ATOM 2793 C CA . ALA A 1 358 ? 4.322 1.529 -25.948 1.00 69.94 358 ALA A CA 1
ATOM 2794 C C . ALA A 1 358 ? 5.806 1.726 -25.581 1.00 69.94 358 ALA A C 1
ATOM 2796 O O . ALA A 1 358 ? 6.628 0.873 -25.897 1.00 69.94 358 ALA A O 1
ATOM 2797 N N . GLU A 1 359 ? 6.107 2.831 -24.894 1.00 65.19 359 GLU A N 1
ATOM 2798 C CA . GLU A 1 359 ? 7.423 3.169 -24.328 1.00 65.19 359 GLU A CA 1
ATOM 2799 C C . GLU A 1 359 ? 7.474 2.907 -22.810 1.00 65.19 359 GLU A C 1
ATOM 2801 O O . GLU A 1 359 ? 8.374 3.380 -22.120 1.00 65.19 359 GLU A O 1
ATOM 2806 N N . GLY A 1 360 ? 6.461 2.226 -22.266 1.00 63.47 360 GLY A N 1
ATOM 2807 C CA . GLY A 1 360 ? 6.384 1.922 -20.847 1.00 63.47 360 GLY A CA 1
ATOM 2808 C C . GLY A 1 360 ? 7.383 0.839 -20.462 1.00 63.47 360 GLY A C 1
ATOM 2809 O O . GLY A 1 360 ? 7.722 -0.039 -21.256 1.00 63.47 360 GLY A O 1
ATOM 2810 N N . GLU A 1 361 ? 7.840 0.873 -19.218 1.00 62.50 361 GLU A N 1
ATOM 2811 C CA . GLU A 1 361 ? 8.818 -0.104 -18.719 1.00 62.50 361 GLU A CA 1
ATOM 2812 C C . GLU A 1 361 ? 8.228 -1.496 -18.463 1.00 62.50 361 GLU A C 1
ATOM 2814 O O . GLU A 1 361 ? 8.955 -2.437 -18.140 1.00 62.50 361 GLU A O 1
ATOM 2819 N N . GLY A 1 362 ? 6.911 -1.638 -18.626 1.00 57.59 362 GLY A N 1
ATOM 2820 C CA . GLY A 1 362 ? 6.149 -2.756 -18.099 1.00 57.59 362 GLY A CA 1
ATOM 2821 C C . GLY A 1 362 ? 5.852 -2.556 -16.615 1.00 57.59 362 GLY A C 1
ATOM 2822 O O . GLY A 1 362 ? 6.351 -1.632 -15.971 1.00 57.59 362 GLY A O 1
ATOM 2823 N N . THR A 1 363 ? 5.012 -3.428 -16.055 1.00 55.50 363 THR A N 1
ATOM 2824 C CA . THR A 1 363 ? 4.857 -3.534 -14.600 1.00 55.50 363 THR A CA 1
ATOM 2825 C C . THR A 1 363 ? 6.233 -3.861 -14.028 1.00 55.50 363 THR A C 1
ATOM 2827 O O . THR A 1 363 ? 6.695 -4.991 -14.191 1.00 55.50 363 THR A O 1
ATOM 2830 N N . GLY A 1 364 ? 6.916 -2.865 -13.456 1.00 47.38 364 GLY A N 1
ATOM 2831 C CA . GLY A 1 364 ? 8.208 -3.056 -12.803 1.00 47.38 364 GLY A CA 1
ATOM 2832 C C . GLY A 1 364 ? 8.138 -4.207 -11.799 1.00 47.38 364 GLY A C 1
ATOM 2833 O O . GLY A 1 364 ? 7.056 -4.531 -11.300 1.00 47.38 364 GLY A O 1
ATOM 2834 N N . ASP A 1 365 ? 9.280 -4.851 -11.553 1.00 50.25 365 ASP A N 1
ATOM 2835 C CA . ASP A 1 365 ? 9.398 -5.938 -10.578 1.00 50.25 365 ASP A CA 1
ATOM 2836 C C . ASP A 1 365 ? 8.712 -5.515 -9.270 1.00 50.25 365 ASP A C 1
ATOM 2838 O O . ASP A 1 365 ? 8.957 -4.418 -8.765 1.00 50.25 365 ASP A O 1
ATOM 2842 N N . GLY A 1 366 ? 7.813 -6.356 -8.746 1.00 52.34 366 GLY A N 1
ATOM 2843 C CA . GLY A 1 366 ? 6.919 -6.039 -7.618 1.00 52.34 366 GLY A CA 1
ATOM 2844 C C . GLY A 1 366 ? 7.613 -5.794 -6.271 1.00 52.34 366 GLY A C 1
ATOM 2845 O O . GLY A 1 366 ? 6.945 -5.777 -5.238 1.00 52.34 366 GLY A O 1
ATOM 2846 N N . ASP A 1 367 ? 8.931 -5.616 -6.294 1.00 62.72 367 ASP A N 1
ATOM 2847 C CA . ASP A 1 367 ? 9.816 -5.440 -5.151 1.00 62.72 367 ASP A CA 1
ATOM 2848 C C . ASP A 1 367 ? 10.073 -3.955 -4.832 1.00 62.72 367 ASP A C 1
ATOM 2850 O O . ASP A 1 367 ? 10.483 -3.633 -3.716 1.00 62.72 367 ASP A O 1
ATOM 2854 N N . GLU A 1 368 ? 9.803 -3.034 -5.768 1.00 74.31 368 GLU A N 1
ATOM 2855 C CA . GLU A 1 368 ? 10.028 -1.595 -5.579 1.00 74.31 368 GLU A CA 1
ATOM 2856 C C . GLU A 1 368 ? 8.727 -0.786 -5.662 1.00 74.31 368 GLU A C 1
ATOM 2858 O O . GLU A 1 368 ? 7.899 -0.968 -6.554 1.00 74.31 368 GLU A O 1
ATOM 2863 N N . LEU A 1 369 ? 8.549 0.152 -4.728 1.00 81.38 369 LEU A N 1
ATOM 2864 C CA . LEU A 1 369 ? 7.402 1.057 -4.707 1.00 81.38 369 LEU A CA 1
ATOM 2865 C C . LEU A 1 369 ? 7.783 2.405 -4.087 1.00 81.38 369 LEU A C 1
ATOM 2867 O O . LEU A 1 369 ? 8.604 2.477 -3.170 1.00 81.38 369 LEU A O 1
ATOM 2871 N N . VAL A 1 370 ? 7.167 3.482 -4.570 1.00 83.62 370 VAL A N 1
ATOM 2872 C CA . VAL A 1 370 ? 7.341 4.833 -4.023 1.00 83.62 370 VAL A CA 1
ATOM 2873 C C . VAL A 1 370 ? 6.161 5.145 -3.115 1.00 83.62 370 VAL A C 1
ATOM 2875 O O . VAL A 1 370 ? 5.012 5.047 -3.536 1.00 83.62 370 VAL A O 1
ATOM 2878 N N . ILE A 1 371 ? 6.437 5.526 -1.867 1.00 85.50 371 ILE A N 1
ATOM 2879 C CA . ILE A 1 371 ? 5.397 5.846 -0.885 1.00 85.50 371 ILE A CA 1
ATOM 2880 C C . ILE A 1 371 ? 5.311 7.352 -0.699 1.00 85.50 371 ILE A C 1
ATOM 2882 O O . ILE A 1 371 ? 6.265 7.991 -0.257 1.00 85.50 371 ILE A O 1
ATOM 2886 N N . GLU A 1 372 ? 4.130 7.901 -0.942 1.00 83.88 372 GLU A N 1
ATOM 2887 C CA . GLU A 1 372 ? 3.746 9.214 -0.448 1.00 83.88 372 GLU A CA 1
ATOM 2888 C C . GLU A 1 372 ? 2.910 9.030 0.821 1.00 83.88 372 GLU A C 1
ATOM 2890 O O . GLU A 1 372 ? 1.919 8.302 0.828 1.00 83.88 372 GLU A O 1
ATOM 2895 N N . THR A 1 373 ? 3.321 9.662 1.922 1.00 83.44 373 THR A N 1
ATOM 2896 C CA . THR A 1 373 ? 2.557 9.641 3.175 1.00 83.44 373 THR A CA 1
ATOM 2897 C C . THR A 1 373 ? 1.982 11.022 3.437 1.00 83.44 373 THR A C 1
ATOM 2899 O O . THR A 1 373 ? 2.709 11.954 3.779 1.00 83.44 373 THR A O 1
ATOM 2902 N N . VAL A 1 374 ? 0.666 11.138 3.312 1.00 79.94 374 VAL A N 1
ATOM 2903 C CA . VAL A 1 374 ? -0.094 12.338 3.639 1.00 79.94 374 VAL A CA 1
ATOM 2904 C C . VAL A 1 374 ? -0.628 12.185 5.060 1.00 79.94 374 VAL A C 1
ATOM 2906 O O . VAL A 1 374 ? -1.457 11.322 5.355 1.00 79.94 374 VAL A O 1
ATOM 2909 N N . VAL A 1 375 ? -0.127 13.023 5.961 1.00 71.19 375 VAL A N 1
ATOM 2910 C CA . VAL A 1 375 ? -0.623 13.135 7.337 1.00 71.19 375 VAL A CA 1
ATOM 2911 C C . VAL A 1 375 ? -1.439 14.410 7.473 1.00 71.19 375 VAL A C 1
ATOM 2913 O O . VAL A 1 375 ? -1.085 15.436 6.892 1.00 71.19 375 VAL A O 1
ATOM 2916 N N . ASP A 1 376 ? -2.523 14.358 8.245 1.00 60.34 376 ASP A N 1
ATOM 2917 C CA . ASP A 1 376 ? -3.332 15.546 8.512 1.00 60.34 376 ASP A CA 1
ATOM 2918 C C . ASP A 1 376 ? -2.452 16.645 9.158 1.00 60.34 376 ASP A C 1
ATOM 2920 O O . ASP A 1 376 ? -1.904 16.429 10.248 1.00 60.34 376 ASP A O 1
ATOM 2924 N N . PRO A 1 377 ? -2.297 17.830 8.531 1.00 49.84 377 PRO A N 1
ATOM 2925 C CA . PRO A 1 377 ? -1.474 18.912 9.071 1.00 49.84 377 PRO A CA 1
ATOM 2926 C C . PRO A 1 377 ? -1.994 19.420 10.423 1.00 49.84 377 PRO A C 1
ATOM 2928 O O . PRO A 1 377 ? -1.245 20.044 11.180 1.00 49.84 377 PRO A O 1
ATOM 2931 N N . THR A 1 378 ? -3.256 19.132 10.766 1.00 48.66 378 THR A N 1
ATOM 2932 C CA . THR A 1 378 ? -3.844 19.500 12.054 1.00 48.66 378 THR A CA 1
ATOM 2933 C C . THR A 1 378 ? -3.370 18.623 13.224 1.00 48.66 378 THR A C 1
ATOM 2935 O O . THR A 1 378 ? -3.565 18.985 14.383 1.00 48.66 378 THR A O 1
ATOM 2938 N N . GLN A 1 379 ? -2.669 17.514 12.962 1.00 48.28 379 GLN A N 1
ATOM 2939 C CA . GLN A 1 379 ? -2.088 16.655 14.003 1.00 48.28 379 GLN A CA 1
ATOM 2940 C C . GLN A 1 379 ? -0.949 17.332 14.788 1.00 48.28 379 GLN A C 1
ATOM 2942 O O . GLN A 1 379 ? -0.701 16.975 15.937 1.00 48.28 379 GLN A O 1
ATOM 2947 N N . ASN A 1 380 ? -0.272 18.320 14.189 1.00 43.47 380 ASN A N 1
ATOM 2948 C CA . ASN A 1 380 ? 0.894 19.004 14.766 1.00 43.47 380 ASN A CA 1
ATOM 2949 C C . ASN A 1 380 ? 0.654 20.489 15.101 1.00 43.47 380 ASN A C 1
ATOM 2951 O O . ASN A 1 380 ? 1.605 21.210 15.413 1.00 43.47 380 ASN A O 1
ATOM 2955 N N . VAL A 1 381 ? -0.592 20.974 15.067 1.00 46.94 381 VAL A N 1
ATOM 2956 C CA . VAL A 1 381 ? -0.909 22.331 15.546 1.00 46.94 381 VAL A CA 1
ATOM 2957 C C . VAL A 1 381 ? -1.118 22.340 17.057 1.00 46.94 381 VAL A C 1
ATOM 2959 O O . VAL A 1 381 ? -1.789 21.489 17.633 1.00 46.94 381 VAL A O 1
ATOM 2962 N N . SER A 1 382 ? -0.564 23.356 17.719 1.00 41.78 382 SER A N 1
ATOM 2963 C CA . SER A 1 382 ? -0.655 23.561 19.173 1.00 41.78 382 SER A CA 1
ATOM 2964 C C . SER A 1 382 ? -2.058 23.934 19.671 1.00 41.78 382 SER A C 1
ATOM 2966 O O . SER A 1 382 ? -2.261 24.115 20.872 1.00 41.78 382 SER A O 1
ATOM 2968 N N . PHE A 1 383 ? -3.030 24.057 18.768 1.00 52.00 383 PHE A N 1
ATOM 2969 C CA . PHE A 1 383 ? -4.416 24.371 19.072 1.00 52.00 383 PHE A CA 1
ATOM 2970 C C . PHE A 1 383 ? -5.344 23.509 18.216 1.00 52.00 383 PHE A C 1
ATOM 2972 O O . PHE A 1 383 ? -5.181 23.392 17.005 1.00 52.00 383 PHE A O 1
ATOM 2979 N N . ASN A 1 384 ? -6.327 22.894 18.868 1.00 49.28 384 ASN A N 1
ATOM 2980 C CA . ASN A 1 384 ? -7.317 22.054 18.213 1.00 49.28 384 ASN A CA 1
ATOM 2981 C C . ASN A 1 384 ? -8.287 22.936 17.408 1.00 49.28 384 ASN A C 1
ATOM 2983 O O . ASN A 1 384 ? -8.946 23.806 17.979 1.00 49.28 384 ASN A O 1
ATOM 2987 N N . LEU A 1 385 ? -8.367 22.722 16.093 1.00 58.44 385 LEU A N 1
ATOM 2988 C CA . LEU A 1 385 ? -9.303 23.424 15.205 1.00 58.44 385 LEU A CA 1
ATOM 2989 C C . LEU A 1 385 ? -10.736 22.876 15.300 1.00 58.44 385 LEU A C 1
ATOM 2991 O O . LEU A 1 385 ? -11.674 23.520 14.831 1.00 58.44 385 LEU A O 1
ATOM 2995 N N . ASN A 1 386 ? -10.923 21.720 15.943 1.00 55.00 386 ASN A N 1
ATOM 2996 C CA . ASN A 1 386 ? -12.241 21.168 16.210 1.00 55.00 386 ASN A CA 1
ATOM 2997 C C . ASN A 1 386 ? -12.816 21.751 17.502 1.00 55.00 386 ASN A C 1
ATOM 2999 O O . ASN A 1 386 ? -12.210 21.677 18.572 1.00 55.00 386 ASN A O 1
ATOM 3003 N N . LEU A 1 387 ? -14.028 22.296 17.404 1.00 56.59 387 LEU A N 1
ATOM 3004 C CA . LEU A 1 387 ? -14.806 22.700 18.569 1.00 56.59 387 LEU A CA 1
ATOM 3005 C C . LEU A 1 387 ? -15.324 21.443 19.270 1.00 56.59 387 LEU A C 1
ATOM 3007 O O . LEU A 1 387 ? -15.954 20.591 18.645 1.00 56.59 387 LEU A O 1
ATOM 3011 N N . THR A 1 388 ? -15.111 21.332 20.579 1.00 68.94 388 THR A N 1
ATOM 3012 C CA . THR A 1 388 ? -15.814 20.316 21.369 1.00 68.94 388 THR A CA 1
ATOM 3013 C C . THR A 1 388 ? -17.322 20.579 21.329 1.00 68.94 388 THR A C 1
ATOM 3015 O O . THR A 1 388 ? -17.755 21.718 21.144 1.00 68.94 388 THR A O 1
ATOM 3018 N N . ALA A 1 389 ? -18.145 19.558 21.586 1.00 69.62 389 ALA A N 1
ATOM 3019 C CA . ALA A 1 389 ? -19.600 19.730 21.657 1.00 69.62 389 ALA A CA 1
ATOM 3020 C C . ALA A 1 389 ? -20.011 20.846 22.644 1.00 69.62 389 ALA A C 1
ATOM 3022 O O . ALA A 1 389 ? -20.943 21.607 22.387 1.00 69.62 389 ALA A O 1
ATOM 3023 N N . SER A 1 390 ? -19.270 21.012 23.749 1.00 72.12 390 SER A N 1
ATOM 3024 C CA . SER A 1 390 ? -19.492 22.116 24.687 1.00 72.12 390 SER A CA 1
ATOM 3025 C C . SER A 1 390 ? -19.142 23.479 24.083 1.00 72.12 390 SER A C 1
ATOM 3027 O O . SER A 1 390 ? -19.899 24.424 24.267 1.00 72.12 390 SER A O 1
ATOM 3029 N N . GLN A 1 391 ? -18.039 23.594 23.337 1.00 73.31 391 GLN A N 1
ATOM 3030 C CA . GLN A 1 391 ? -17.622 24.840 22.683 1.00 73.31 391 GLN A CA 1
ATOM 3031 C C . GLN A 1 391 ? -18.534 25.221 21.512 1.00 73.31 391 GLN A C 1
ATOM 3033 O O . GLN A 1 391 ? -18.814 26.401 21.321 1.00 73.31 391 GLN A O 1
ATOM 3038 N N . GLN A 1 392 ? -19.042 24.242 20.760 1.00 78.00 392 GLN A N 1
ATOM 3039 C CA . GLN A 1 392 ? -20.058 24.448 19.726 1.00 78.00 392 GLN A CA 1
ATOM 3040 C C . GLN A 1 392 ? -21.355 24.997 20.331 1.00 78.00 392 GLN A C 1
ATOM 3042 O O . GLN A 1 392 ? -21.879 25.999 19.842 1.00 78.00 392 GLN A O 1
ATOM 3047 N N . ASN A 1 393 ? -21.811 24.411 21.443 1.00 78.12 393 ASN A N 1
ATOM 3048 C CA . ASN A 1 393 ? -22.973 24.899 22.186 1.00 78.12 393 ASN A CA 1
ATOM 3049 C C . ASN A 1 393 ? -22.743 26.310 22.742 1.00 78.12 393 ASN A C 1
ATOM 3051 O O . ASN A 1 393 ? -23.621 27.161 22.629 1.00 78.12 393 ASN A O 1
ATOM 3055 N N . SER A 1 394 ? -21.555 26.596 23.286 1.00 77.44 394 SER A N 1
ATOM 3056 C CA . SER A 1 394 ? -21.211 27.944 23.748 1.00 77.44 394 SER A CA 1
ATOM 3057 C C . SER A 1 394 ? -21.171 28.952 22.602 1.00 77.44 394 SER A C 1
ATOM 3059 O O . SER A 1 394 ? -21.704 30.043 22.758 1.00 77.44 394 SER A O 1
ATOM 3061 N N . ARG A 1 395 ? -20.611 28.595 21.437 1.00 77.06 395 ARG A N 1
ATOM 3062 C CA . ARG A 1 395 ? -20.585 29.463 20.248 1.00 77.06 395 ARG A CA 1
ATOM 3063 C C . ARG A 1 395 ? -21.992 29.770 19.743 1.00 77.06 395 ARG A C 1
ATOM 3065 O O . ARG A 1 395 ? -22.263 30.912 19.395 1.00 77.06 395 ARG A O 1
ATOM 3072 N N . ALA A 1 396 ? -22.882 28.778 19.736 1.00 76.38 396 ALA A N 1
ATOM 3073 C CA . ALA A 1 396 ? -24.282 28.955 19.350 1.00 76.38 396 ALA A CA 1
ATOM 3074 C C . ALA A 1 396 ? -25.065 29.856 20.326 1.00 76.38 396 ALA A C 1
ATOM 3076 O O . ALA A 1 396 ? -26.068 30.446 19.941 1.00 76.38 396 ALA A O 1
ATOM 3077 N N . GLN A 1 397 ? -24.602 29.977 21.574 1.00 80.12 397 GLN A N 1
ATOM 3078 C CA . GLN A 1 397 ? -25.177 30.863 22.588 1.00 80.12 397 GLN A CA 1
ATOM 3079 C C . GLN A 1 397 ? -24.588 32.278 22.579 1.00 80.12 397 GLN A C 1
ATOM 3081 O O . GLN A 1 397 ? -25.116 33.141 23.279 1.00 80.12 397 GLN A O 1
ATOM 3086 N N . VAL A 1 398 ? -23.510 32.538 21.825 1.00 77.50 398 VAL A N 1
ATOM 3087 C CA . VAL A 1 398 ? -22.951 33.890 21.706 1.00 77.50 398 VAL A CA 1
ATOM 3088 C C . VAL A 1 398 ? -23.920 34.739 20.879 1.00 77.50 398 VAL A C 1
ATOM 3090 O O . VAL A 1 398 ? -24.108 34.452 19.695 1.00 77.50 398 VAL A O 1
ATOM 3093 N N . PRO A 1 399 ? -24.523 35.794 21.460 1.00 65.06 399 PRO A N 1
ATOM 3094 C CA . PRO A 1 399 ? -25.423 36.671 20.727 1.00 65.06 399 PRO A CA 1
ATOM 3095 C C . PRO A 1 399 ? -24.638 37.380 19.627 1.00 65.06 399 PRO A C 1
ATOM 3097 O O . PRO A 1 399 ? -23.678 38.105 19.902 1.00 65.06 399 PRO A O 1
ATOM 3100 N N . LEU A 1 400 ? -25.025 37.156 18.374 1.00 66.81 400 LEU A N 1
ATOM 3101 C CA . LEU A 1 400 ? -24.391 37.814 17.242 1.00 66.81 400 LEU A CA 1
ATOM 3102 C C . LEU A 1 400 ? -24.851 39.283 17.201 1.00 66.81 400 LEU A C 1
ATOM 3104 O O . LEU A 1 400 ? -26.055 39.530 17.131 1.00 66.81 400 LEU A O 1
ATOM 3108 N N . PRO A 1 401 ? -23.930 40.265 17.209 1.00 61.53 401 PRO A N 1
ATOM 3109 C CA . PRO A 1 401 ? -24.257 41.681 17.413 1.00 61.53 401 PRO A CA 1
ATOM 3110 C C . PRO A 1 401 ? -25.125 42.333 16.319 1.00 61.53 401 PRO A C 1
ATOM 3112 O O . PRO A 1 401 ? -25.518 43.485 16.480 1.00 61.53 401 PRO A O 1
ATOM 3115 N N . TYR A 1 402 ? -25.461 41.616 15.240 1.00 57.59 402 TYR A N 1
ATOM 3116 C CA . TYR A 1 402 ? -26.252 42.130 14.113 1.00 57.59 402 TYR A CA 1
ATOM 3117 C C . TYR A 1 402 ? -27.322 41.162 13.596 1.00 57.59 402 TYR A C 1
ATOM 3119 O O . TYR A 1 402 ? -27.885 41.382 12.525 1.00 57.59 402 TYR A O 1
ATOM 3127 N N . VAL A 1 403 ? -27.641 40.095 14.335 1.00 53.44 403 VAL A N 1
ATOM 3128 C CA . VAL A 1 403 ? -28.815 39.290 13.983 1.00 53.44 403 VAL A CA 1
ATOM 3129 C C . VAL A 1 403 ? -30.039 40.067 14.441 1.00 53.44 403 VAL A C 1
ATOM 3131 O O . VAL A 1 403 ? -30.389 40.082 15.619 1.00 53.44 403 VAL A O 1
ATOM 3134 N N . HIS A 1 404 ? -30.672 40.762 13.498 1.00 52.38 404 HIS A N 1
ATOM 3135 C CA . HIS A 1 404 ? -32.007 41.303 13.683 1.00 52.38 404 HIS A CA 1
ATOM 3136 C C . HIS A 1 404 ? -32.970 40.124 13.844 1.00 52.38 404 HIS A C 1
ATOM 3138 O O . HIS A 1 404 ? -33.553 39.636 12.879 1.00 52.38 404 HIS A O 1
ATOM 3144 N N . GLU A 1 405 ? -33.106 39.629 15.074 1.00 50.12 405 GLU A N 1
ATOM 3145 C CA . GLU A 1 405 ? -34.220 38.768 15.442 1.00 50.12 405 GLU A CA 1
ATOM 3146 C C . GLU A 1 405 ? -35.492 39.525 15.064 1.00 50.12 405 GLU A C 1
ATOM 3148 O O . GLU A 1 405 ? -35.684 40.652 15.521 1.00 50.12 405 GLU A O 1
ATOM 3153 N N . GLY A 1 406 ? -36.302 38.941 14.178 1.00 50.62 406 GLY A N 1
ATOM 3154 C CA . GLY A 1 406 ? -37.478 39.548 13.554 1.00 50.62 406 GLY A CA 1
ATOM 3155 C C . GLY A 1 406 ? -38.580 39.953 14.535 1.00 50.62 406 GLY A C 1
ATOM 3156 O O . GLY A 1 406 ? -39.691 39.431 14.489 1.00 50.62 406 GLY A O 1
ATOM 3157 N N . ARG A 1 407 ? -38.299 40.917 15.411 1.00 45.22 407 ARG A N 1
ATOM 3158 C CA . ARG A 1 407 ? -39.300 41.717 16.099 1.00 45.22 407 ARG A CA 1
ATOM 3159 C C . ARG A 1 407 ? -39.751 42.802 15.128 1.00 45.22 407 ARG A C 1
ATOM 3161 O O . ARG A 1 407 ? -38.904 43.550 14.636 1.00 45.22 407 ARG A O 1
ATOM 3168 N N . PRO A 1 408 ? -41.059 42.923 14.855 1.00 43.84 408 PRO A N 1
ATOM 3169 C CA . PRO A 1 408 ? -41.576 44.053 14.105 1.00 43.84 408 PRO A CA 1
ATOM 3170 C C . PRO A 1 408 ? -41.191 45.320 14.868 1.00 43.84 408 PRO A C 1
ATOM 3172 O O . PRO A 1 408 ? -41.603 45.499 16.014 1.00 43.84 408 PRO A O 1
ATOM 3175 N N . LEU A 1 409 ? -40.368 46.171 14.256 1.00 45.09 409 LEU A N 1
ATOM 3176 C CA . LEU A 1 409 ? -40.091 47.499 14.783 1.00 45.09 409 LEU A CA 1
ATOM 3177 C C . LEU A 1 409 ? -41.422 48.244 14.898 1.00 45.09 409 LEU A C 1
ATOM 3179 O O . LEU A 1 409 ? -42.122 48.491 13.914 1.00 45.09 409 LEU A O 1
ATOM 3183 N N . GLU A 1 410 ? -41.779 48.564 16.135 1.00 46.62 410 GLU A N 1
ATOM 3184 C CA . GLU A 1 410 ? -42.884 49.439 16.474 1.00 46.62 410 GLU A CA 1
ATOM 3185 C C . GLU A 1 410 ? -42.649 50.797 15.789 1.00 46.62 410 GLU A C 1
ATOM 3187 O O . GLU A 1 410 ? -41.706 51.520 16.098 1.00 46.62 410 GLU A O 1
ATOM 3192 N N . LYS A 1 411 ? -43.482 51.070 14.778 1.00 49.25 411 LYS A N 1
ATOM 3193 C CA . LYS A 1 411 ? -43.651 52.306 13.994 1.00 49.25 411 LYS A CA 1
ATOM 3194 C C . LYS A 1 411 ? -42.833 53.525 14.464 1.00 49.25 411 LYS A C 1
ATOM 3196 O O . LYS A 1 411 ? -43.290 54.306 15.297 1.00 49.25 411 LYS A O 1
ATOM 3201 N N . GLN A 1 412 ? -41.728 53.791 13.772 1.00 46.34 412 GLN A N 1
ATOM 3202 C CA . GLN A 1 412 ? -41.277 55.158 13.489 1.00 46.34 412 GLN A CA 1
ATOM 3203 C C . GLN A 1 412 ? -41.578 55.485 12.013 1.00 46.34 412 GLN A C 1
ATOM 3205 O O . GLN A 1 412 ? -41.566 54.576 11.181 1.00 46.34 412 GLN A O 1
ATOM 3210 N N . PRO A 1 413 ? -41.937 56.739 11.676 1.00 47.09 413 PRO A N 1
ATOM 3211 C CA . PRO A 1 413 ? -42.364 57.100 10.325 1.00 47.09 413 PRO A CA 1
ATOM 3212 C C . PRO A 1 413 ? -41.231 56.887 9.302 1.00 47.09 413 PRO A C 1
ATOM 3214 O O . PRO A 1 413 ? -40.061 57.063 9.643 1.00 47.09 413 PRO A O 1
ATOM 3217 N N . PRO A 1 414 ? -41.555 56.516 8.050 1.00 46.91 414 PRO A N 1
ATOM 3218 C CA . PRO A 1 414 ? -40.568 56.080 7.075 1.00 46.91 414 PRO A CA 1
ATOM 3219 C C . PRO A 1 414 ? -39.797 57.276 6.514 1.00 46.91 414 PRO A C 1
ATOM 3221 O O . PRO A 1 414 ? -40.292 58.008 5.661 1.00 46.91 414 PRO A O 1
ATOM 3224 N N . THR A 1 415 ? -38.546 57.447 6.926 1.00 50.59 415 THR A N 1
ATOM 3225 C CA . THR A 1 415 ? -37.529 57.978 6.014 1.00 50.59 415 THR A CA 1
ATOM 3226 C C . THR A 1 415 ? -37.074 56.818 5.141 1.00 50.59 415 THR A C 1
ATOM 3228 O O . THR A 1 415 ? -36.275 55.987 5.567 1.00 50.59 415 THR A O 1
ATOM 3231 N N . ALA A 1 416 ? -37.647 56.723 3.943 1.00 52.34 416 ALA A N 1
ATOM 3232 C CA . ALA A 1 416 ? -37.227 55.778 2.921 1.00 52.34 416 ALA A CA 1
ATOM 3233 C C . ALA A 1 416 ? -35.793 56.118 2.485 1.00 52.34 416 ALA A C 1
ATOM 3235 O O . ALA A 1 416 ? -35.581 57.014 1.671 1.00 52.34 416 ALA A O 1
ATOM 3236 N N . ALA A 1 417 ? -34.800 55.428 3.045 1.00 51.22 417 ALA A N 1
ATOM 3237 C CA . ALA A 1 417 ? -33.482 55.355 2.435 1.00 51.22 417 ALA A CA 1
ATOM 3238 C C . ALA A 1 417 ? -33.596 54.383 1.254 1.00 51.22 417 ALA A C 1
ATOM 3240 O O . ALA A 1 417 ? -33.504 53.170 1.419 1.00 51.22 417 ALA A O 1
ATOM 3241 N N . ALA A 1 418 ? -33.908 54.922 0.078 1.00 57.09 418 ALA A N 1
ATOM 3242 C CA . ALA A 1 418 ? -33.855 54.175 -1.166 1.00 57.09 418 ALA A CA 1
ATOM 3243 C C . ALA A 1 418 ? -32.386 54.055 -1.590 1.00 57.09 418 ALA A C 1
ATOM 3245 O O . ALA A 1 418 ? -31.695 55.064 -1.737 1.00 57.09 418 ALA A O 1
ATOM 3246 N N . ILE A 1 419 ? -31.906 52.823 -1.750 1.00 55.72 419 ILE A N 1
ATOM 3247 C CA . ILE A 1 419 ? -30.634 52.555 -2.418 1.00 55.72 419 ILE A CA 1
ATOM 3248 C C . ILE A 1 419 ? -30.915 52.712 -3.913 1.00 55.72 419 ILE A C 1
ATOM 3250 O O . ILE A 1 419 ? -31.665 51.922 -4.483 1.00 55.72 419 ILE A O 1
ATOM 3254 N N . PHE A 1 420 ? -3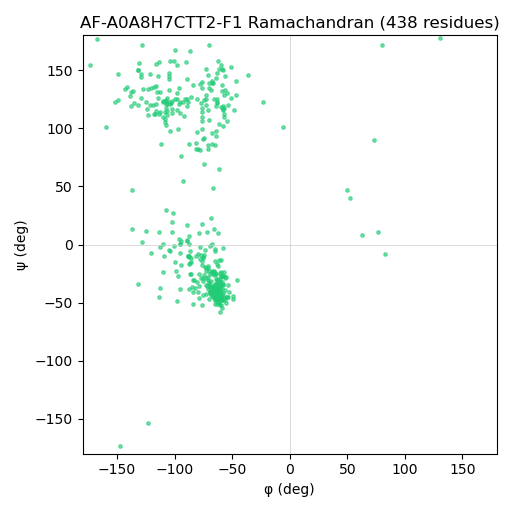0.379 53.770 -4.520 1.00 56.72 420 PHE A N 1
ATOM 3255 C CA . PHE A 1 420 ? -30.448 53.988 -5.962 1.00 56.72 420 PHE A CA 1
ATOM 3256 C C . PHE A 1 420 ? -29.210 53.365 -6.599 1.00 56.72 420 PHE A C 1
ATOM 3258 O O . PHE A 1 420 ? -28.097 53.837 -6.376 1.00 56.72 420 PHE A O 1
ATOM 3265 N N . TYR A 1 421 ? -29.424 52.284 -7.344 1.00 65.44 421 TYR A N 1
ATOM 3266 C CA . TYR A 1 421 ? -28.444 51.727 -8.265 1.00 65.44 421 TYR A CA 1
ATOM 3267 C C . TYR A 1 421 ? -28.632 52.425 -9.614 1.00 65.44 421 TYR A C 1
ATOM 3269 O O . TYR A 1 421 ? -29.752 52.435 -10.126 1.00 65.44 421 TYR A O 1
ATOM 3277 N N . ASP A 1 422 ? -27.581 53.054 -10.136 1.00 69.62 422 ASP A N 1
ATOM 3278 C CA . ASP A 1 422 ? -27.581 53.666 -11.467 1.00 69.62 422 ASP A CA 1
ATOM 3279 C C . ASP A 1 422 ? -26.717 52.763 -12.358 1.00 69.62 422 ASP A C 1
ATOM 3281 O O . ASP A 1 422 ? -25.499 52.752 -12.159 1.00 69.62 422 ASP A O 1
ATOM 3285 N N . PRO A 1 423 ? -27.321 51.931 -13.227 1.00 69.44 423 PRO A N 1
ATOM 3286 C CA . PRO A 1 423 ? -26.570 51.010 -14.071 1.00 69.44 423 PRO A CA 1
ATOM 3287 C C . PRO A 1 423 ? -25.688 51.823 -15.016 1.00 69.44 423 PRO A C 1
ATOM 3289 O O . PRO A 1 423 ? -26.180 52.693 -15.745 1.00 69.44 423 PRO A O 1
ATOM 3292 N N . ASP A 1 424 ? -24.382 51.580 -14.973 1.00 76.38 424 ASP A N 1
ATOM 3293 C CA . ASP A 1 424 ? -23.458 52.217 -15.898 1.00 76.38 424 ASP A CA 1
ATOM 3294 C C . ASP A 1 424 ? -23.350 51.406 -17.195 1.00 76.38 424 ASP A C 1
ATOM 3296 O O . ASP A 1 424 ? -23.820 50.279 -17.316 1.00 76.38 424 ASP A O 1
ATOM 3300 N N . SER A 1 425 ? -22.759 52.010 -18.221 1.00 67.00 425 SER A N 1
ATOM 3301 C CA . SER A 1 425 ? -22.587 51.376 -19.530 1.00 67.00 425 SER A CA 1
ATOM 3302 C C . SER A 1 425 ? -21.539 50.250 -19.543 1.00 67.00 425 SER A C 1
ATOM 3304 O O . SER A 1 425 ? -21.102 49.885 -20.629 1.00 67.00 425 SER A O 1
ATOM 3306 N N . ALA A 1 426 ? -21.062 49.803 -18.376 1.00 62.28 426 ALA A N 1
ATOM 3307 C CA . ALA A 1 426 ? -20.209 48.632 -18.200 1.00 62.28 426 ALA A CA 1
ATOM 3308 C C . ALA A 1 426 ? -20.926 47.496 -17.440 1.00 62.28 426 ALA A C 1
ATOM 3310 O O . ALA A 1 426 ? -20.346 46.419 -17.298 1.00 62.28 426 ALA A O 1
ATOM 3311 N N . ASP A 1 427 ? -22.174 47.703 -16.997 1.00 67.12 427 ASP A N 1
ATOM 3312 C CA . ASP A 1 427 ? -23.100 46.625 -16.642 1.00 67.12 427 ASP A CA 1
ATOM 3313 C C . ASP A 1 427 ? -23.611 45.959 -17.925 1.00 67.12 427 ASP A C 1
ATOM 3315 O O . ASP A 1 427 ? -24.774 46.085 -18.325 1.00 67.12 427 ASP A O 1
ATOM 3319 N N . ASP A 1 428 ? -22.700 45.255 -18.588 1.00 64.12 428 ASP A N 1
ATOM 3320 C CA . ASP A 1 428 ? -23.011 44.305 -19.640 1.00 64.12 428 ASP A CA 1
ATOM 3321 C C . ASP A 1 428 ? -23.746 43.138 -18.959 1.00 64.12 428 ASP A C 1
ATOM 3323 O O . ASP A 1 428 ? -23.147 42.180 -18.472 1.00 64.12 428 ASP A O 1
ATOM 3327 N N . ILE A 1 429 ? -25.068 43.277 -18.812 1.00 59.31 429 ILE A N 1
ATOM 3328 C CA . ILE A 1 429 ? -25.958 42.153 -18.529 1.00 59.31 429 ILE A CA 1
ATOM 3329 C C . ILE A 1 429 ? -25.854 41.252 -19.759 1.00 59.31 429 ILE A C 1
ATOM 3331 O O . ILE A 1 429 ? -26.514 41.489 -20.770 1.00 59.31 429 ILE A O 1
ATOM 3335 N N . ASP A 1 430 ? -24.957 40.272 -19.692 1.00 62.62 430 ASP A N 1
ATOM 3336 C CA . ASP A 1 430 ? -24.964 39.141 -20.604 1.00 62.62 430 ASP A CA 1
ATOM 3337 C C . ASP A 1 430 ? -26.307 38.422 -20.385 1.00 62.62 430 ASP A C 1
ATOM 3339 O O . ASP A 1 430 ? -26.523 37.765 -19.369 1.00 62.62 430 ASP A O 1
ATOM 3343 N N . ASP A 1 431 ? -27.241 38.621 -21.320 1.00 59.06 431 ASP A N 1
ATOM 3344 C CA . ASP A 1 431 ? -28.546 37.939 -21.382 1.00 59.06 431 ASP A CA 1
ATOM 3345 C C . ASP A 1 431 ? -28.399 36.431 -21.703 1.00 59.06 431 ASP A C 1
ATOM 3347 O O . ASP A 1 431 ? -29.402 35.721 -21.797 1.00 59.06 431 ASP A O 1
ATOM 3351 N N . ASP A 1 432 ? -27.168 35.939 -21.876 1.00 61.56 432 ASP A N 1
ATOM 3352 C CA . ASP A 1 432 ? -26.859 34.517 -22.003 1.00 61.56 432 ASP A CA 1
ATOM 3353 C C . ASP A 1 432 ? -26.976 33.864 -20.617 1.00 61.56 432 ASP A C 1
ATOM 3355 O O . ASP A 1 432 ? -26.036 33.850 -19.818 1.00 61.56 432 ASP A O 1
ATOM 3359 N N . ASP A 1 433 ? -28.169 33.348 -20.319 1.00 62.75 433 ASP A N 1
ATOM 3360 C CA . ASP A 1 433 ? -28.418 32.492 -19.164 1.00 62.75 433 ASP A CA 1
ATOM 3361 C C . ASP A 1 433 ? -27.480 31.269 -19.253 1.00 62.75 433 ASP A C 1
ATOM 3363 O O . ASP A 1 433 ? -27.632 30.449 -20.165 1.00 62.75 433 ASP A O 1
ATOM 3367 N N . PRO A 1 434 ? -26.493 31.114 -18.346 1.00 60.81 434 PRO A N 1
ATOM 3368 C CA . PRO A 1 434 ? -25.530 30.013 -18.408 1.00 60.81 434 PRO A CA 1
ATOM 3369 C C . PRO A 1 434 ? -26.184 28.636 -18.199 1.00 60.81 434 PRO A C 1
ATOM 3371 O O . PRO A 1 434 ? -25.513 27.611 -18.337 1.00 60.81 434 PRO A O 1
ATOM 3374 N N . ASP A 1 435 ? -27.478 28.610 -17.873 1.00 64.56 435 ASP A N 1
ATOM 3375 C CA . ASP A 1 435 ? -28.269 27.404 -17.684 1.00 64.56 435 ASP A CA 1
ATOM 3376 C C . ASP A 1 435 ? -28.897 26.879 -19.002 1.00 64.56 435 ASP A C 1
ATOM 3378 O O . ASP A 1 435 ? -29.387 25.748 -19.018 1.00 64.56 435 ASP A O 1
ATOM 3382 N N . GLU A 1 436 ? -28.866 27.633 -20.119 1.00 64.31 436 GLU A N 1
ATOM 3383 C CA . GLU A 1 436 ? -29.482 27.224 -21.406 1.00 64.31 436 GLU A CA 1
ATOM 3384 C C . GLU A 1 436 ? -28.737 26.076 -22.126 1.00 64.31 436 GLU A C 1
ATOM 3386 O O . GLU A 1 436 ? -29.330 25.365 -22.940 1.00 64.31 436 GLU A O 1
ATOM 3391 N N . ASP A 1 437 ? -27.472 25.822 -21.776 1.00 65.44 437 ASP A N 1
ATOM 3392 C CA . ASP A 1 437 ? -26.639 24.763 -22.371 1.00 65.44 437 ASP A CA 1
ATOM 3393 C C . ASP A 1 437 ? -26.660 23.433 -21.579 1.00 65.44 437 ASP A C 1
ATOM 3395 O O . ASP A 1 437 ? -25.952 22.483 -21.928 1.00 65.44 437 ASP A O 1
ATOM 3399 N N . LEU A 1 438 ? -27.447 23.335 -20.498 1.00 61.44 438 LEU A N 1
ATOM 3400 C CA . LEU A 1 438 ? -27.434 22.188 -19.571 1.00 61.44 438 LEU A CA 1
ATOM 3401 C C . LEU A 1 438 ? -28.392 21.034 -19.929 1.00 61.44 438 LEU A C 1
ATOM 3403 O O . LEU A 1 438 ? -28.619 20.150 -19.101 1.00 61.44 438 LEU A O 1
ATOM 3407 N N . ASP A 1 439 ? -28.892 20.978 -21.164 1.00 62.12 439 ASP A N 1
ATOM 3408 C CA . ASP A 1 439 ? -29.599 19.808 -21.701 1.00 62.12 439 ASP A CA 1
ATOM 3409 C C . ASP A 1 439 ? -28.629 18.883 -22.475 1.00 62.12 439 ASP A C 1
ATOM 3411 O O . ASP A 1 439 ? -28.628 18.852 -23.711 1.00 62.12 439 ASP A O 1
ATOM 3415 N N . ILE A 1 440 ? -27.802 18.105 -21.757 1.00 53.28 440 ILE A N 1
ATOM 3416 C CA . ILE A 1 440 ? -27.033 16.963 -22.311 1.00 53.28 440 ILE A CA 1
ATOM 3417 C C . ILE A 1 440 ? -27.144 15.730 -21.413 1.00 53.28 440 ILE A C 1
ATOM 3419 O O . ILE A 1 440 ? -26.811 15.831 -20.210 1.00 53.28 440 ILE A O 1
#

Nearest PDB structures (foldseek):
  5yz8-assembly1_A  TM=5.587E-01  e=1.325E-03  Synechococcus elongatus PCC 7942 = FACHB-805
  8asv-assembly1_G  TM=4.832E-01  e=2.671E-04  Saccharomyces cerevisiae
  9fp2-assembly1_E  TM=6.374E-01  e=1.190E-02  Escherichia coli
  9fo7-assembly1_U  TM=6.259E-01  e=1.422E-02  Escherichia coli
  5oqm-assembly1_7  TM=3.102E-01  e=1.737E+00  Saccharomyces cerevisiae S288C

Solvent-accessible surface area (backbone atoms only — not comparable to full-atom values): 26421 Å² total; per-residue (Å²): 131,88,48,78,46,78,43,72,66,50,86,85,42,54,66,56,51,54,49,50,58,40,45,59,45,48,47,55,49,55,55,53,38,53,52,53,52,49,53,60,54,66,76,71,58,67,88,82,67,62,70,74,59,72,78,72,58,96,60,86,70,63,69,72,52,45,69,56,48,51,59,50,51,52,50,47,41,62,68,52,44,63,58,38,51,48,53,27,50,52,58,53,60,30,86,57,51,65,58,62,45,66,64,53,29,61,73,23,97,71,21,38,46,33,37,33,26,46,70,88,35,85,62,33,43,40,55,41,83,56,62,88,74,86,67,92,78,60,100,60,72,87,85,69,65,57,74,47,71,56,60,79,52,48,63,66,67,58,48,92,81,46,48,32,37,38,38,32,20,34,91,66,20,73,40,60,69,58,52,52,50,54,60,74,70,44,91,41,40,30,45,37,39,32,50,71,52,74,80,61,66,74,62,63,52,99,48,32,48,71,43,86,39,64,80,52,40,75,93,78,34,98,79,53,60,69,62,68,58,58,53,50,53,50,62,75,71,48,75,91,57,39,35,37,40,34,39,59,29,51,60,58,52,23,60,64,69,68,32,66,69,59,41,52,50,49,54,50,52,51,52,52,55,42,67,68,45,95,36,74,34,29,43,37,39,25,39,51,54,90,50,90,57,52,72,57,64,70,31,68,86,65,42,86,42,43,38,36,39,38,33,39,44,54,62,57,56,52,47,35,38,70,78,66,69,40,45,68,69,88,77,28,61,58,73,61,37,52,69,49,47,51,72,45,68,71,34,57,69,55,53,37,38,51,26,74,32,98,88,24,79,39,81,63,71,94,86,63,72,37,77,47,77,51,60,55,75,72,73,78,49,101,60,79,89,70,70,49,74,67,51,48,54,51,57,74,66,52,81,62,97,77,69,76,70,90,65,82,77,80,83,71,84,85,78,80,82,74,86,81,81,78,87,53,100,77,67,74,76,71,84,71,61,86,70,78,76,70,86,125

Mean predicted aligned error: 18.12 Å